Protein AF-A0A2H9TPT7-F1 (afdb_monomer_lite)

Organism: NCBI:txid1246581

Foldseek 3Di:
DDDDPDDDDDDDDDDDDDDDDDDDDDDDDDPDDDDDDDDDDDDDDDDDDDDDDPCPVVVVVVVVCVPDVAPQKDKDKDKDKADPVCPDPCVVVVVVVVCQVVQAQWQALVRGHFPFWPFFDDKDPWDQDPPHRITMIMTITITRHDDDDAQDKAKWFFAAQDQQATWTDDYQEIEGEDDWHWDPPDVVTFTADPPDRDTDDGGDIFIWTWHDKDGDRTGIYTYTYHDDDDPDDDDDDDDDDDDDDDDDDDDDDDDDDDDPPPPDPDPPDPPDDPDPDDDDADALVVLLVCCVPPAAEDAAAQDPVPNLVSLLVVCCVLPVPQDSVQWDQDPQQWTARPVVRFIKHWDFADPPCVVQFDPSQVSSVQVLCVNVVQFFHFRHHYPGTTMTGDDDFDFFDLVLCLPLLSVLLVLLSLLSQQPRDHPPLPDACLLVSLVVLLVLQDPAAPDPVLRVLCVVQPDSVVLVVVSVVLCVVLVVLVADWGFAQLAQARRQWGQDPVVRHIGGDDSRVTGTHGSLQRLLLSLQNSCPPVSNCVSRDDPVSVLSSLQSNCCSNVVDGDDPLRSLSSVLSNLSSNLSSLSNLLSVLSNCSRPPPDPDNSSVSSSVSVVVSVVSVVVNVVSVVVNVVD

pLDDT: mean 70.46, std 25.77, range [19.47, 98.75]

Radius of gyration: 29.69 Å; chains: 1; bounding box: 73×78×95 Å

Sequence (626 aa):
MYFAARLAGLWHSVSVARPCDISLRIHLRSVGVWYRMDGLTRYGYGGGCGTARPARLEAQANHYRNMIHCDYSKELEHTITLEPKFLGPQLRDHLRLQLYRQVEGTCNGRYGYIVAIVAVDHIDSGVVQDSFGSVAFAVRYTAVVLKPYKNETVDAIVATVNKMGFFANLGPLQLIPGDFKFEPGSVPPCYMSEEQNVKISPGDMVRLKIVGTRIDATEMFAIGTRLVSNIQYSNTPTPQYSNAPILQKHSNSLTKPNALLLQPIMHESLESCSHLAHRKTPSLSALETFVLGKVPLHDYVVAHNDLMASCKTLLCRVFPTWNVSQVEFVQFVKCINKELDTTVLIRAYGKKSELIIDRMAELTNFVTLSKAELSPPLYARFTNGFVYGYIEGRPFSVPDMSDPKLSQLVARKVAVWHKLYRAGGKEANLFRTLWKWFKGIPASYPVKETQSIFEQNVNIGYLKLELERLELTLSALKSPIVFCHNDLLSGNIIYEEEKNDVEFIDFEYGCSNYRGYDIANHFCEFAGFQCDYSLYPTREQQLPWLAAYWKQYYGRPATDVEIEALYVEVNLFTLASHFYWGLWGLVQALFSDIPFDYMSYAVMRFKQYEASKKRCFNLLDTNKSS

InterPro domains:
  IPR005576 RNA polymerase Rpb7-like , N-terminal [PF03876] (77-130)
  IPR011009 Protein kinase-like domain superfamily [SSF56112] (293-615)
  IPR012340 Nucleic acid-binding, OB-fold [G3DSA:2.40.50.140] (150-228)
  IPR012340 Nucleic acid-binding, OB-fold [SSF50249] (147-228)
  IPR036898 RNA polymerase Rpb7-like, N-terminal domain superfamily [G3DSA:3.30.1490.120] (72-149)
  IPR036898 RNA polymerase Rpb7-like, N-terminal domain superfamily [SSF88798] (73-147)

Secondary structure (DSSP, 8-state):
----SS------------------------------------------------HHHHHHHHHHHHHSS---EEEEEEEEEE-GGG-STTHHHHHHHHHHHHHTT-EETTTEEEEEEEEEEEE---EE-TTTS-EEEEEEEEEEEE---TT-EEEEEEEEEETTEEEEEETBEEEEES--EEETTSSS-EEE-SSS--EE-TT-EEEEEEEEEEE-SS-EEEEEEE-----PPPP-PPPP------------------------S------S-S--S-S-PPBHHHHHHHHHHHS-EE-----GGGHHHHHHHHHHHH-TT--GGGEEEETTTEEEETTTTEEEEEEEPPTTGGGT--HHHHHHHHHHHHHTTSS--EEEEETTEEEEEPPPSEEPPHHHHH-HHHHHHHHHHHHHHHT---BT--S-SHHHHHHHHHHT--S--SSHHHHHHHHHH--HHHHHHHHHHHHHHHHHTTPPEEEE-S---GGGEEEETTTTEEEE--GGG-EEEEHHHHHHHHHHGGGTTTT-GGGSPPHHHHHHHHHHHHHHHHSSPPPHHHHHHHHHHHHHHHHHHHHHHHHHHHHHHHH--S---HHHHHHHHHHHHHHHHHHHHHHHHHTT--

Structure (mmCIF, N/CA/C/O backbone):
data_AF-A0A2H9TPT7-F1
#
_entry.id   AF-A0A2H9TPT7-F1
#
loop_
_atom_site.group_PDB
_atom_site.id
_atom_site.type_symbol
_atom_site.label_atom_id
_atom_site.label_alt_id
_atom_site.label_comp_id
_atom_site.label_asym_id
_atom_site.label_entity_id
_atom_site.label_seq_id
_atom_site.pdbx_PDB_ins_code
_atom_site.Cartn_x
_atom_site.Cartn_y
_atom_site.Cartn_z
_atom_site.occupancy
_atom_site.B_iso_or_equiv
_atom_site.auth_seq_id
_atom_site.auth_comp_id
_atom_site.auth_asym_id
_atom_site.auth_atom_id
_atom_site.pdbx_PDB_model_num
ATOM 1 N N . MET A 1 1 ? 6.292 3.583 -10.035 1.00 26.16 1 MET A N 1
ATOM 2 C CA . MET A 1 1 ? 6.173 4.372 -11.279 1.00 26.16 1 MET A CA 1
ATOM 3 C C . MET A 1 1 ? 5.228 5.508 -10.934 1.00 26.16 1 MET A C 1
ATOM 5 O O . MET A 1 1 ? 4.030 5.305 -10.941 1.00 26.16 1 MET A O 1
ATOM 9 N N . TYR A 1 2 ? 5.765 6.637 -10.473 1.00 25.64 2 TYR A N 1
ATOM 10 C CA . TYR A 1 2 ? 4.980 7.740 -9.912 1.00 25.64 2 TYR A CA 1
ATOM 11 C C . TYR A 1 2 ? 5.283 9.006 -10.716 1.00 25.64 2 TYR A C 1
ATOM 13 O O . TYR A 1 2 ? 6.442 9.243 -11.045 1.00 25.64 2 TYR A O 1
ATOM 21 N N . PHE A 1 3 ? 4.237 9.791 -10.996 1.00 24.16 3 PHE A N 1
ATOM 22 C CA . PHE A 1 3 ? 4.210 11.078 -11.712 1.00 24.16 3 PHE A CA 1
ATOM 23 C C . PHE A 1 3 ? 4.058 11.058 -13.249 1.00 24.16 3 PHE A C 1
ATOM 25 O O . PHE A 1 3 ? 5.023 11.130 -14.000 1.00 24.16 3 PHE A O 1
ATOM 32 N N . ALA A 1 4 ? 2.808 11.119 -13.722 1.00 24.72 4 ALA A N 1
ATOM 33 C CA . ALA A 1 4 ? 2.455 11.917 -14.906 1.00 24.72 4 ALA A CA 1
ATOM 34 C C . ALA A 1 4 ? 0.988 12.393 -14.830 1.00 24.72 4 ALA A C 1
ATOM 36 O O . ALA A 1 4 ? 0.144 12.028 -15.637 1.00 24.72 4 ALA A O 1
ATOM 37 N N . ALA A 1 5 ? 0.686 13.236 -13.838 1.00 25.33 5 ALA A N 1
ATOM 38 C CA . ALA A 1 5 ? -0.576 13.990 -13.772 1.00 25.33 5 ALA A CA 1
ATOM 39 C C . ALA A 1 5 ? -0.372 15.513 -13.902 1.00 25.33 5 ALA A C 1
ATOM 41 O O . ALA A 1 5 ? -1.261 16.302 -13.601 1.00 25.33 5 ALA A O 1
ATOM 42 N N . ARG A 1 6 ? 0.795 15.965 -14.371 1.00 23.95 6 ARG A N 1
ATOM 43 C CA . ARG A 1 6 ? 1.036 17.375 -14.698 1.00 23.95 6 ARG A CA 1
ATOM 44 C C . ARG A 1 6 ? 1.894 17.462 -15.945 1.00 23.95 6 ARG A C 1
ATOM 46 O O . ARG A 1 6 ? 3.087 17.210 -15.852 1.00 23.95 6 ARG A O 1
ATOM 53 N N . LEU A 1 7 ? 1.254 17.777 -17.071 1.00 23.17 7 LEU A N 1
ATOM 54 C CA . LEU A 1 7 ? 1.735 18.573 -18.216 1.00 23.17 7 LEU A CA 1
ATOM 55 C C . LEU A 1 7 ? 0.868 18.237 -19.444 1.00 23.17 7 LEU A C 1
ATOM 57 O O . LEU A 1 7 ? 1.313 17.611 -20.398 1.00 23.17 7 LEU A O 1
ATOM 61 N N . ALA A 1 8 ? -0.403 18.640 -19.399 1.00 24.56 8 ALA A N 1
ATOM 62 C CA . ALA A 1 8 ? -1.206 18.836 -20.599 1.00 24.56 8 ALA A CA 1
ATOM 63 C C . ALA A 1 8 ? -1.148 20.332 -20.922 1.00 24.56 8 ALA A C 1
ATOM 65 O O . ALA A 1 8 ? -1.655 21.150 -20.156 1.00 24.56 8 ALA A O 1
ATOM 66 N N . GLY A 1 9 ? -0.470 20.697 -22.008 1.00 23.22 9 GLY A N 1
ATOM 67 C CA . GLY A 1 9 ? -0.387 22.087 -22.441 1.00 23.22 9 GLY A CA 1
ATOM 68 C C . GLY A 1 9 ? 0.684 22.320 -23.498 1.00 23.22 9 GLY A C 1
ATOM 69 O O . GLY A 1 9 ? 1.845 22.495 -23.153 1.00 23.22 9 GLY A O 1
ATOM 70 N N . LEU A 1 10 ? 0.223 22.419 -24.750 1.00 21.78 10 LEU A N 1
ATOM 71 C CA . LEU A 1 10 ? 0.889 22.995 -25.928 1.00 21.78 10 LEU A CA 1
ATOM 72 C C . LEU A 1 10 ? 1.916 22.097 -26.660 1.00 21.78 10 LEU A C 1
ATOM 74 O O . LEU A 1 10 ? 2.988 21.809 -26.145 1.00 21.78 10 LEU A O 1
ATOM 78 N N . TRP A 1 11 ? 1.607 21.682 -27.897 1.00 23.56 11 TRP A N 1
ATOM 79 C CA . TRP A 1 11 ? 2.136 22.238 -29.166 1.00 23.56 11 TRP A CA 1
ATOM 80 C C . TRP A 1 11 ? 1.780 21.322 -30.360 1.00 23.56 11 TRP A C 1
ATOM 82 O O . TRP A 1 11 ? 1.702 20.103 -30.240 1.00 23.56 11 TRP A O 1
ATOM 92 N N . HIS A 1 12 ? 1.485 21.954 -31.500 1.00 20.91 12 HIS A N 1
ATOM 93 C CA . HIS A 1 12 ? 0.992 21.372 -32.754 1.00 20.91 12 HIS A CA 1
ATOM 94 C C . HIS A 1 12 ? 2.075 20.664 -33.599 1.00 20.91 12 HIS A C 1
ATOM 96 O O . HIS A 1 12 ? 3.234 21.061 -33.578 1.00 20.91 12 HIS A O 1
ATOM 102 N N . SER A 1 13 ? 1.613 19.678 -34.386 1.00 22.59 13 SER A N 1
ATOM 103 C CA . SER A 1 13 ? 2.066 19.192 -35.712 1.00 22.59 13 SER A CA 1
ATOM 104 C C . SER A 1 13 ? 3.555 19.258 -36.092 1.00 22.59 13 SER A C 1
ATOM 106 O O . SER A 1 13 ? 4.064 20.357 -36.239 1.00 22.59 13 SER A O 1
ATOM 108 N N . VAL A 1 14 ? 4.163 18.121 -36.477 1.00 21.56 14 VAL A N 1
ATOM 109 C CA . VAL A 1 14 ? 4.913 17.930 -37.748 1.00 21.56 14 VAL A CA 1
ATOM 110 C C . VAL A 1 14 ? 5.015 16.422 -38.068 1.00 21.56 14 VAL A C 1
ATOM 112 O O . VAL A 1 14 ? 5.020 15.564 -37.192 1.00 21.56 14 VAL A O 1
ATOM 115 N N . SER A 1 15 ? 5.014 16.152 -39.370 1.00 20.55 15 SER A N 1
ATOM 116 C CA . SER A 1 15 ? 4.868 14.924 -40.148 1.00 20.55 15 SER A CA 1
ATOM 117 C C . SER A 1 15 ? 5.932 13.821 -40.016 1.00 20.55 15 SER A C 1
ATOM 119 O O . SER A 1 15 ? 7.098 14.041 -39.711 1.00 20.55 15 SER A O 1
ATOM 121 N N . VAL A 1 16 ? 5.458 12.632 -40.395 1.00 22.78 16 VAL A N 1
ATOM 122 C CA . VAL A 1 16 ? 6.082 11.310 -40.558 1.00 22.78 16 VAL A CA 1
ATOM 123 C C . VAL A 1 16 ? 7.321 11.285 -41.470 1.00 22.78 16 VAL A C 1
ATOM 125 O O . VAL A 1 16 ? 7.272 11.784 -42.590 1.00 22.78 16 VAL A O 1
ATOM 128 N N . ALA A 1 17 ? 8.354 10.536 -41.059 1.00 20.08 17 ALA A N 1
ATOM 129 C CA . ALA A 1 17 ? 9.282 9.839 -41.958 1.00 20.08 17 ALA A CA 1
ATOM 130 C C . ALA A 1 17 ? 9.692 8.473 -41.360 1.00 20.08 17 ALA A C 1
ATOM 132 O O . ALA A 1 17 ? 9.898 8.341 -40.156 1.00 20.08 17 ALA A O 1
ATOM 133 N N . ARG A 1 18 ? 9.716 7.443 -42.216 1.00 22.42 18 ARG A N 1
ATOM 134 C CA . ARG A 1 18 ? 9.913 6.003 -41.937 1.00 22.42 18 ARG A CA 1
ATOM 135 C C . ARG A 1 18 ? 11.405 5.585 -42.013 1.00 22.42 18 ARG A C 1
ATOM 137 O O . ARG A 1 18 ? 12.219 6.401 -42.432 1.00 22.42 18 ARG A O 1
ATOM 144 N N . PRO A 1 19 ? 11.764 4.355 -41.579 1.00 28.61 19 PRO A N 1
ATOM 145 C CA . PRO A 1 19 ? 13.032 4.051 -40.909 1.00 28.61 19 PRO A CA 1
ATOM 146 C C . PRO A 1 19 ? 14.089 3.407 -41.818 1.00 28.61 19 PRO A C 1
ATOM 148 O O . PRO A 1 19 ? 13.724 2.716 -42.765 1.00 28.61 19 PRO A O 1
ATOM 151 N N . CYS A 1 20 ? 15.367 3.521 -41.434 1.00 19.64 20 CYS A N 1
ATOM 152 C CA . CYS A 1 20 ? 16.423 2.584 -41.827 1.00 19.64 20 CYS A CA 1
ATOM 153 C C . CYS A 1 20 ? 17.410 2.315 -40.675 1.00 19.64 20 CYS A C 1
ATOM 155 O O . CYS A 1 20 ? 17.836 3.226 -39.971 1.00 19.64 20 CYS A O 1
ATOM 157 N N . ASP A 1 21 ? 17.747 1.032 -40.591 1.00 19.83 21 ASP A N 1
ATOM 158 C CA . ASP A 1 21 ? 18.897 0.343 -40.010 1.00 19.83 21 ASP A CA 1
ATOM 159 C C . ASP A 1 21 ? 19.141 0.208 -38.498 1.00 19.83 21 ASP A C 1
ATOM 161 O O . ASP A 1 21 ? 19.241 1.135 -37.699 1.00 19.83 21 ASP A O 1
ATOM 165 N N . ILE A 1 22 ? 19.267 -1.077 -38.161 1.00 24.27 22 ILE A N 1
ATOM 166 C CA . ILE A 1 22 ? 19.436 -1.716 -36.867 1.00 24.27 22 ILE A CA 1
ATOM 167 C C . ILE A 1 22 ? 20.932 -1.791 -36.565 1.00 24.27 22 ILE A C 1
ATOM 169 O O . ILE A 1 22 ? 21.684 -2.461 -37.269 1.00 24.27 22 ILE A O 1
ATOM 173 N N . SER A 1 23 ? 21.355 -1.193 -35.454 1.00 19.47 23 SER A N 1
ATOM 174 C CA . SER A 1 23 ? 22.644 -1.502 -34.832 1.00 19.47 23 SER A CA 1
ATOM 175 C C . SER A 1 23 ? 22.465 -1.636 -33.321 1.00 19.47 23 SER A C 1
ATOM 177 O O . SER A 1 23 ? 22.177 -0.659 -32.629 1.00 19.47 23 SER A O 1
ATOM 179 N N . LEU A 1 24 ? 22.596 -2.879 -32.841 1.00 22.34 24 LEU A N 1
ATOM 180 C CA . LEU A 1 24 ? 22.539 -3.301 -31.439 1.00 22.34 24 LEU A CA 1
ATOM 181 C C . LEU A 1 24 ? 23.437 -2.436 -30.535 1.00 22.34 24 LEU A C 1
ATOM 183 O O . LEU A 1 24 ? 24.623 -2.271 -30.820 1.00 22.34 24 LEU A O 1
ATOM 187 N N . ARG A 1 25 ? 22.915 -1.997 -29.380 1.00 22.20 25 ARG A N 1
ATOM 188 C CA . ARG A 1 25 ? 23.730 -1.526 -28.247 1.00 22.20 25 ARG A CA 1
ATOM 189 C C . ARG A 1 25 ? 23.261 -2.154 -26.936 1.00 22.20 25 ARG A C 1
ATOM 191 O O . ARG A 1 25 ? 22.130 -1.965 -26.507 1.00 22.20 25 ARG A O 1
ATOM 198 N N . ILE A 1 26 ? 24.174 -2.896 -26.315 1.00 22.92 26 ILE A N 1
ATOM 199 C CA . ILE A 1 26 ? 24.062 -3.508 -24.989 1.00 22.92 26 ILE A CA 1
ATOM 200 C C . ILE A 1 26 ? 24.644 -2.515 -23.971 1.00 22.92 26 ILE A C 1
ATOM 202 O O . ILE A 1 26 ? 25.741 -1.997 -24.170 1.00 22.92 26 ILE A O 1
ATOM 206 N N . HIS A 1 27 ? 23.919 -2.238 -22.885 1.00 22.70 27 HIS A N 1
ATOM 207 C CA . HIS A 1 27 ? 24.414 -1.484 -21.728 1.00 22.70 27 HIS A CA 1
ATOM 208 C C . HIS A 1 27 ? 24.560 -2.421 -20.529 1.00 22.70 27 HIS A C 1
ATOM 210 O O . HIS A 1 27 ? 23.577 -2.917 -19.984 1.00 22.70 27 HIS A O 1
ATOM 216 N N . LEU A 1 28 ? 25.805 -2.635 -20.103 1.00 23.83 28 LEU A N 1
ATOM 217 C CA . LEU A 1 28 ? 26.153 -3.271 -18.836 1.00 23.83 28 LEU A CA 1
ATOM 218 C C . LEU A 1 28 ? 26.167 -2.213 -17.725 1.00 23.83 28 LEU A C 1
ATOM 220 O O . LEU A 1 28 ? 27.134 -1.458 -17.625 1.00 23.83 28 LEU A O 1
ATOM 224 N N . ARG A 1 29 ? 25.124 -2.178 -16.879 1.00 22.44 29 ARG A N 1
ATOM 225 C CA . ARG A 1 29 ? 25.222 -1.796 -15.452 1.00 22.44 29 ARG A CA 1
ATOM 226 C C . ARG A 1 29 ? 23.882 -1.922 -14.713 1.00 22.44 29 ARG A C 1
ATOM 228 O O . ARG A 1 29 ? 23.097 -0.983 -14.665 1.00 22.44 29 ARG A O 1
ATOM 235 N N . SER A 1 30 ? 23.700 -3.080 -14.091 1.00 22.89 30 SER A N 1
ATOM 236 C CA . SER A 1 30 ? 23.123 -3.285 -12.752 1.00 22.89 30 SER A CA 1
ATOM 237 C C . SER A 1 30 ? 23.044 -4.799 -12.557 1.00 22.89 30 SER A C 1
ATOM 239 O O . SER A 1 30 ? 22.000 -5.411 -12.771 1.00 22.89 30 SER A O 1
ATOM 241 N N . VAL A 1 31 ? 24.193 -5.429 -12.288 1.00 24.39 31 VAL A N 1
ATOM 242 C CA . VAL A 1 31 ? 24.237 -6.866 -12.003 1.00 24.39 31 VAL A CA 1
ATOM 243 C C . VAL A 1 31 ? 23.723 -7.052 -10.583 1.00 24.39 31 VAL A C 1
ATOM 245 O O . VAL A 1 31 ? 24.323 -6.586 -9.621 1.00 24.39 31 VAL A O 1
ATOM 248 N N . GLY A 1 32 ? 22.553 -7.666 -10.509 1.00 23.45 32 GLY A N 1
ATOM 249 C CA . GLY A 1 32 ? 21.836 -8.020 -9.297 1.00 23.45 32 GLY A CA 1
ATOM 250 C C . GLY A 1 32 ? 20.667 -8.929 -9.657 1.00 23.45 32 GLY A C 1
ATOM 251 O O . GLY A 1 32 ? 19.546 -8.672 -9.241 1.00 23.45 32 GLY A O 1
ATOM 252 N N . VAL A 1 33 ? 20.903 -9.948 -10.493 1.00 23.94 33 VAL A N 1
ATOM 253 C CA . VAL A 1 33 ? 19.939 -11.025 -10.765 1.00 23.94 33 VAL A CA 1
ATOM 254 C C . VAL A 1 33 ? 20.705 -12.335 -10.940 1.00 23.94 33 VAL A C 1
ATOM 256 O O . VAL A 1 33 ? 21.378 -12.545 -11.945 1.00 23.94 33 VAL A O 1
ATOM 259 N N . TRP A 1 34 ? 20.567 -13.221 -9.955 1.00 21.91 34 TRP A N 1
ATOM 260 C CA . TRP A 1 34 ? 20.929 -14.632 -10.045 1.00 21.91 34 TRP A CA 1
ATOM 261 C C . TRP A 1 34 ? 19.748 -15.430 -10.599 1.00 21.91 34 TRP A C 1
ATOM 263 O O . TRP A 1 34 ? 18.662 -15.400 -10.022 1.00 21.91 34 TRP A O 1
ATOM 273 N N . TYR A 1 35 ? 19.974 -16.200 -11.664 1.00 21.44 35 TYR A N 1
ATOM 274 C CA . TYR A 1 35 ? 19.178 -17.392 -11.966 1.00 21.44 35 TYR A CA 1
ATOM 275 C C . TYR A 1 35 ? 19.816 -18.603 -11.284 1.00 21.44 35 TYR A C 1
ATOM 277 O O . TYR A 1 35 ? 21.035 -18.769 -11.322 1.00 21.44 35 TYR A O 1
ATOM 285 N N . ARG A 1 36 ? 18.990 -19.487 -10.712 1.00 23.03 36 ARG A N 1
ATOM 286 C CA . ARG A 1 36 ? 19.393 -20.836 -10.304 1.00 23.03 36 ARG A CA 1
ATOM 287 C C . ARG A 1 36 ? 18.606 -21.861 -11.116 1.00 23.03 36 ARG A C 1
ATOM 289 O O . ARG A 1 36 ? 17.380 -21.803 -11.160 1.00 23.03 36 ARG A O 1
ATOM 296 N N . MET A 1 37 ? 19.333 -22.780 -11.748 1.00 21.67 37 MET A N 1
ATOM 297 C CA . MET A 1 37 ? 18.813 -24.043 -12.265 1.00 21.67 37 MET A CA 1
ATOM 298 C C . MET A 1 37 ? 18.822 -25.073 -11.136 1.00 21.67 37 MET A C 1
ATOM 300 O O . MET A 1 37 ? 19.888 -25.341 -10.597 1.00 21.67 37 MET A O 1
ATOM 304 N N . ASP A 1 38 ? 17.678 -25.684 -10.837 1.00 22.61 38 ASP A N 1
ATOM 305 C CA . ASP A 1 38 ? 17.607 -26.962 -10.124 1.00 22.61 38 ASP A CA 1
ATOM 306 C C . ASP A 1 38 ? 16.558 -27.831 -10.831 1.00 22.61 38 ASP A C 1
ATOM 308 O O . ASP A 1 38 ? 15.359 -27.563 -10.788 1.00 22.61 38 ASP A O 1
ATOM 312 N N . GLY A 1 39 ? 17.026 -28.851 -11.552 1.00 23.75 39 GLY A N 1
ATOM 313 C CA . GLY A 1 39 ? 16.172 -29.745 -12.327 1.00 23.75 39 GLY A CA 1
ATOM 314 C C . GLY A 1 39 ? 16.947 -30.877 -12.989 1.00 23.75 39 GLY A C 1
ATOM 315 O O . GLY A 1 39 ? 16.971 -30.960 -14.209 1.00 23.75 39 GLY A O 1
ATOM 316 N N . LEU A 1 40 ? 17.581 -31.747 -12.198 1.00 24.66 40 LEU A N 1
ATOM 317 C CA . LEU A 1 40 ? 18.026 -33.070 -12.652 1.00 24.66 40 LEU A CA 1
ATOM 318 C C . LEU A 1 40 ? 17.805 -34.097 -11.533 1.00 24.66 40 LEU A C 1
ATOM 320 O O . LEU A 1 40 ? 18.678 -34.363 -10.707 1.00 24.66 40 LEU A O 1
ATOM 324 N N . THR A 1 41 ? 16.611 -34.685 -11.514 1.00 24.56 41 THR A N 1
ATOM 325 C CA . THR A 1 41 ? 16.343 -35.957 -10.838 1.00 24.56 41 THR A CA 1
ATOM 326 C C . THR A 1 41 ? 16.657 -37.111 -11.791 1.00 24.56 41 THR A C 1
ATOM 328 O O . THR A 1 41 ? 16.319 -37.090 -12.971 1.00 24.56 41 THR A O 1
ATOM 331 N N . ARG A 1 42 ? 17.347 -38.109 -11.237 1.00 23.88 42 ARG A N 1
ATOM 332 C CA . ARG A 1 42 ? 17.887 -39.325 -11.859 1.00 23.88 42 ARG A CA 1
ATOM 333 C C . ARG A 1 42 ? 16.876 -40.119 -12.699 1.00 23.88 42 ARG A C 1
ATOM 335 O O . ARG A 1 42 ? 15.803 -40.441 -12.202 1.00 23.88 42 ARG A O 1
ATOM 342 N N . TYR A 1 43 ? 17.331 -40.613 -13.853 1.00 23.75 43 TYR A N 1
ATOM 343 C CA . TYR A 1 43 ? 16.909 -41.899 -14.422 1.00 23.75 43 TYR A CA 1
ATOM 344 C C . TYR A 1 43 ? 18.119 -42.649 -15.011 1.00 23.75 43 TYR A C 1
ATOM 346 O O . TYR A 1 43 ? 18.848 -42.094 -15.822 1.00 23.75 43 TYR A O 1
ATOM 354 N N . GLY A 1 44 ? 18.296 -43.901 -14.567 1.00 23.59 44 GLY A N 1
ATOM 355 C CA . GLY A 1 44 ? 18.713 -45.062 -15.372 1.00 23.59 44 GLY A CA 1
ATOM 356 C C . GLY A 1 44 ? 20.127 -45.142 -15.964 1.00 23.59 44 GLY A C 1
ATOM 357 O O . GLY A 1 44 ? 20.458 -44.447 -16.912 1.00 23.59 44 GLY A O 1
ATOM 358 N N . TYR A 1 45 ? 20.907 -46.114 -15.481 1.00 24.97 45 TYR A N 1
ATOM 359 C CA . TYR A 1 45 ? 22.109 -46.666 -16.124 1.00 24.97 45 TYR A CA 1
ATOM 360 C C . TYR A 1 45 ? 21.796 -47.314 -17.490 1.00 24.97 45 TYR A C 1
ATOM 362 O O . TYR A 1 45 ? 20.846 -48.085 -17.595 1.00 24.97 45 TYR A O 1
ATOM 370 N N . GLY A 1 46 ? 22.664 -47.101 -18.485 1.00 23.16 46 GLY A N 1
ATOM 371 C CA . GLY A 1 46 ? 22.725 -47.864 -19.740 1.00 23.16 46 GLY A CA 1
ATOM 372 C C . GLY A 1 46 ? 23.757 -47.251 -20.693 1.00 23.16 46 GLY A C 1
ATOM 373 O O . GLY A 1 46 ? 23.579 -46.124 -21.135 1.00 23.16 46 GLY A O 1
ATOM 374 N N . GLY A 1 47 ? 24.882 -47.937 -20.911 1.00 25.17 47 GLY A N 1
ATOM 375 C CA . GLY A 1 47 ? 26.102 -47.375 -21.501 1.00 25.17 47 GLY A CA 1
ATOM 376 C C . GLY A 1 47 ? 26.112 -47.146 -23.017 1.00 25.17 47 GLY A C 1
ATOM 377 O O . GLY A 1 47 ? 25.227 -47.584 -23.743 1.00 25.17 47 GLY A O 1
ATOM 378 N N . GLY A 1 48 ? 27.199 -46.511 -23.476 1.00 23.27 48 GLY A N 1
ATOM 379 C CA . GLY A 1 48 ? 27.609 -46.468 -24.883 1.00 23.27 48 GLY A CA 1
ATOM 380 C C . GLY A 1 48 ? 28.008 -45.079 -25.396 1.00 23.27 48 GLY A C 1
ATOM 381 O O . GLY A 1 48 ? 27.145 -44.279 -25.712 1.00 23.27 48 GLY A O 1
ATOM 382 N N . CYS A 1 49 ? 29.324 -44.852 -25.492 1.00 25.42 49 CYS A N 1
ATOM 383 C CA . CYS A 1 49 ? 30.065 -44.040 -26.477 1.00 25.42 49 CYS A CA 1
ATOM 384 C C . CYS A 1 49 ? 29.515 -42.664 -26.948 1.00 25.42 49 CYS A C 1
ATOM 386 O O . CYS A 1 49 ? 28.496 -42.584 -27.623 1.00 25.42 49 CYS A O 1
ATOM 388 N N . GLY A 1 50 ? 30.316 -41.602 -26.750 1.00 24.55 50 GLY A N 1
ATOM 389 C CA . GLY A 1 50 ? 30.271 -40.381 -27.573 1.00 24.55 50 GLY A CA 1
ATOM 390 C C . GLY A 1 50 ? 30.398 -39.074 -26.786 1.00 24.55 50 GLY A C 1
ATOM 391 O O . GLY A 1 50 ? 29.417 -38.535 -26.288 1.00 24.55 50 GLY A O 1
ATOM 392 N N . THR A 1 51 ? 31.610 -38.527 -26.685 1.00 30.41 51 THR A N 1
ATOM 393 C CA . THR A 1 51 ? 31.879 -37.203 -26.105 1.00 30.41 51 THR A CA 1
ATOM 394 C C . THR A 1 51 ? 31.325 -36.082 -26.992 1.00 30.41 51 THR A C 1
ATOM 396 O O . THR A 1 51 ? 31.894 -35.799 -28.044 1.00 30.41 51 THR A O 1
ATOM 399 N N . ALA A 1 52 ? 30.280 -35.385 -26.540 1.00 27.69 52 ALA A N 1
ATOM 400 C CA . ALA A 1 52 ? 29.862 -34.093 -27.086 1.00 27.69 52 ALA A CA 1
ATOM 401 C C . ALA A 1 52 ? 29.792 -33.060 -25.949 1.00 27.69 52 ALA A C 1
ATOM 403 O O . ALA A 1 52 ? 28.920 -33.120 -25.083 1.00 27.69 52 ALA A O 1
ATOM 404 N N . ARG A 1 53 ? 30.747 -32.120 -25.928 1.00 27.91 53 ARG A N 1
ATOM 405 C CA . ARG A 1 53 ? 30.702 -30.934 -25.057 1.00 27.91 53 ARG A CA 1
ATOM 406 C C . ARG A 1 53 ? 29.528 -30.036 -25.489 1.00 27.91 53 ARG A C 1
ATOM 408 O O . ARG A 1 53 ? 29.311 -29.886 -26.692 1.00 27.91 53 ARG A O 1
ATOM 415 N N . PRO A 1 54 ? 28.779 -29.403 -24.569 1.00 29.56 54 PRO A N 1
ATOM 416 C CA . PRO A 1 54 ? 27.671 -28.533 -24.945 1.00 29.56 54 PRO A CA 1
ATOM 417 C C . PRO A 1 54 ? 28.193 -27.189 -25.484 1.00 29.56 54 PRO A C 1
ATOM 419 O O . PRO A 1 54 ? 28.488 -26.265 -24.730 1.00 29.56 54 PRO A O 1
ATOM 422 N N . ALA A 1 55 ? 28.235 -27.065 -26.812 1.00 28.67 55 ALA A N 1
ATOM 423 C CA . ALA A 1 55 ? 28.692 -25.898 -27.583 1.00 28.67 55 ALA A CA 1
ATOM 424 C C . ALA A 1 55 ? 27.948 -24.565 -27.302 1.00 28.67 55 ALA A C 1
ATOM 426 O O . ALA A 1 55 ? 28.318 -23.517 -27.825 1.00 28.67 55 ALA A O 1
ATOM 427 N N . ARG A 1 56 ? 26.892 -24.569 -26.476 1.00 30.08 56 ARG A N 1
ATOM 428 C CA . ARG A 1 56 ? 26.038 -23.397 -26.203 1.00 30.08 56 ARG A CA 1
ATOM 429 C C . ARG A 1 56 ? 26.579 -22.474 -25.100 1.00 30.08 56 ARG A C 1
ATOM 431 O O . ARG A 1 56 ? 26.347 -21.272 -25.167 1.00 30.08 56 ARG A O 1
ATOM 438 N N . LEU A 1 57 ? 27.338 -23.014 -24.141 1.00 30.28 57 LEU A N 1
ATOM 439 C CA . LEU A 1 57 ? 28.021 -22.231 -23.096 1.00 30.28 57 LEU A CA 1
ATOM 440 C C . LEU A 1 57 ? 29.320 -21.594 -23.620 1.00 30.28 57 LEU A C 1
ATOM 442 O O . LEU A 1 57 ? 29.609 -20.443 -23.302 1.00 30.28 57 LEU A O 1
ATOM 446 N N . GLU A 1 58 ? 30.045 -22.286 -24.508 1.00 29.19 58 GLU A N 1
ATOM 447 C CA . GLU A 1 58 ? 31.188 -21.709 -25.236 1.00 29.19 58 GLU A CA 1
ATOM 448 C C . GLU A 1 58 ? 30.755 -20.576 -26.176 1.00 29.19 58 GLU A C 1
ATOM 450 O O . GLU A 1 58 ? 31.477 -19.594 -26.306 1.00 29.19 58 GLU A O 1
ATOM 455 N N . ALA A 1 59 ? 29.563 -20.648 -26.782 1.00 29.94 59 ALA A N 1
ATOM 456 C CA . ALA A 1 59 ? 29.057 -19.596 -27.666 1.00 29.94 59 ALA A CA 1
ATOM 457 C C . ALA A 1 59 ? 28.703 -18.292 -26.924 1.00 29.94 59 ALA A C 1
ATOM 459 O O . ALA A 1 59 ? 29.013 -17.214 -27.425 1.00 29.94 59 ALA A O 1
ATOM 460 N N . GLN A 1 60 ? 28.111 -18.368 -25.724 1.00 31.61 60 GLN A N 1
ATOM 461 C CA . GLN A 1 60 ? 27.861 -17.184 -24.887 1.00 31.61 60 GLN A CA 1
ATOM 462 C C . GLN A 1 60 ? 29.164 -16.620 -24.304 1.00 31.61 60 GLN A C 1
ATOM 464 O O . GLN A 1 60 ? 29.380 -15.415 -24.384 1.00 31.61 60 GLN A O 1
ATOM 469 N N . ALA A 1 61 ? 30.078 -17.468 -23.820 1.00 30.38 61 ALA A N 1
ATOM 470 C CA . ALA A 1 61 ? 31.399 -17.027 -23.360 1.00 30.38 61 ALA A CA 1
ATOM 471 C C . ALA A 1 61 ? 32.229 -16.381 -24.490 1.00 30.38 61 ALA A C 1
ATOM 473 O O . ALA A 1 61 ? 32.864 -15.349 -24.281 1.00 30.38 61 ALA A O 1
ATOM 474 N N . ASN A 1 62 ? 32.164 -16.925 -25.711 1.00 29.64 62 ASN A N 1
ATOM 475 C CA . ASN A 1 62 ? 32.807 -16.339 -26.890 1.00 29.64 62 ASN A CA 1
ATOM 476 C C . ASN A 1 62 ? 32.114 -15.050 -27.368 1.00 29.64 62 ASN A C 1
ATOM 478 O O . ASN A 1 62 ? 32.781 -14.166 -27.896 1.00 29.64 62 ASN A O 1
ATOM 482 N N . HIS A 1 63 ? 30.804 -14.895 -27.151 1.00 34.94 63 HIS A N 1
ATOM 483 C CA . HIS A 1 63 ? 30.088 -13.650 -27.450 1.00 34.94 63 HIS A CA 1
ATOM 484 C C . HIS A 1 63 ? 30.521 -12.504 -26.518 1.00 34.94 63 HIS A C 1
ATOM 486 O O . HIS A 1 63 ? 30.750 -11.390 -26.987 1.00 34.94 63 HIS A O 1
ATOM 492 N N . TYR A 1 64 ? 30.740 -12.785 -25.227 1.00 31.42 64 TYR A N 1
ATOM 493 C CA . TYR A 1 64 ? 31.294 -11.808 -24.279 1.00 31.42 64 TYR A CA 1
ATOM 494 C C . TYR A 1 64 ? 32.794 -11.537 -24.495 1.00 31.42 64 TYR A C 1
ATOM 496 O O . TYR A 1 64 ? 33.213 -10.390 -24.348 1.00 31.42 64 TYR A O 1
ATOM 504 N N . ARG A 1 65 ? 33.583 -12.532 -24.940 1.00 30.05 65 ARG A N 1
ATOM 505 C CA . ARG A 1 65 ? 34.986 -12.336 -25.375 1.00 30.05 65 ARG A CA 1
ATOM 506 C C . ARG A 1 65 ? 35.142 -11.376 -26.554 1.00 30.05 65 ARG A C 1
ATOM 508 O O . ARG A 1 65 ? 36.191 -10.760 -26.691 1.00 30.05 65 ARG A O 1
ATOM 515 N N . ASN A 1 66 ? 34.127 -11.265 -27.410 1.00 30.95 66 ASN A N 1
ATOM 516 C CA . ASN A 1 66 ? 34.213 -10.483 -28.645 1.00 30.95 66 ASN A CA 1
ATOM 517 C C . ASN A 1 66 ? 33.760 -9.021 -28.488 1.00 30.95 66 ASN A C 1
ATOM 519 O O . ASN A 1 66 ? 34.032 -8.213 -29.373 1.00 30.95 66 ASN A O 1
ATOM 523 N N . MET A 1 67 ? 33.079 -8.663 -27.392 1.00 33.78 67 MET A N 1
ATOM 524 C CA . MET A 1 67 ? 32.596 -7.291 -27.150 1.00 33.78 67 MET A CA 1
ATOM 525 C C . MET A 1 67 ? 33.478 -6.473 -26.205 1.00 33.78 67 MET A C 1
ATOM 527 O O . MET A 1 67 ? 33.368 -5.250 -26.171 1.00 33.78 67 MET A O 1
ATOM 531 N N . ILE A 1 68 ? 34.359 -7.128 -25.454 1.00 36.19 68 ILE A N 1
ATOM 532 C CA . ILE A 1 68 ? 35.363 -6.486 -24.613 1.00 36.19 68 ILE A CA 1
ATOM 533 C C . ILE A 1 68 ? 36.638 -7.301 -24.800 1.00 36.19 68 ILE A C 1
ATOM 535 O O . ILE A 1 68 ? 36.607 -8.519 -24.646 1.00 36.19 68 ILE A O 1
ATOM 539 N N . HIS A 1 69 ? 37.760 -6.657 -25.112 1.00 32.56 69 HIS A N 1
ATOM 540 C CA . HIS A 1 69 ? 39.077 -7.300 -25.134 1.00 32.56 69 HIS A CA 1
ATOM 541 C C . HIS A 1 69 ? 39.521 -7.638 -23.689 1.00 32.56 69 HIS A C 1
ATOM 543 O O . HIS A 1 69 ? 40.498 -7.106 -23.179 1.00 32.56 69 HIS A O 1
ATOM 549 N N . CYS A 1 70 ? 38.762 -8.471 -22.976 1.00 42.09 70 CYS A N 1
ATOM 550 C CA . CYS A 1 70 ? 38.933 -8.748 -21.551 1.00 42.09 70 CYS A CA 1
ATOM 551 C C . CYS A 1 70 ? 38.804 -10.251 -21.283 1.00 42.09 70 CYS A C 1
ATOM 553 O O . CYS A 1 70 ? 37.775 -10.741 -20.826 1.00 42.09 70 CYS A O 1
ATOM 555 N N . ASP A 1 71 ? 39.876 -10.993 -21.549 1.00 44.84 71 ASP A N 1
ATOM 556 C CA . ASP A 1 71 ? 40.046 -12.370 -21.076 1.00 44.84 71 ASP A CA 1
ATOM 557 C C . ASP A 1 71 ? 40.555 -12.303 -19.616 1.00 44.84 71 ASP A C 1
ATOM 559 O O . ASP A 1 71 ? 41.749 -12.404 -19.336 1.00 44.84 71 ASP A O 1
ATOM 563 N N . TYR A 1 72 ? 39.653 -12.034 -18.663 1.00 63.09 72 TYR A N 1
ATOM 564 C CA . TYR A 1 72 ? 39.997 -11.916 -17.237 1.00 63.09 72 TYR A CA 1
ATOM 565 C C . TYR A 1 72 ? 39.066 -12.754 -16.346 1.00 63.09 72 TYR A C 1
ATOM 567 O O . TYR A 1 72 ? 38.384 -12.236 -15.463 1.00 63.09 72 TYR A O 1
ATOM 575 N N . SER A 1 73 ? 39.047 -14.074 -16.551 1.00 70.94 73 SER A N 1
ATOM 576 C CA . SER A 1 73 ? 38.575 -15.016 -15.527 1.00 70.94 73 SER A CA 1
ATOM 577 C C . SER A 1 73 ? 39.651 -15.195 -14.447 1.00 70.94 73 SER A C 1
ATOM 579 O O . SER A 1 73 ? 40.825 -15.406 -14.775 1.00 70.94 73 SER A O 1
ATOM 581 N N . LYS A 1 74 ? 39.283 -15.119 -13.164 1.00 80.19 74 LYS A N 1
ATOM 582 C CA . LYS A 1 74 ? 40.196 -15.317 -12.026 1.00 80.19 74 LYS A CA 1
ATOM 583 C C . LYS A 1 74 ? 39.614 -16.269 -10.991 1.00 80.19 74 LYS A C 1
ATOM 585 O O . LYS A 1 74 ? 38.461 -16.118 -10.605 1.00 80.19 74 LYS A O 1
ATOM 590 N N . GLU A 1 75 ? 40.448 -17.192 -10.526 1.00 86.69 75 GLU A N 1
ATOM 591 C CA . GLU A 1 75 ? 40.183 -18.013 -9.345 1.00 86.69 75 GLU A CA 1
ATOM 592 C C . GLU A 1 75 ? 40.474 -17.195 -8.083 1.00 86.69 75 GLU A C 1
ATOM 594 O O . GLU A 1 75 ? 41.535 -16.577 -7.953 1.00 86.69 75 GLU A O 1
ATOM 599 N N . LEU A 1 76 ? 39.506 -17.162 -7.176 1.00 88.19 76 LEU A N 1
ATOM 600 C CA . LEU A 1 76 ? 39.502 -16.388 -5.942 1.00 88.19 76 LEU A CA 1
ATOM 601 C C . LEU A 1 76 ? 38.997 -17.261 -4.788 1.00 88.19 76 LEU A C 1
ATOM 603 O O . LEU A 1 76 ? 38.367 -18.297 -4.997 1.00 88.19 76 LEU A O 1
ATOM 607 N N . GLU A 1 77 ? 39.267 -16.832 -3.558 1.00 91.00 77 GLU A N 1
ATOM 608 C CA . GLU A 1 77 ? 38.844 -17.523 -2.340 1.00 91.00 77 GLU A CA 1
ATOM 609 C C . GLU A 1 77 ? 38.163 -16.537 -1.390 1.00 91.00 77 GLU A C 1
ATOM 611 O O . GLU A 1 77 ? 38.600 -15.391 -1.261 1.00 91.00 77 GLU A O 1
ATOM 616 N N . HIS A 1 78 ? 37.071 -16.967 -0.757 1.00 92.31 78 HIS A N 1
ATOM 617 C CA . HIS A 1 78 ? 36.321 -16.178 0.219 1.00 92.31 78 HIS A CA 1
ATOM 618 C C . HIS A 1 78 ? 35.826 -17.064 1.361 1.00 92.31 78 HIS A C 1
ATOM 620 O O . HIS A 1 78 ? 35.336 -18.170 1.126 1.00 92.31 78 HIS A O 1
ATOM 626 N N . THR A 1 79 ? 35.930 -16.571 2.594 1.00 92.75 79 THR A N 1
ATOM 627 C CA . THR A 1 79 ? 35.527 -17.311 3.797 1.00 92.75 79 THR A CA 1
ATOM 628 C C . THR A 1 79 ? 34.137 -16.880 4.247 1.00 92.75 79 THR A C 1
ATOM 630 O O . THR A 1 79 ? 33.891 -15.699 4.481 1.00 92.75 79 THR A O 1
ATOM 633 N N . ILE A 1 80 ? 33.231 -17.844 4.408 1.00 92.31 80 ILE A N 1
ATOM 634 C CA . ILE A 1 80 ? 31.839 -17.621 4.808 1.00 92.31 80 ILE A CA 1
ATOM 635 C C . ILE A 1 80 ? 31.594 -18.245 6.175 1.00 92.31 80 ILE A C 1
ATOM 637 O O . ILE A 1 80 ? 31.702 -19.458 6.336 1.00 92.31 80 ILE A O 1
ATOM 641 N N . THR A 1 81 ? 31.185 -17.433 7.143 1.00 90.31 81 THR A N 1
ATOM 642 C CA . THR A 1 81 ? 30.811 -17.905 8.482 1.00 90.31 81 THR A CA 1
ATOM 643 C C . THR A 1 81 ? 29.302 -18.127 8.572 1.00 90.31 81 THR A C 1
ATOM 645 O O . THR A 1 81 ? 28.521 -17.221 8.283 1.00 90.31 81 THR A O 1
ATOM 648 N N . LEU A 1 82 ? 28.880 -19.325 8.987 1.00 87.69 82 LEU A N 1
ATOM 649 C CA . LEU A 1 82 ? 27.476 -19.699 9.173 1.00 87.69 82 LEU A CA 1
ATOM 650 C C . LEU A 1 82 ? 27.166 -20.084 10.622 1.00 87.69 82 LEU A C 1
ATOM 652 O O . LEU A 1 82 ? 27.950 -20.746 11.297 1.00 87.69 82 LEU A O 1
ATOM 656 N N . GLU A 1 83 ? 25.977 -19.709 11.087 1.00 85.75 83 GLU A N 1
ATOM 657 C CA . GLU A 1 83 ? 25.435 -20.157 12.373 1.00 85.75 83 GLU A CA 1
ATOM 658 C C . GLU A 1 83 ? 24.933 -21.616 12.311 1.00 85.75 83 GLU A C 1
ATOM 660 O O . GLU A 1 83 ? 24.463 -22.048 11.251 1.00 85.75 83 GLU A O 1
ATOM 665 N N . PRO A 1 84 ? 24.907 -22.353 13.445 1.00 83.62 84 PRO A N 1
ATOM 666 C CA . PRO A 1 84 ? 24.482 -23.758 13.502 1.00 83.62 84 PRO A CA 1
ATOM 667 C C . PRO A 1 84 ? 23.136 -24.068 12.840 1.00 83.62 84 PRO A C 1
ATOM 669 O O . PRO A 1 84 ? 22.967 -25.124 12.234 1.00 83.62 84 PRO A O 1
ATOM 672 N N . LYS A 1 85 ? 22.183 -23.127 12.890 1.00 81.62 85 LYS A N 1
ATOM 673 C CA . LYS A 1 85 ? 20.846 -23.277 12.290 1.00 81.62 85 LYS A CA 1
ATOM 674 C C . LYS A 1 85 ? 20.862 -23.480 10.768 1.00 81.62 85 LYS A C 1
ATOM 676 O O . LYS A 1 85 ? 19.882 -23.966 10.215 1.00 81.62 85 LYS A O 1
ATOM 681 N N . PHE A 1 86 ? 21.957 -23.120 10.095 1.00 80.12 86 PHE A N 1
ATOM 682 C CA . PHE A 1 86 ? 22.123 -23.263 8.646 1.00 80.12 86 PHE A CA 1
ATOM 683 C C . PHE A 1 86 ? 22.935 -24.505 8.237 1.00 80.12 86 PHE A C 1
ATOM 685 O O . PHE A 1 86 ? 23.088 -24.759 7.043 1.00 80.12 86 PHE A O 1
ATOM 692 N N . LEU A 1 87 ? 23.400 -25.322 9.193 1.00 82.50 87 LEU A N 1
ATOM 693 C CA . LEU A 1 87 ? 24.173 -26.555 8.951 1.00 82.50 87 LEU A CA 1
ATOM 694 C C . LEU A 1 87 ? 23.302 -27.765 8.551 1.00 82.50 87 LEU A C 1
ATOM 696 O O . LEU A 1 87 ? 23.685 -28.917 8.745 1.00 82.50 87 LEU A O 1
ATOM 700 N N . GLY A 1 88 ? 22.112 -27.514 8.004 1.00 81.69 88 GLY A N 1
ATOM 701 C CA . GLY A 1 88 ? 21.177 -28.547 7.559 1.00 81.69 88 GLY A CA 1
ATOM 702 C C . GLY A 1 88 ? 21.488 -29.111 6.161 1.00 81.69 88 GLY A C 1
ATOM 703 O O . GLY A 1 88 ? 22.491 -28.757 5.541 1.00 81.69 88 GLY A O 1
ATOM 704 N N . PRO A 1 89 ? 20.587 -29.935 5.590 1.00 78.62 89 PRO A N 1
ATOM 705 C CA . PRO A 1 89 ? 20.765 -30.569 4.273 1.00 78.62 89 PRO A CA 1
ATOM 706 C C . PRO A 1 89 ? 21.018 -29.591 3.112 1.00 78.62 89 PRO A C 1
ATOM 708 O O . PRO A 1 89 ? 21.567 -29.973 2.082 1.00 78.62 89 PRO A O 1
ATOM 711 N N . GLN A 1 90 ? 20.636 -28.322 3.282 1.00 83.88 90 GLN A N 1
ATOM 712 C CA . GLN A 1 90 ? 20.814 -27.247 2.305 1.00 83.88 90 GLN A CA 1
ATOM 713 C C . GLN A 1 90 ? 22.108 -26.435 2.513 1.00 83.88 90 GLN A C 1
ATOM 715 O O . GLN A 1 90 ? 22.249 -25.365 1.923 1.00 83.88 90 GLN A O 1
ATOM 720 N N . LEU A 1 91 ? 23.057 -26.894 3.337 1.00 82.81 91 LEU A N 1
ATOM 721 C CA . LEU A 1 91 ? 24.289 -26.167 3.679 1.00 82.81 91 LEU A CA 1
ATOM 722 C C . LEU A 1 91 ? 25.036 -25.620 2.450 1.00 82.81 91 LEU A C 1
ATOM 724 O O . LEU A 1 91 ? 25.357 -24.435 2.387 1.00 82.81 91 LEU A O 1
ATOM 728 N N . ARG A 1 92 ? 25.268 -26.460 1.433 1.00 82.56 92 ARG A N 1
ATOM 729 C CA . ARG A 1 92 ? 25.983 -26.050 0.209 1.00 82.56 92 ARG A CA 1
ATOM 730 C C . ARG A 1 92 ? 25.250 -24.960 -0.570 1.00 82.56 92 ARG A C 1
ATOM 732 O O . ARG A 1 92 ? 25.886 -24.134 -1.218 1.00 82.56 92 ARG A O 1
ATOM 739 N N . ASP A 1 93 ? 23.926 -24.943 -0.500 1.00 79.62 93 ASP A N 1
ATOM 740 C CA . ASP A 1 93 ? 23.104 -23.955 -1.189 1.00 79.62 93 ASP A CA 1
ATOM 741 C C . ASP A 1 93 ? 23.112 -22.618 -0.458 1.00 79.62 93 ASP A C 1
ATOM 743 O O . ASP A 1 93 ? 23.250 -21.571 -1.092 1.00 79.62 93 ASP A O 1
ATOM 747 N N . HIS A 1 94 ? 23.087 -22.666 0.875 1.00 81.25 94 HIS A N 1
ATOM 748 C CA . HIS A 1 94 ? 23.271 -21.496 1.725 1.00 81.25 94 HIS A CA 1
ATOM 749 C C . HIS A 1 94 ? 24.656 -20.868 1.524 1.00 81.25 94 HIS A C 1
ATOM 751 O O . HIS A 1 94 ? 24.747 -19.652 1.373 1.00 81.25 94 HIS A O 1
ATOM 757 N N . LEU A 1 95 ? 25.718 -21.679 1.453 1.00 82.88 95 LEU A N 1
ATOM 758 C CA . LEU A 1 95 ? 27.084 -21.198 1.213 1.00 82.88 95 LEU A CA 1
ATOM 759 C C . LEU A 1 95 ? 27.236 -20.539 -0.159 1.00 82.88 95 LEU A C 1
ATOM 761 O O . LEU A 1 95 ? 27.795 -19.450 -0.248 1.00 82.88 95 LEU A O 1
ATOM 765 N N . ARG A 1 96 ? 26.676 -21.131 -1.221 1.00 81.75 96 ARG A N 1
ATOM 766 C CA . ARG A 1 96 ? 26.681 -20.509 -2.557 1.00 81.75 96 ARG A CA 1
ATOM 767 C C . ARG A 1 96 ? 25.936 -19.179 -2.567 1.00 81.75 96 ARG A C 1
ATOM 769 O O . ARG A 1 96 ? 26.468 -18.189 -3.048 1.00 81.75 96 ARG A O 1
ATOM 776 N N . LEU A 1 97 ? 24.735 -19.134 -1.991 1.00 77.00 97 LEU A N 1
ATOM 777 C CA . LEU A 1 97 ? 23.941 -17.906 -1.940 1.00 77.00 97 LEU A CA 1
ATOM 778 C C . LEU A 1 97 ? 24.645 -16.794 -1.144 1.00 77.00 97 LEU A C 1
ATOM 780 O O . LEU A 1 97 ? 24.585 -15.629 -1.532 1.00 77.00 97 LEU A O 1
ATOM 784 N N . GLN A 1 98 ? 25.313 -17.145 -0.043 1.00 76.81 98 GLN A N 1
ATOM 785 C CA . GLN A 1 98 ? 26.109 -16.200 0.741 1.00 76.81 98 GLN A CA 1
ATOM 786 C C . GLN A 1 98 ? 27.339 -15.714 -0.029 1.00 76.81 98 GLN A C 1
ATOM 788 O O . GLN A 1 98 ? 27.599 -14.515 -0.016 1.00 76.81 98 GLN A O 1
ATOM 793 N N . LEU A 1 99 ? 28.037 -16.598 -0.752 1.00 82.81 99 LEU A N 1
ATOM 794 C CA . LEU A 1 99 ? 29.170 -16.219 -1.599 1.00 82.81 99 LEU A CA 1
ATOM 795 C C . LEU A 1 99 ? 28.749 -15.154 -2.613 1.00 82.81 99 LEU A C 1
ATOM 797 O O . LEU A 1 99 ? 29.342 -14.085 -2.690 1.00 82.81 99 LEU A O 1
ATOM 801 N N . TYR A 1 100 ? 27.674 -15.433 -3.341 1.00 77.00 100 TYR A N 1
ATOM 802 C CA . TYR A 1 100 ? 27.129 -14.547 -4.358 1.00 77.00 100 TYR A CA 1
ATOM 803 C C . TYR A 1 100 ? 26.756 -13.171 -3.806 1.00 77.00 100 TYR A C 1
ATOM 80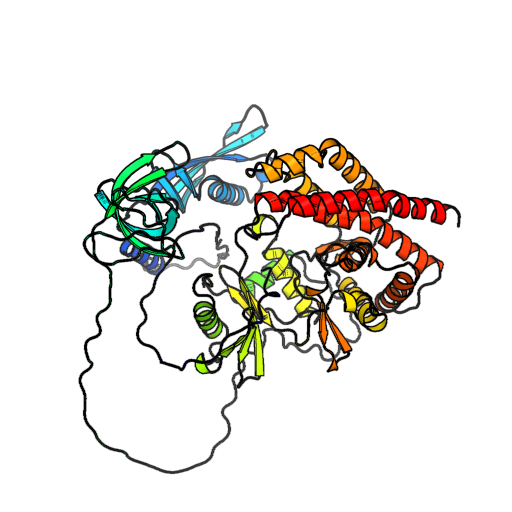5 O O . TYR A 1 100 ? 27.134 -12.152 -4.378 1.00 77.00 100 TYR A O 1
ATOM 813 N N . ARG A 1 101 ? 26.088 -13.134 -2.648 1.00 71.12 101 ARG A N 1
ATOM 814 C CA . ARG A 1 101 ? 25.696 -11.885 -1.979 1.00 71.12 101 ARG A CA 1
ATOM 815 C C . ARG A 1 101 ? 26.873 -11.068 -1.458 1.00 71.12 101 ARG A C 1
ATOM 817 O O . ARG A 1 101 ? 26.769 -9.849 -1.412 1.00 71.12 101 ARG A O 1
ATOM 824 N N . GLN A 1 102 ? 27.931 -11.726 -0.993 1.00 77.88 102 GLN A N 1
ATOM 825 C CA . GLN A 1 102 ? 29.059 -11.052 -0.349 1.00 77.88 102 GLN A CA 1
ATOM 826 C C . GLN A 1 102 ? 30.132 -10.603 -1.344 1.00 77.88 102 GLN A C 1
ATOM 828 O O . GLN A 1 102 ? 30.904 -9.709 -1.015 1.00 77.88 102 GLN A O 1
ATOM 833 N N . VAL A 1 103 ? 30.198 -11.218 -2.530 1.00 78.50 103 VAL A N 1
ATOM 834 C CA . VAL A 1 103 ? 31.330 -11.062 -3.451 1.00 78.50 103 VAL A CA 1
ATOM 835 C C . VAL A 1 103 ? 30.965 -10.332 -4.748 1.00 78.50 103 VAL A C 1
ATOM 837 O O . VAL A 1 103 ? 31.759 -9.511 -5.213 1.00 78.50 103 VAL A O 1
ATOM 840 N N . GLU A 1 104 ? 29.808 -10.586 -5.364 1.00 77.69 104 GLU A N 1
ATOM 841 C CA . GLU A 1 104 ? 29.480 -9.926 -6.636 1.00 77.69 104 GLU A CA 1
ATOM 842 C C . GLU A 1 104 ? 29.248 -8.423 -6.471 1.00 77.69 104 GLU A C 1
ATOM 844 O O . GLU A 1 104 ? 28.604 -7.966 -5.531 1.00 77.69 104 GLU A O 1
ATOM 849 N N . GLY A 1 105 ? 29.793 -7.640 -7.403 1.00 64.44 105 GLY A N 1
ATOM 850 C CA . GLY A 1 105 ? 29.752 -6.181 -7.357 1.00 64.44 105 GLY A CA 1
ATOM 851 C C . GLY A 1 105 ? 30.775 -5.554 -6.408 1.00 64.44 105 GLY A C 1
ATOM 852 O O . GLY A 1 105 ? 30.922 -4.333 -6.412 1.00 64.44 105 GLY A O 1
ATOM 853 N N . THR A 1 106 ? 31.522 -6.352 -5.636 1.00 71.94 106 THR A N 1
ATOM 854 C CA . THR A 1 106 ? 32.603 -5.833 -4.789 1.00 71.94 106 THR A CA 1
ATOM 855 C C . THR A 1 106 ? 33.854 -5.512 -5.604 1.00 71.94 106 THR A C 1
ATOM 857 O O . THR A 1 106 ? 34.142 -6.130 -6.634 1.00 71.94 106 THR A O 1
ATOM 860 N N . CYS A 1 107 ? 34.610 -4.516 -5.146 1.00 71.81 107 CYS A N 1
ATOM 861 C CA . CYS A 1 107 ? 35.909 -4.176 -5.706 1.00 71.81 107 CYS A CA 1
ATOM 862 C C . CYS A 1 107 ? 37.019 -4.796 -4.865 1.00 71.81 107 CYS A C 1
ATOM 864 O O . CYS A 1 107 ? 37.075 -4.599 -3.653 1.00 71.81 107 CYS A O 1
ATOM 866 N N . ASN A 1 108 ? 37.939 -5.495 -5.521 1.00 70.25 108 ASN A N 1
ATOM 867 C CA . ASN A 1 108 ? 39.174 -5.948 -4.912 1.00 70.25 108 ASN A CA 1
ATOM 868 C C . ASN A 1 108 ? 40.345 -5.150 -5.495 1.00 70.25 108 ASN A C 1
ATOM 870 O O . ASN A 1 108 ? 40.585 -5.197 -6.700 1.00 70.25 108 ASN A O 1
ATOM 874 N N . GLY A 1 109 ? 41.130 -4.468 -4.655 1.00 65.44 109 GLY A N 1
ATOM 875 C CA . GLY A 1 109 ? 42.235 -3.624 -5.132 1.00 65.44 109 GLY A CA 1
ATOM 876 C C . GLY A 1 109 ? 43.289 -4.361 -5.979 1.00 65.44 109 GLY A C 1
ATOM 877 O O . GLY A 1 109 ? 43.952 -3.763 -6.829 1.00 65.44 109 GLY A O 1
ATOM 878 N N . ARG A 1 110 ? 43.422 -5.685 -5.816 1.00 72.94 110 ARG A N 1
ATOM 879 C CA . ARG A 1 110 ? 44.340 -6.507 -6.615 1.00 72.94 110 ARG A CA 1
ATOM 880 C C . ARG A 1 110 ? 43.732 -6.937 -7.951 1.00 72.94 110 ARG A C 1
ATOM 882 O O . ARG A 1 110 ? 44.440 -6.908 -8.963 1.00 72.94 110 ARG A O 1
ATOM 889 N N . TYR A 1 111 ? 42.455 -7.315 -7.976 1.00 73.44 111 TYR A N 1
ATOM 890 C CA . TYR A 1 111 ? 41.829 -7.998 -9.120 1.00 73.44 111 TYR A CA 1
ATOM 891 C C . TYR A 1 111 ? 40.800 -7.163 -9.894 1.00 73.44 111 TYR A C 1
ATOM 893 O O . TYR A 1 111 ? 40.456 -7.538 -11.008 1.00 73.44 111 TYR A O 1
ATOM 901 N N . GLY A 1 112 ? 40.388 -6.009 -9.372 1.00 72.38 112 GLY A N 1
ATOM 902 C CA . GLY A 1 112 ? 39.351 -5.157 -9.948 1.00 72.38 112 GLY A CA 1
ATOM 903 C C . GLY A 1 112 ? 37.957 -5.476 -9.412 1.00 72.38 112 GLY A C 1
ATOM 904 O O . GLY A 1 112 ? 37.812 -6.115 -8.368 1.00 72.38 112 GLY A O 1
ATOM 905 N N . TYR A 1 113 ? 36.925 -5.017 -10.116 1.00 72.94 113 TYR A N 1
ATOM 906 C CA . TYR A 1 113 ? 35.539 -5.305 -9.754 1.00 72.94 113 TYR A CA 1
ATOM 907 C C . TYR A 1 113 ? 35.177 -6.740 -10.105 1.00 72.94 113 TYR A C 1
ATOM 909 O O . TYR A 1 113 ? 35.390 -7.165 -11.238 1.00 72.94 113 TYR A O 1
ATOM 917 N N . ILE A 1 114 ? 34.575 -7.467 -9.169 1.00 74.56 114 ILE A N 1
ATOM 918 C CA . ILE A 1 114 ? 34.026 -8.794 -9.434 1.00 74.56 114 ILE A CA 1
ATOM 919 C C . ILE A 1 114 ? 32.657 -8.610 -10.087 1.00 74.56 114 ILE A C 1
ATOM 921 O O . ILE A 1 114 ? 31.699 -8.194 -9.440 1.00 74.56 114 ILE A O 1
ATOM 925 N N . VAL A 1 115 ? 32.576 -8.871 -11.392 1.00 70.56 115 VAL A N 1
ATOM 926 C CA . VAL A 1 115 ? 31.370 -8.615 -12.193 1.00 70.56 115 VAL A CA 1
ATOM 927 C C . VAL A 1 115 ? 30.374 -9.755 -12.059 1.00 70.56 115 VAL A C 1
ATOM 929 O O . VAL A 1 115 ? 29.184 -9.499 -11.912 1.00 70.56 115 VAL A O 1
ATOM 932 N N . ALA A 1 116 ? 30.862 -10.994 -12.134 1.00 66.56 116 ALA A N 1
ATOM 933 C CA . ALA A 1 116 ? 30.035 -12.186 -12.021 1.00 66.56 116 ALA A CA 1
ATOM 934 C C . ALA A 1 116 ? 30.864 -13.396 -11.575 1.00 66.56 116 ALA A C 1
ATOM 936 O O . ALA A 1 116 ? 31.994 -13.572 -12.039 1.00 66.56 116 ALA A O 1
ATOM 937 N N . ILE A 1 117 ? 30.299 -14.259 -10.733 1.00 75.75 117 ILE A N 1
ATOM 938 C CA . ILE A 1 117 ? 30.885 -15.561 -10.400 1.00 75.75 117 ILE A CA 1
ATOM 939 C C . ILE A 1 117 ? 30.445 -16.582 -11.454 1.00 75.75 117 ILE A C 1
ATOM 941 O O . ILE A 1 117 ? 29.263 -16.858 -11.631 1.00 75.75 117 ILE A O 1
ATOM 945 N N . VAL A 1 118 ? 31.417 -17.161 -12.153 1.00 77.56 118 VAL A N 1
ATOM 946 C CA . VAL A 1 118 ? 31.214 -18.124 -13.245 1.00 77.56 118 VAL A CA 1
ATOM 947 C C . VAL A 1 118 ? 31.057 -19.542 -12.708 1.00 77.56 118 VAL A C 1
ATOM 949 O O . VAL A 1 118 ? 30.249 -20.315 -13.217 1.00 77.56 118 VAL A O 1
ATOM 952 N N . ALA A 1 119 ? 31.830 -19.890 -11.679 1.00 78.56 119 ALA A N 1
ATOM 953 C CA . ALA A 1 119 ? 31.827 -21.221 -11.091 1.00 78.56 119 ALA A CA 1
ATOM 954 C C . ALA A 1 119 ? 32.194 -21.167 -9.607 1.00 78.56 119 ALA A C 1
ATOM 956 O O . ALA A 1 119 ? 32.969 -20.315 -9.182 1.00 78.56 119 ALA A O 1
ATOM 957 N N . VAL A 1 120 ? 31.636 -22.091 -8.824 1.00 85.56 120 VAL A N 1
ATOM 958 C CA . VAL A 1 120 ? 32.074 -22.362 -7.449 1.00 85.56 120 VAL A CA 1
ATOM 959 C C . VAL A 1 120 ? 32.829 -23.681 -7.479 1.00 85.56 120 VAL A C 1
ATOM 961 O O . VAL A 1 120 ? 32.214 -24.737 -7.636 1.00 85.56 120 VAL A O 1
ATOM 964 N N . ASP A 1 121 ? 34.147 -23.595 -7.360 1.00 84.94 121 ASP A N 1
ATOM 965 C CA . ASP A 1 121 ? 35.075 -24.682 -7.664 1.00 84.94 121 ASP A CA 1
ATOM 966 C C . ASP A 1 121 ? 35.214 -25.646 -6.482 1.00 84.94 121 ASP A C 1
ATOM 968 O O . ASP A 1 121 ? 35.200 -26.866 -6.654 1.00 84.94 121 ASP A O 1
ATOM 972 N N . HIS A 1 122 ? 35.301 -25.114 -5.259 1.00 90.62 122 HIS A N 1
ATOM 973 C CA . HIS A 1 122 ? 35.447 -25.924 -4.051 1.00 90.62 122 HIS A CA 1
ATOM 974 C C . HIS A 1 122 ? 34.878 -25.220 -2.815 1.00 90.62 122 HIS A C 1
ATOM 976 O O . HIS A 1 122 ? 35.104 -24.034 -2.609 1.00 90.62 122 HIS A O 1
ATOM 982 N N . ILE A 1 123 ? 34.190 -25.974 -1.957 1.00 90.00 123 ILE A N 1
ATOM 983 C CA . ILE A 1 123 ? 33.754 -25.552 -0.619 1.00 90.00 123 ILE A CA 1
ATOM 984 C C . ILE A 1 123 ? 34.390 -26.532 0.363 1.00 90.00 123 ILE A C 1
ATOM 986 O O . ILE A 1 123 ? 34.226 -27.742 0.190 1.00 90.00 123 ILE A O 1
ATOM 990 N N . ASP A 1 124 ? 35.133 -26.033 1.347 1.00 90.50 124 ASP A N 1
ATOM 991 C CA . ASP A 1 124 ? 35.769 -26.885 2.352 1.00 90.50 124 ASP A CA 1
ATOM 992 C C . ASP A 1 124 ? 34.766 -27.510 3.345 1.00 90.50 124 ASP A C 1
ATOM 994 O O . ASP A 1 124 ? 33.547 -27.357 3.237 1.00 90.50 124 ASP A O 1
ATOM 998 N N . SER A 1 125 ? 35.282 -28.289 4.298 1.00 88.00 125 SER A N 1
ATOM 999 C CA . SER A 1 125 ? 34.441 -28.978 5.290 1.00 88.00 125 SER A CA 1
ATOM 1000 C C . SER A 1 125 ? 33.938 -28.061 6.412 1.00 88.00 125 SER A C 1
ATOM 1002 O O . SER A 1 125 ? 33.111 -28.496 7.211 1.00 88.00 125 SER A O 1
ATOM 1004 N N . GLY A 1 126 ? 34.393 -26.806 6.455 1.00 88.25 126 GLY A N 1
ATOM 1005 C CA . GLY A 1 126 ? 34.112 -25.863 7.525 1.00 88.25 126 GLY A CA 1
ATOM 1006 C C . GLY A 1 126 ? 34.934 -26.105 8.794 1.00 88.25 126 GLY A C 1
ATOM 1007 O O . GLY A 1 126 ? 35.201 -27.242 9.180 1.00 88.25 126 GLY A O 1
ATOM 1008 N N . VAL A 1 127 ? 35.315 -25.023 9.472 1.00 90.06 127 VAL A N 1
ATOM 1009 C CA . VAL A 1 127 ? 36.018 -25.035 10.762 1.00 90.06 127 VAL A CA 1
ATOM 1010 C C . VAL A 1 127 ? 35.160 -24.327 11.804 1.00 90.06 127 VAL A C 1
ATOM 1012 O O . VAL A 1 127 ? 34.810 -23.153 11.640 1.00 90.06 127 VAL A O 1
ATOM 1015 N N . VAL A 1 128 ? 34.804 -25.044 12.873 1.00 89.00 128 VAL A N 1
ATOM 1016 C CA . VAL A 1 128 ? 34.053 -24.483 14.006 1.00 89.00 128 VAL A CA 1
ATOM 1017 C C . VAL A 1 128 ? 34.893 -23.391 14.669 1.00 89.00 128 VAL A C 1
ATOM 1019 O O . VAL A 1 128 ? 36.078 -23.579 14.920 1.00 89.00 128 VAL A O 1
ATOM 1022 N N . GLN A 1 129 ? 34.278 -22.242 14.919 1.00 86.75 129 GLN A N 1
ATOM 1023 C CA . GLN A 1 129 ? 34.894 -21.084 15.549 1.00 86.75 129 GLN A CA 1
ATOM 1024 C C . GLN A 1 129 ? 34.629 -21.122 17.058 1.00 86.75 129 GLN A C 1
ATOM 1026 O O . GLN A 1 129 ? 33.472 -21.121 17.493 1.00 86.75 129 GLN A O 1
ATOM 1031 N N . ASP A 1 130 ? 35.702 -21.095 17.850 1.00 75.25 130 ASP A N 1
ATOM 1032 C CA . ASP A 1 130 ? 35.673 -21.319 19.303 1.00 75.25 130 ASP A CA 1
ATOM 1033 C C . ASP A 1 130 ? 34.808 -20.312 20.084 1.00 75.25 130 ASP A C 1
ATOM 1035 O O . ASP A 1 130 ? 34.329 -20.612 21.174 1.00 75.25 130 ASP A O 1
ATOM 1039 N N . SER A 1 131 ? 34.578 -19.113 19.541 1.00 70.25 131 SER A N 1
ATOM 1040 C CA . SER A 1 131 ? 33.950 -18.006 20.280 1.00 70.25 131 SER A CA 1
ATOM 1041 C C . SER A 1 131 ? 32.419 -17.971 20.217 1.00 70.25 131 SER A C 1
ATOM 1043 O O . SER A 1 131 ? 31.789 -17.427 21.120 1.00 70.25 131 SER A O 1
ATOM 1045 N N . PHE A 1 132 ? 31.804 -18.512 19.158 1.00 70.69 132 PHE A N 1
ATOM 1046 C CA . PHE A 1 132 ? 30.363 -18.333 18.898 1.00 70.69 132 PHE A CA 1
ATOM 1047 C C . PHE A 1 132 ? 29.652 -19.598 18.398 1.00 70.69 132 PHE A C 1
ATOM 1049 O O . PHE A 1 132 ? 28.471 -19.541 18.057 1.00 70.69 132 PHE A O 1
ATOM 1056 N N . GLY A 1 133 ? 30.355 -20.734 18.309 1.00 74.81 133 GLY A N 1
ATOM 1057 C CA . GLY A 1 133 ? 29.801 -21.991 17.791 1.00 74.81 133 GLY A CA 1
ATOM 1058 C C . GLY A 1 133 ? 29.400 -21.935 16.311 1.00 74.81 133 GLY A C 1
ATOM 1059 O O . GLY A 1 133 ? 28.736 -22.843 15.817 1.00 74.81 133 GLY A O 1
ATOM 1060 N N . SER A 1 134 ? 29.773 -20.871 15.599 1.00 86.38 134 SER A N 1
ATOM 1061 C CA . SER A 1 134 ? 29.600 -20.734 14.156 1.00 86.38 134 SER A CA 1
ATOM 1062 C C . SER A 1 134 ? 30.677 -21.519 13.410 1.00 86.38 134 SER A C 1
ATOM 1064 O O . SER A 1 134 ? 31.715 -21.855 13.971 1.00 86.38 134 SER A O 1
ATOM 1066 N N . VAL A 1 135 ? 30.434 -21.844 12.144 1.00 89.50 135 VAL A N 1
ATOM 1067 C CA . VAL A 1 135 ? 31.360 -22.624 11.313 1.00 89.50 135 VAL A CA 1
ATOM 1068 C C . VAL A 1 135 ? 31.781 -21.775 10.124 1.00 89.50 135 VAL A C 1
ATOM 1070 O O . VAL A 1 135 ? 30.928 -21.255 9.404 1.00 89.50 135 VAL A O 1
ATOM 1073 N N . ALA A 1 136 ? 33.087 -21.611 9.933 1.00 90.38 136 ALA A N 1
ATOM 1074 C CA . ALA A 1 136 ? 33.667 -20.858 8.828 1.00 90.38 136 ALA A CA 1
ATOM 1075 C C . ALA A 1 136 ? 34.054 -21.801 7.690 1.00 90.38 136 ALA A C 1
ATOM 1077 O O . ALA A 1 136 ? 34.797 -22.749 7.921 1.00 90.38 136 ALA A O 1
ATOM 1078 N N . PHE A 1 137 ? 33.572 -21.528 6.482 1.00 93.69 137 PHE A N 1
ATOM 1079 C CA . PHE A 1 137 ? 33.829 -22.317 5.282 1.00 93.69 137 PHE A CA 1
ATOM 1080 C C . PHE A 1 137 ? 34.653 -21.511 4.284 1.00 93.69 137 PHE A C 1
ATOM 1082 O O . PHE A 1 137 ? 34.214 -20.440 3.859 1.00 93.69 137 PHE A O 1
ATOM 1089 N N . ALA A 1 138 ? 35.811 -22.019 3.872 1.00 92.06 138 ALA A N 1
ATOM 1090 C CA . ALA A 1 138 ? 36.565 -21.450 2.764 1.00 92.06 138 ALA A CA 1
ATOM 1091 C C . ALA A 1 138 ? 35.989 -21.924 1.423 1.00 92.06 138 ALA A C 1
ATOM 1093 O O . ALA A 1 138 ? 35.856 -23.125 1.153 1.00 92.06 138 ALA A O 1
ATOM 1094 N N . VAL A 1 139 ? 35.640 -20.964 0.567 1.00 94.50 139 VAL A N 1
ATOM 1095 C CA . VAL A 1 139 ? 35.033 -21.211 -0.739 1.00 94.50 139 VAL A CA 1
ATOM 1096 C C . VAL A 1 139 ? 35.929 -20.664 -1.841 1.00 94.50 139 VAL A C 1
ATOM 1098 O O . VAL A 1 139 ? 36.158 -19.459 -1.919 1.00 94.50 139 VAL A O 1
ATOM 1101 N N . ARG A 1 140 ? 36.401 -21.550 -2.720 1.00 92.00 140 ARG A N 1
ATOM 1102 C CA . ARG A 1 140 ? 37.127 -21.209 -3.949 1.00 92.00 140 ARG A CA 1
ATOM 1103 C C . ARG A 1 140 ? 36.163 -21.127 -5.127 1.00 92.00 140 ARG A C 1
ATOM 1105 O O . ARG A 1 140 ? 35.303 -21.998 -5.285 1.00 92.00 140 ARG A O 1
ATOM 1112 N N . TYR A 1 141 ? 36.287 -20.075 -5.926 1.00 90.75 141 TYR A N 1
ATOM 1113 C CA . TYR A 1 141 ? 35.381 -19.764 -7.028 1.00 90.75 141 TYR A CA 1
ATOM 1114 C C . TYR A 1 141 ? 36.095 -19.021 -8.158 1.00 90.75 141 TYR A C 1
ATOM 1116 O O . TYR A 1 141 ? 37.053 -18.283 -7.936 1.00 90.75 141 TYR A O 1
ATOM 1124 N N . THR A 1 142 ? 35.566 -19.158 -9.368 1.00 83.31 142 THR A N 1
ATOM 1125 C CA . THR A 1 142 ? 36.048 -18.468 -10.560 1.00 83.31 142 THR A CA 1
ATOM 1126 C C . THR A 1 142 ? 35.107 -17.324 -10.899 1.00 83.31 142 THR A C 1
ATOM 1128 O O . THR A 1 142 ? 33.897 -17.528 -11.004 1.00 83.31 142 THR A O 1
ATOM 1131 N N . ALA A 1 143 ? 35.640 -16.123 -11.113 1.00 81.38 143 ALA A N 1
ATOM 1132 C CA . ALA A 1 143 ? 34.854 -14.939 -11.441 1.00 81.38 143 ALA A CA 1
ATOM 1133 C C . ALA A 1 143 ? 35.393 -14.172 -12.654 1.00 81.38 143 ALA A C 1
ATOM 1135 O O . ALA A 1 143 ? 36.594 -14.174 -12.927 1.00 81.38 143 ALA A O 1
ATOM 1136 N N . VAL A 1 144 ? 34.493 -13.484 -13.360 1.00 76.81 144 VAL A N 1
ATOM 1137 C CA . VAL A 1 144 ? 34.850 -12.453 -14.340 1.00 76.81 144 VAL A CA 1
ATOM 1138 C C . VAL A 1 144 ? 35.130 -11.167 -13.582 1.00 76.81 144 VAL A C 1
ATOM 1140 O O . VAL A 1 144 ? 34.270 -10.680 -12.841 1.00 76.81 144 VAL A O 1
ATOM 1143 N N . VAL A 1 145 ? 36.318 -10.603 -13.787 1.00 74.38 145 VAL A N 1
ATOM 1144 C CA . VAL A 1 145 ? 36.712 -9.340 -13.162 1.00 74.38 145 VAL A CA 1
ATOM 1145 C C . VAL A 1 145 ? 36.863 -8.224 -14.193 1.00 74.38 145 VAL A C 1
ATOM 1147 O O . VAL A 1 145 ? 37.357 -8.444 -15.297 1.00 74.38 145 VAL A O 1
ATOM 1150 N N . LEU A 1 146 ? 36.449 -7.011 -13.827 1.00 70.81 146 LEU A N 1
ATOM 1151 C CA . LEU A 1 146 ? 36.665 -5.794 -14.602 1.00 70.81 146 LEU A CA 1
ATOM 1152 C C . LEU A 1 146 ? 37.785 -4.987 -13.949 1.00 70.81 146 LEU A C 1
ATOM 1154 O O . LEU A 1 146 ? 37.594 -4.380 -12.890 1.00 70.81 146 LEU A O 1
ATOM 1158 N N . LYS A 1 147 ? 38.945 -4.957 -14.607 1.00 75.19 147 LYS A N 1
ATOM 1159 C CA . LYS A 1 147 ? 40.098 -4.164 -14.189 1.00 75.19 147 LYS A CA 1
ATOM 1160 C C . LYS A 1 147 ? 40.613 -3.331 -15.370 1.00 75.19 147 LYS A C 1
ATOM 1162 O O . LYS A 1 147 ? 41.232 -3.910 -16.253 1.00 75.19 147 LYS A O 1
ATOM 1167 N N . PRO A 1 148 ? 40.382 -2.007 -15.403 1.00 69.75 148 PRO A N 1
ATOM 1168 C CA . PRO A 1 148 ? 40.937 -1.141 -16.445 1.00 69.75 148 PRO A CA 1
ATOM 1169 C C . PRO A 1 148 ? 42.470 -1.108 -16.419 1.00 69.75 148 PRO A C 1
ATOM 1171 O O . PRO A 1 148 ? 43.072 -1.060 -15.340 1.00 69.75 148 PRO A O 1
ATOM 1174 N N . TYR A 1 149 ? 43.094 -1.034 -17.597 1.00 70.31 149 TYR A N 1
ATOM 1175 C CA . TYR A 1 149 ? 44.539 -0.845 -17.742 1.00 70.31 149 TYR A CA 1
ATOM 1176 C C . TYR A 1 149 ? 44.896 0.505 -18.372 1.00 70.31 149 TYR A C 1
ATOM 1178 O O . TYR A 1 149 ? 44.180 1.062 -19.203 1.00 70.31 149 TYR A O 1
ATOM 1186 N N . LYS A 1 150 ? 46.061 1.044 -17.998 1.00 68.94 150 LYS A N 1
ATOM 1187 C CA . LYS A 1 150 ? 46.614 2.233 -18.654 1.00 68.94 150 LYS A CA 1
ATOM 1188 C C . LYS A 1 150 ? 46.860 1.941 -20.139 1.00 68.94 150 LYS A C 1
ATOM 1190 O O . LYS A 1 150 ? 47.423 0.910 -20.488 1.00 68.94 150 LYS A O 1
ATOM 1195 N N . ASN A 1 151 ? 46.499 2.900 -20.983 1.00 68.31 151 ASN A N 1
ATOM 1196 C CA . ASN A 1 151 ? 46.495 2.892 -22.448 1.00 68.31 151 ASN A CA 1
ATOM 1197 C C . ASN A 1 151 ? 45.403 2.049 -23.121 1.00 68.31 151 ASN A C 1
ATOM 1199 O O . ASN A 1 151 ? 45.358 2.025 -24.352 1.00 68.31 151 ASN A O 1
ATOM 1203 N N . GLU A 1 152 ? 44.516 1.413 -22.357 1.00 69.50 152 GLU A N 1
ATOM 1204 C CA . GLU A 1 152 ? 43.366 0.692 -22.899 1.00 69.50 152 GLU A CA 1
ATOM 1205 C C . GLU A 1 152 ? 42.333 1.674 -23.469 1.00 69.50 152 GLU A C 1
ATOM 1207 O O . GLU A 1 152 ? 42.091 2.739 -22.899 1.00 69.50 152 GLU A O 1
ATOM 1212 N N . THR A 1 153 ? 41.749 1.342 -24.621 1.00 68.62 153 THR A N 1
ATOM 1213 C CA . THR A 1 153 ? 40.702 2.158 -25.248 1.00 68.62 153 THR A CA 1
ATOM 1214 C C . THR A 1 153 ? 39.346 1.554 -24.938 1.00 68.62 153 THR A C 1
ATOM 1216 O O . THR A 1 153 ? 39.112 0.386 -25.231 1.00 68.62 153 THR A O 1
ATOM 1219 N N . VAL A 1 154 ? 38.466 2.358 -24.351 1.00 67.88 154 VAL A N 1
ATOM 1220 C CA . VAL A 1 154 ? 37.185 1.917 -23.808 1.00 67.88 154 VAL A CA 1
ATOM 1221 C C . VAL A 1 154 ? 36.052 2.811 -24.299 1.00 67.88 154 VAL A C 1
ATOM 1223 O O . VAL A 1 154 ? 36.213 4.027 -24.433 1.00 67.88 154 VAL A O 1
ATOM 1226 N N . ASP A 1 155 ? 34.898 2.201 -24.558 1.00 68.19 155 ASP A N 1
ATOM 1227 C CA . ASP A 1 155 ? 33.674 2.908 -24.933 1.00 68.19 155 ASP A CA 1
ATOM 1228 C C . ASP A 1 155 ? 32.848 3.183 -23.678 1.00 68.19 155 ASP A C 1
ATOM 1230 O O . ASP A 1 155 ? 32.405 2.259 -22.999 1.00 68.19 155 ASP A O 1
ATOM 1234 N N . ALA A 1 156 ? 32.647 4.458 -23.356 1.00 60.75 156 ALA A N 1
ATOM 1235 C CA . ALA A 1 156 ? 31.961 4.890 -22.147 1.00 60.75 156 ALA A CA 1
ATOM 1236 C C . ALA A 1 156 ? 30.784 5.810 -22.486 1.00 60.75 156 ALA A C 1
ATOM 1238 O O . ALA A 1 156 ? 30.789 6.511 -23.498 1.00 60.75 156 ALA A O 1
ATOM 1239 N N . ILE A 1 157 ? 29.765 5.820 -21.629 1.00 66.19 157 ILE A N 1
ATOM 1240 C CA . ILE A 1 157 ? 28.588 6.683 -21.805 1.00 66.19 157 ILE A CA 1
ATOM 1241 C C . ILE A 1 157 ? 28.700 7.880 -20.882 1.00 66.19 157 ILE A C 1
ATOM 1243 O O . ILE A 1 157 ? 28.881 7.707 -19.675 1.00 66.19 157 ILE A O 1
ATOM 1247 N N . VAL A 1 158 ? 28.564 9.083 -21.435 1.00 64.31 158 VAL A N 1
ATOM 1248 C CA . VAL A 1 158 ? 28.598 10.329 -20.666 1.00 64.31 158 VAL A CA 1
ATOM 1249 C C . VAL A 1 158 ? 27.413 10.356 -19.700 1.00 64.31 158 VAL A C 1
ATOM 1251 O O . VAL A 1 158 ? 26.256 10.369 -20.107 1.00 64.31 158 VAL A O 1
ATOM 1254 N N . ALA A 1 159 ? 27.700 10.332 -18.404 1.00 60.50 159 ALA A N 1
ATOM 1255 C CA . ALA A 1 159 ? 26.726 10.296 -17.322 1.00 60.50 159 ALA A CA 1
ATOM 1256 C C . ALA A 1 159 ? 26.327 11.702 -16.870 1.00 60.50 159 ALA A C 1
ATOM 1258 O O . ALA A 1 159 ? 25.146 11.998 -16.712 1.00 60.50 159 ALA A O 1
ATOM 1259 N N . THR A 1 160 ? 27.311 12.575 -16.661 1.00 61.56 160 THR A N 1
ATOM 1260 C CA . THR A 1 160 ? 27.097 13.948 -16.195 1.00 61.56 160 THR A CA 1
ATOM 1261 C C . THR A 1 160 ? 28.121 14.880 -16.824 1.00 61.56 160 THR A C 1
ATOM 1263 O O . THR A 1 160 ? 29.247 14.482 -17.099 1.00 61.56 160 THR A O 1
ATOM 1266 N N . VAL A 1 161 ? 27.731 16.132 -17.045 1.00 60.91 161 VAL A N 1
ATOM 1267 C CA . VAL A 1 161 ? 28.590 17.195 -17.580 1.00 60.91 161 VAL A CA 1
ATOM 1268 C C . VAL A 1 161 ? 28.533 18.356 -16.584 1.00 60.91 161 VAL A C 1
ATOM 1270 O O . VAL A 1 161 ? 27.441 18.796 -16.229 1.00 60.91 161 VAL A O 1
ATOM 1273 N N . ASN A 1 162 ? 29.672 18.823 -16.072 1.00 56.97 162 ASN A N 1
ATOM 1274 C CA . ASN A 1 162 ? 29.760 19.911 -15.086 1.00 56.97 162 ASN A CA 1
ATOM 1275 C C . ASN A 1 162 ? 30.825 20.938 -15.496 1.00 56.97 162 ASN A C 1
ATOM 1277 O O . ASN A 1 162 ? 31.501 20.718 -16.475 1.00 56.97 162 ASN A O 1
ATOM 1281 N N . LYS A 1 163 ? 31.029 22.038 -14.757 1.00 44.97 163 LYS A N 1
ATOM 1282 C CA . LYS A 1 163 ? 32.006 23.093 -15.129 1.00 44.97 163 LYS A CA 1
ATOM 1283 C C . LYS A 1 163 ? 33.484 22.657 -15.163 1.00 44.97 163 LYS A C 1
ATOM 1285 O O . LYS A 1 163 ? 34.319 23.430 -15.627 1.00 44.97 163 LYS A O 1
ATOM 1290 N N . MET A 1 164 ? 33.805 21.456 -14.681 1.00 42.28 164 MET A N 1
ATOM 1291 C CA . MET A 1 164 ? 35.169 20.923 -14.571 1.00 42.28 164 MET A CA 1
ATOM 1292 C C . MET A 1 164 ? 35.457 19.764 -15.545 1.00 42.28 164 MET A C 1
ATOM 1294 O O . MET A 1 164 ? 36.596 19.314 -15.612 1.00 42.28 164 MET A O 1
ATOM 1298 N N . GLY A 1 165 ? 34.460 19.267 -16.284 1.00 56.72 165 GLY A N 1
ATOM 1299 C CA . GLY A 1 165 ? 34.582 18.162 -17.237 1.00 56.72 165 GLY A CA 1
ATOM 1300 C C . GLY A 1 165 ? 33.268 17.391 -17.402 1.00 56.72 165 GLY A C 1
ATOM 1301 O O . GLY A 1 165 ? 32.187 17.877 -17.068 1.00 56.72 165 GLY A O 1
ATOM 1302 N N . PHE A 1 166 ? 33.341 16.157 -17.901 1.00 61.75 166 PHE A N 1
ATOM 1303 C CA . PHE A 1 166 ? 32.199 15.239 -17.913 1.00 61.75 166 PHE A CA 1
ATOM 1304 C C . PHE A 1 166 ? 32.583 13.883 -17.320 1.00 61.75 166 PHE A C 1
ATOM 1306 O O . PHE A 1 166 ? 33.701 13.427 -17.502 1.00 61.75 166 PHE A O 1
ATOM 1313 N N . PHE A 1 167 ? 31.676 13.217 -16.617 1.00 66.56 167 PHE A N 1
ATOM 1314 C CA . PHE A 1 167 ? 31.899 11.861 -16.123 1.00 66.56 167 PHE A CA 1
ATOM 1315 C C . PHE A 1 167 ? 31.318 10.865 -17.114 1.00 66.56 167 PHE A C 1
ATOM 1317 O O . PHE A 1 167 ? 30.175 11.035 -17.533 1.00 66.56 167 PHE A O 1
ATOM 1324 N N . ALA A 1 168 ? 32.063 9.816 -17.463 1.00 64.81 168 ALA A N 1
ATOM 1325 C CA . ALA A 1 168 ? 31.561 8.722 -18.294 1.00 64.81 168 ALA A CA 1
ATOM 1326 C C . ALA A 1 168 ? 31.614 7.373 -17.557 1.00 64.81 168 ALA A C 1
ATOM 1328 O O . ALA A 1 168 ? 32.548 7.104 -16.803 1.00 64.81 168 ALA A O 1
ATOM 1329 N N . ASN A 1 169 ? 30.600 6.530 -17.761 1.00 61.66 169 ASN A N 1
ATOM 1330 C CA . ASN A 1 169 ? 30.475 5.210 -17.138 1.00 61.66 169 ASN A CA 1
ATOM 1331 C C . ASN A 1 169 ? 30.936 4.093 -18.095 1.00 61.66 169 ASN A C 1
ATOM 1333 O O . ASN A 1 169 ? 30.490 4.056 -19.242 1.00 61.66 169 ASN A O 1
ATOM 1337 N N . LEU A 1 170 ? 31.748 3.151 -17.593 1.00 59.69 170 LEU A N 1
ATOM 1338 C CA . LEU A 1 170 ? 32.176 1.906 -18.270 1.00 59.69 170 LEU A CA 1
ATOM 1339 C C . LEU A 1 170 ? 32.091 0.715 -17.300 1.00 59.69 170 LEU A C 1
ATOM 1341 O O . LEU A 1 170 ? 33.030 0.493 -16.529 1.00 59.69 170 LEU A O 1
ATOM 1345 N N . GLY A 1 171 ? 30.974 -0.031 -17.242 1.00 57.03 171 GLY A N 1
ATOM 1346 C CA . GLY A 1 171 ? 30.762 -0.917 -16.071 1.00 57.03 171 GLY A CA 1
ATOM 1347 C C . GLY A 1 171 ? 30.944 -0.094 -14.780 1.00 57.03 171 GLY A C 1
ATOM 1348 O O . GLY A 1 171 ? 30.900 1.111 -14.930 1.00 57.03 171 GLY A O 1
ATOM 1349 N N . PRO A 1 172 ? 31.140 -0.601 -13.540 1.00 44.47 172 PRO A N 1
ATOM 1350 C CA . PRO A 1 172 ? 31.297 0.147 -12.249 1.00 44.47 172 PRO A CA 1
ATOM 1351 C C . PRO A 1 172 ? 32.389 1.244 -12.157 1.00 44.47 172 PRO A C 1
ATOM 1353 O O . PRO A 1 172 ? 32.469 1.951 -11.158 1.00 44.47 172 PRO A O 1
ATOM 1356 N N . LEU A 1 173 ? 33.140 1.493 -13.230 1.00 45.50 173 LEU A N 1
ATOM 1357 C CA . LEU A 1 173 ? 34.173 2.524 -13.321 1.00 45.50 173 LEU A CA 1
ATOM 1358 C C . LEU A 1 173 ? 33.628 3.911 -13.732 1.00 45.50 173 LEU A C 1
ATOM 1360 O O . LEU A 1 173 ? 32.787 4.000 -14.631 1.00 45.50 173 LEU A O 1
ATOM 1364 N N . GLN A 1 174 ? 34.135 4.984 -13.113 1.00 53.06 174 GLN A N 1
ATOM 1365 C CA . GLN A 1 174 ? 33.932 6.376 -13.553 1.00 53.06 174 GLN A CA 1
ATOM 1366 C C . GLN A 1 174 ? 35.193 6.928 -14.235 1.00 53.06 174 GLN A C 1
ATOM 1368 O O . GLN A 1 174 ? 36.306 6.717 -13.744 1.00 53.06 174 GLN A O 1
ATOM 1373 N N . LEU A 1 175 ? 35.001 7.638 -15.352 1.00 56.16 175 LEU A N 1
ATOM 1374 C CA . LEU A 1 175 ? 36.051 8.239 -16.181 1.00 56.16 175 LEU A CA 1
ATOM 1375 C C . LEU A 1 175 ? 35.950 9.767 -16.204 1.00 56.16 175 LEU A C 1
ATOM 1377 O O . LEU A 1 175 ? 34.856 10.292 -16.413 1.00 56.16 175 LEU A O 1
ATOM 1381 N N . ILE A 1 176 ? 37.087 10.457 -16.056 1.00 57.38 176 ILE A N 1
ATOM 1382 C CA . ILE A 1 176 ? 37.200 11.925 -16.162 1.00 57.38 176 ILE A CA 1
ATOM 1383 C C . ILE A 1 176 ? 38.126 12.290 -17.344 1.00 57.38 176 ILE A C 1
ATOM 1385 O O . ILE A 1 176 ? 39.241 11.759 -17.404 1.00 57.38 176 ILE A O 1
ATOM 1389 N N . PRO A 1 177 ? 37.702 13.158 -18.284 1.00 57.06 177 PRO A N 1
ATOM 1390 C CA . PRO A 1 177 ? 38.505 13.646 -19.400 1.00 57.06 177 PRO A CA 1
ATOM 1391 C C . PRO A 1 177 ? 39.376 14.848 -19.014 1.00 57.06 177 PRO A C 1
ATOM 1393 O O . PRO A 1 177 ? 38.957 15.692 -18.226 1.00 57.06 177 PRO A O 1
ATOM 1396 N N . GLY A 1 178 ? 40.570 14.942 -19.604 1.00 49.88 178 GLY A N 1
ATOM 1397 C CA . GLY A 1 178 ? 41.556 15.987 -19.291 1.00 49.88 178 GLY A CA 1
ATOM 1398 C C . GLY A 1 178 ? 41.426 17.324 -20.039 1.00 49.88 178 GLY A C 1
ATOM 1399 O O . GLY A 1 178 ? 41.940 18.315 -19.535 1.00 49.88 178 GLY A O 1
ATOM 1400 N N . ASP A 1 179 ? 40.735 17.393 -21.189 1.00 52.94 179 ASP A N 1
ATOM 1401 C CA . ASP A 1 179 ? 40.980 18.476 -22.170 1.00 52.94 179 ASP A CA 1
ATOM 1402 C C . ASP A 1 179 ? 39.703 19.102 -22.793 1.00 52.94 179 ASP A C 1
ATOM 1404 O O . ASP A 1 179 ? 39.463 18.961 -23.993 1.00 52.94 179 ASP A O 1
ATOM 1408 N N . PHE A 1 180 ? 38.857 19.807 -22.023 1.00 54.91 180 PHE A N 1
ATOM 1409 C CA . PHE A 1 180 ? 37.685 20.526 -22.578 1.00 54.91 180 PHE A CA 1
ATOM 1410 C C . PHE A 1 180 ? 37.426 21.903 -21.916 1.00 54.91 180 PHE A C 1
ATOM 1412 O O . PHE A 1 180 ? 37.588 22.047 -20.705 1.00 54.91 180 PHE A O 1
ATOM 1419 N N . LYS A 1 181 ? 36.971 22.913 -22.690 1.00 50.38 181 LYS A N 1
ATOM 1420 C CA . LYS A 1 181 ? 36.591 24.271 -22.213 1.00 50.38 181 LYS A CA 1
ATOM 1421 C C . LYS A 1 181 ? 35.066 24.462 -22.119 1.00 50.38 181 LYS A C 1
ATOM 1423 O O . LYS A 1 181 ? 34.334 24.126 -23.047 1.00 50.38 181 LYS A O 1
ATOM 1428 N N . PHE A 1 182 ? 34.599 24.987 -20.984 1.00 49.22 182 PHE A N 1
ATOM 1429 C CA . PHE A 1 182 ? 33.180 25.092 -20.611 1.00 49.22 182 PHE A CA 1
ATOM 1430 C C . PHE A 1 182 ? 32.517 26.369 -21.156 1.00 49.22 182 PHE A C 1
ATOM 1432 O O . PHE A 1 182 ? 33.021 27.460 -20.887 1.00 49.22 182 PHE A O 1
ATOM 1439 N N . GLU A 1 183 ? 31.357 26.258 -21.820 1.00 52.19 183 GLU A N 1
ATOM 1440 C CA . GLU A 1 183 ? 30.558 27.422 -22.235 1.00 52.19 183 GLU A CA 1
ATOM 1441 C C . GLU A 1 183 ? 29.265 27.592 -21.403 1.00 52.19 183 GLU A C 1
ATOM 1443 O O . GLU A 1 183 ? 28.340 26.782 -21.505 1.00 52.19 183 GLU A O 1
ATOM 1448 N N . PRO A 1 184 ? 29.143 28.673 -20.606 1.00 46.59 184 PRO A N 1
ATOM 1449 C CA . PRO A 1 184 ? 27.999 28.913 -19.719 1.00 46.59 184 PRO A CA 1
ATOM 1450 C C . PRO A 1 184 ? 26.722 29.428 -20.412 1.00 46.59 184 PRO A C 1
ATOM 1452 O O . PRO A 1 184 ? 25.705 29.572 -19.739 1.00 46.59 184 PRO A O 1
ATOM 1455 N N . GLY A 1 185 ? 26.760 29.742 -21.712 1.00 46.91 185 GLY A N 1
ATOM 1456 C CA . GLY A 1 185 ? 25.657 30.401 -22.433 1.00 46.91 185 GLY A CA 1
ATOM 1457 C C . GLY A 1 185 ? 24.623 29.473 -23.084 1.00 46.91 185 GLY A C 1
ATOM 1458 O O . GLY A 1 185 ? 23.656 29.961 -23.663 1.00 46.91 185 GLY A O 1
ATOM 1459 N N . SER A 1 186 ? 24.806 28.151 -23.023 1.00 49.06 186 SER A N 1
ATOM 1460 C CA . SER A 1 186 ? 23.933 27.168 -23.683 1.00 49.06 186 SER A CA 1
ATOM 1461 C C . SER A 1 186 ? 22.898 26.563 -22.724 1.00 49.06 186 SER A C 1
ATOM 1463 O O . SER A 1 186 ? 23.189 26.295 -21.559 1.00 49.06 186 SER A O 1
ATOM 1465 N N . VAL A 1 187 ? 21.672 26.329 -23.215 1.00 40.41 187 VAL A N 1
ATOM 1466 C CA . VAL A 1 187 ? 20.585 25.671 -22.464 1.00 40.41 187 VAL A CA 1
ATOM 1467 C C . VAL A 1 187 ? 20.232 24.338 -23.148 1.00 40.41 187 VAL A C 1
ATOM 1469 O O . VAL A 1 187 ? 19.622 24.360 -24.217 1.00 40.41 187 VAL A O 1
ATOM 1472 N N . PRO A 1 188 ? 20.604 23.170 -22.583 1.00 43.22 188 PRO A N 1
ATOM 1473 C CA . PRO A 1 188 ? 21.428 22.984 -21.386 1.00 43.22 188 PRO A CA 1
ATOM 1474 C C . PRO A 1 188 ? 22.938 23.201 -21.654 1.00 43.22 188 PRO A C 1
ATOM 1476 O O . PRO A 1 188 ? 23.353 23.121 -22.818 1.00 43.22 188 PRO A O 1
ATOM 1479 N N . PRO A 1 189 ? 23.749 23.437 -20.597 1.00 46.84 189 PRO A N 1
ATOM 1480 C CA . PRO A 1 189 ? 25.179 23.741 -20.703 1.00 46.84 189 PRO A CA 1
ATOM 1481 C C . PRO A 1 189 ? 25.963 22.632 -21.408 1.00 46.84 189 PRO A C 1
ATOM 1483 O O . PRO A 1 189 ? 25.727 21.451 -21.144 1.00 46.84 189 PRO A O 1
ATOM 1486 N N . CYS A 1 190 ? 26.926 22.990 -22.258 1.00 50.06 190 CYS A N 1
ATOM 1487 C CA . CYS A 1 190 ? 27.755 22.023 -22.978 1.00 50.06 190 CYS A CA 1
ATOM 1488 C C . CYS A 1 190 ? 29.230 22.426 -23.094 1.00 50.06 190 CYS A C 1
ATOM 1490 O O . CYS A 1 190 ? 29.598 23.590 -22.947 1.00 50.06 190 CYS A O 1
ATOM 1492 N N . TYR A 1 191 ? 30.071 21.435 -23.394 1.00 56.72 191 TYR A N 1
ATOM 1493 C CA . TYR A 1 191 ? 31.455 21.634 -23.821 1.00 56.72 191 TYR A CA 1
ATOM 1494 C C . TYR A 1 191 ? 31.546 21.607 -25.343 1.00 56.72 191 TYR A C 1
ATOM 1496 O O . TYR A 1 191 ? 30.930 20.748 -25.980 1.00 56.72 191 TYR A O 1
ATOM 1504 N N . MET A 1 192 ? 32.347 22.513 -25.903 1.00 46.19 192 MET A N 1
ATOM 1505 C CA . MET A 1 192 ? 32.719 22.532 -27.317 1.00 46.19 192 MET A CA 1
ATOM 1506 C C . MET A 1 192 ? 34.220 22.263 -27.470 1.00 46.19 192 MET A C 1
ATOM 1508 O O . MET A 1 192 ? 35.038 22.734 -26.682 1.00 46.19 192 MET A O 1
ATOM 1512 N N . SER A 1 193 ? 34.581 21.477 -28.485 1.00 49.22 193 SER A N 1
ATOM 1513 C CA . SER A 1 193 ? 35.970 21.294 -28.920 1.00 49.22 193 SER A CA 1
ATOM 1514 C C . SER A 1 193 ? 36.373 22.450 -29.841 1.00 49.22 193 SER A C 1
ATOM 1516 O O . SER A 1 193 ? 35.586 22.828 -30.703 1.00 49.22 193 SER A O 1
ATOM 1518 N N . GLU A 1 194 ? 37.591 22.984 -29.687 1.00 45.88 194 GLU A N 1
ATOM 1519 C CA . GLU A 1 194 ? 38.089 24.116 -30.494 1.00 45.88 194 GLU A CA 1
ATOM 1520 C C . GLU A 1 194 ? 38.230 23.797 -31.995 1.00 45.88 194 GLU A C 1
ATOM 1522 O O . GLU A 1 194 ? 38.250 24.717 -32.806 1.00 45.88 194 GLU A O 1
ATOM 1527 N N . GLU A 1 195 ? 38.277 22.522 -32.397 1.00 46.84 195 GLU A N 1
ATOM 1528 C CA . GLU A 1 195 ? 38.564 22.155 -33.794 1.00 46.84 195 GLU A CA 1
ATOM 1529 C C . GLU A 1 195 ? 37.354 21.652 -34.588 1.00 46.84 195 GLU A C 1
ATOM 1531 O O . GLU A 1 195 ? 37.363 21.682 -35.816 1.00 46.84 195 GLU A O 1
ATOM 1536 N N . GLN A 1 196 ? 36.295 21.184 -33.928 1.00 49.56 196 GLN A N 1
ATOM 1537 C CA . GLN A 1 196 ? 35.105 20.659 -34.600 1.00 49.56 196 GLN A CA 1
ATOM 1538 C C . GLN A 1 196 ? 33.910 20.874 -33.679 1.00 49.56 196 GLN A C 1
ATOM 1540 O O . GLN A 1 196 ? 33.897 20.284 -32.603 1.00 49.56 196 GLN A O 1
ATOM 1545 N N . ASN A 1 197 ? 32.937 21.687 -34.107 1.00 50.00 197 ASN A N 1
ATOM 1546 C CA . ASN A 1 197 ? 31.642 22.018 -33.477 1.00 50.00 197 ASN A CA 1
ATOM 1547 C C . ASN A 1 197 ? 30.836 20.786 -32.977 1.00 50.00 197 ASN A C 1
ATOM 1549 O O . ASN A 1 197 ? 29.738 20.494 -33.446 1.00 50.00 197 ASN A O 1
ATOM 1553 N N . VAL A 1 198 ? 31.374 20.017 -32.034 1.00 54.41 198 VAL A N 1
ATOM 1554 C CA . VAL A 1 198 ? 30.809 18.768 -31.524 1.00 54.41 198 VAL A CA 1
ATOM 1555 C C . VAL A 1 198 ? 30.391 19.009 -30.084 1.00 54.41 198 VAL A C 1
ATOM 1557 O O . VAL A 1 198 ? 31.226 19.223 -29.205 1.00 54.41 198 VAL A O 1
ATOM 1560 N N . LYS A 1 199 ? 29.077 18.980 -29.867 1.00 60.12 199 LYS A N 1
ATOM 1561 C CA . LYS A 1 199 ? 28.438 19.108 -28.560 1.00 60.12 199 LYS A CA 1
ATOM 1562 C C . LYS A 1 199 ? 28.410 17.740 -27.880 1.00 60.12 199 LYS A C 1
ATOM 1564 O O . LYS A 1 199 ? 27.843 16.812 -28.444 1.00 60.12 199 LYS A O 1
ATOM 1569 N N . ILE A 1 200 ? 28.995 17.631 -26.687 1.00 62.50 200 ILE A N 1
ATOM 1570 C CA . ILE A 1 200 ? 28.910 16.428 -25.842 1.00 62.50 200 ILE A CA 1
ATOM 1571 C C . ILE A 1 200 ? 27.851 16.662 -24.764 1.00 62.50 200 ILE A C 1
ATOM 1573 O O . ILE A 1 200 ? 27.956 17.610 -23.982 1.00 62.50 200 ILE A O 1
ATOM 1577 N N . SER A 1 201 ? 26.845 15.796 -24.727 1.00 58.06 201 SER A N 1
ATOM 1578 C CA . SER A 1 201 ? 25.723 15.830 -23.789 1.00 58.06 201 SER A CA 1
ATOM 1579 C C . SER A 1 201 ? 25.630 14.512 -23.003 1.00 58.06 201 SER A C 1
ATOM 1581 O O . SER A 1 201 ? 26.130 13.479 -23.455 1.00 58.06 201 SER A O 1
ATOM 1583 N N . PRO A 1 202 ? 24.991 14.505 -21.818 1.00 62.56 202 PRO A N 1
ATOM 1584 C CA . PRO A 1 202 ? 24.668 13.260 -21.124 1.00 62.56 202 PRO A CA 1
ATOM 1585 C C . PRO A 1 202 ? 23.924 12.280 -22.046 1.00 62.56 202 PRO A C 1
ATOM 1587 O O . PRO A 1 202 ? 22.966 12.665 -22.712 1.00 62.56 202 PRO A O 1
ATOM 1590 N N . GLY A 1 203 ? 24.361 11.020 -22.073 1.00 58.19 203 GLY A N 1
ATOM 1591 C CA . GLY A 1 203 ? 23.842 9.964 -22.949 1.00 58.19 203 GLY A CA 1
ATOM 1592 C C . GLY A 1 203 ? 24.681 9.696 -24.202 1.00 58.19 203 GLY A C 1
ATOM 1593 O O . GLY A 1 203 ? 24.543 8.625 -24.795 1.00 58.19 203 GLY A O 1
ATOM 1594 N N . ASP A 1 204 ? 25.591 10.600 -24.574 1.00 65.50 204 ASP A N 1
ATOM 1595 C CA . ASP A 1 204 ? 26.474 10.387 -25.721 1.00 65.50 204 ASP A CA 1
ATOM 1596 C C . ASP A 1 204 ? 27.505 9.286 -25.432 1.00 65.50 204 ASP A C 1
ATOM 1598 O O . ASP A 1 204 ? 28.027 9.164 -24.318 1.00 65.50 204 ASP A O 1
ATOM 1602 N N . MET A 1 205 ? 27.821 8.475 -26.448 1.00 61.47 205 MET A N 1
ATOM 1603 C CA . MET A 1 205 ? 28.932 7.526 -26.351 1.00 61.47 205 MET A CA 1
ATOM 1604 C C . MET A 1 205 ? 30.237 8.200 -26.738 1.00 61.47 205 MET A C 1
ATOM 1606 O O . MET A 1 205 ? 30.358 8.784 -27.814 1.00 61.47 205 MET A O 1
ATOM 1610 N N . VAL A 1 206 ? 31.230 8.045 -25.873 1.00 65.81 206 VAL A N 1
ATOM 1611 C CA . VAL A 1 206 ? 32.577 8.566 -26.059 1.00 65.81 206 VAL A CA 1
ATOM 1612 C C . VAL A 1 206 ? 33.577 7.421 -25.992 1.00 65.81 206 VAL A C 1
ATOM 1614 O O . VAL A 1 206 ? 33.523 6.570 -25.106 1.00 65.81 206 VAL A O 1
ATOM 1617 N N . ARG A 1 207 ? 34.516 7.411 -26.934 1.00 66.88 207 ARG A N 1
ATOM 1618 C CA . ARG A 1 207 ? 35.655 6.496 -26.917 1.00 66.88 207 ARG A CA 1
ATOM 1619 C C . ARG A 1 207 ? 36.829 7.187 -26.238 1.00 66.88 207 ARG A C 1
ATOM 1621 O O . ARG A 1 207 ? 37.284 8.239 -26.693 1.00 66.88 207 ARG A O 1
ATOM 1628 N N . LEU A 1 208 ? 37.299 6.613 -25.137 1.00 68.00 208 LEU A N 1
ATOM 1629 C CA . LEU A 1 208 ? 38.341 7.190 -24.291 1.00 68.00 208 LEU A CA 1
ATOM 1630 C C . LEU A 1 208 ? 39.521 6.229 -24.193 1.00 68.00 208 LEU A C 1
ATOM 1632 O O . LEU A 1 208 ? 39.340 5.028 -24.021 1.00 68.00 208 LEU A O 1
ATOM 1636 N N . LYS A 1 209 ? 40.740 6.758 -24.262 1.00 68.12 209 LYS A N 1
ATOM 1637 C CA . LYS A 1 209 ? 41.955 6.015 -23.933 1.00 68.12 209 LYS A CA 1
ATOM 1638 C C . LYS A 1 209 ? 42.298 6.268 -22.473 1.00 68.12 209 LYS A C 1
ATOM 1640 O O . LYS A 1 209 ? 42.497 7.415 -22.088 1.00 68.12 209 LYS A O 1
ATOM 1645 N N . ILE A 1 210 ? 42.376 5.226 -21.655 1.00 72.94 210 ILE A N 1
ATOM 1646 C CA . ILE A 1 210 ? 42.710 5.340 -20.233 1.00 72.94 210 ILE A CA 1
ATOM 1647 C C . ILE A 1 210 ? 44.167 5.797 -20.101 1.00 72.94 210 ILE A C 1
ATOM 1649 O O . ILE A 1 210 ? 45.080 5.167 -20.621 1.00 72.94 210 ILE A O 1
ATOM 1653 N N . VAL A 1 211 ? 44.409 6.891 -19.389 1.00 66.50 211 VAL A N 1
ATOM 1654 C CA . VAL A 1 211 ? 45.739 7.475 -19.148 1.00 66.50 211 VAL A CA 1
ATOM 1655 C C . VAL A 1 211 ? 46.240 7.175 -17.737 1.00 66.50 211 VAL A C 1
ATOM 1657 O O . VAL A 1 211 ? 47.449 7.066 -17.513 1.00 66.50 211 VAL A O 1
ATOM 1660 N N . GLY A 1 212 ? 45.331 6.962 -16.789 1.00 63.78 212 GLY A N 1
ATOM 1661 C CA . GLY A 1 212 ? 45.676 6.589 -15.424 1.00 63.78 212 GLY A CA 1
ATOM 1662 C C . GLY A 1 212 ? 44.525 5.892 -14.717 1.00 63.78 212 GLY A C 1
ATOM 1663 O O . GLY A 1 212 ? 43.363 6.126 -15.029 1.00 63.78 212 GLY A O 1
ATOM 1664 N N . THR A 1 213 ? 44.857 5.042 -13.754 1.00 68.81 213 THR A N 1
ATOM 1665 C CA . THR A 1 213 ? 43.893 4.383 -12.870 1.00 68.81 213 THR A CA 1
ATOM 1666 C C . THR A 1 213 ? 44.297 4.646 -11.430 1.00 68.81 213 THR A C 1
ATOM 1668 O O . THR A 1 213 ? 45.466 4.467 -11.084 1.00 68.81 213 THR A O 1
ATOM 1671 N N . ARG A 1 214 ? 43.342 5.026 -10.588 1.00 64.38 214 ARG A N 1
ATOM 1672 C CA . ARG A 1 214 ? 43.499 5.079 -9.137 1.00 64.38 214 ARG A CA 1
ATOM 1673 C C . ARG A 1 214 ? 42.648 3.971 -8.528 1.00 64.38 214 ARG A C 1
ATOM 1675 O O . ARG A 1 214 ? 41.490 3.809 -8.897 1.00 64.38 214 ARG A O 1
ATOM 1682 N N . ILE A 1 215 ? 43.240 3.204 -7.622 1.00 62.44 215 ILE A N 1
ATOM 1683 C CA . ILE A 1 215 ? 42.585 2.091 -6.938 1.00 62.44 215 ILE A CA 1
ATOM 1684 C C . ILE A 1 215 ? 42.572 2.432 -5.454 1.00 62.44 215 ILE A C 1
ATOM 1686 O O . ILE A 1 215 ? 43.638 2.538 -4.851 1.00 62.44 215 ILE A O 1
ATOM 1690 N N . ASP A 1 216 ? 41.382 2.616 -4.894 1.00 60.44 216 ASP A N 1
ATOM 1691 C CA . ASP A 1 216 ? 41.168 2.696 -3.451 1.00 60.44 216 ASP A CA 1
ATOM 1692 C C . ASP A 1 216 ? 40.675 1.316 -2.943 1.00 60.44 216 ASP A C 1
ATOM 1694 O O . ASP A 1 216 ? 40.500 0.374 -3.720 1.00 60.44 216 ASP A O 1
ATOM 1698 N N . ALA A 1 217 ? 40.481 1.146 -1.629 1.00 51.69 217 ALA A N 1
ATOM 1699 C CA . ALA A 1 217 ? 40.179 -0.170 -1.042 1.00 51.69 217 ALA A CA 1
ATOM 1700 C C . ALA A 1 217 ? 38.847 -0.786 -1.524 1.00 51.69 217 ALA A C 1
ATOM 1702 O O . ALA A 1 217 ? 38.740 -2.008 -1.596 1.00 51.69 217 ALA A O 1
ATOM 1703 N N . THR A 1 218 ? 37.856 0.045 -1.864 1.00 56.50 218 THR A N 1
ATOM 1704 C CA . THR A 1 218 ? 36.491 -0.378 -2.237 1.00 56.50 218 THR A CA 1
ATOM 1705 C C . THR A 1 218 ? 36.039 0.122 -3.607 1.00 56.50 218 THR A C 1
ATOM 1707 O O . THR A 1 218 ? 34.970 -0.272 -4.064 1.00 56.50 218 THR A O 1
ATOM 1710 N N . GLU A 1 219 ? 36.825 0.972 -4.271 1.00 62.09 219 GLU A N 1
ATOM 1711 C CA . GLU A 1 219 ? 36.445 1.613 -5.531 1.00 62.09 219 GLU A CA 1
ATOM 1712 C C . GLU A 1 219 ? 37.661 1.808 -6.448 1.00 62.09 219 GLU A C 1
ATOM 1714 O O . GLU A 1 219 ? 38.799 1.959 -5.997 1.00 62.09 219 GLU A O 1
ATOM 1719 N N . MET A 1 220 ? 37.415 1.824 -7.759 1.00 64.38 220 MET A N 1
ATOM 1720 C CA . MET A 1 220 ? 38.405 2.205 -8.768 1.00 64.38 220 MET A CA 1
ATOM 1721 C C . MET A 1 220 ? 37.925 3.407 -9.570 1.00 64.38 220 MET A C 1
ATOM 1723 O O . MET A 1 220 ? 36.761 3.480 -9.969 1.00 64.38 220 MET A O 1
ATOM 1727 N N . PHE A 1 221 ? 38.870 4.282 -9.895 1.00 65.88 221 PHE A N 1
ATOM 1728 C CA . PHE A 1 221 ? 38.689 5.442 -10.757 1.00 65.88 221 PHE A CA 1
ATOM 1729 C C . PHE A 1 221 ? 39.658 5.361 -11.932 1.00 65.88 221 PHE A C 1
ATOM 1731 O O . PHE A 1 221 ? 40.799 4.916 -11.781 1.00 65.88 221 PHE A O 1
ATOM 1738 N N . ALA A 1 222 ? 39.233 5.821 -13.104 1.00 65.38 222 ALA A N 1
ATOM 1739 C CA . ALA A 1 222 ? 40.107 5.945 -14.260 1.00 65.38 222 ALA A CA 1
ATOM 1740 C C . ALA A 1 222 ? 40.044 7.362 -14.834 1.00 65.38 222 ALA A C 1
ATOM 1742 O O . ALA A 1 222 ? 39.024 8.038 -14.785 1.00 65.38 222 ALA A O 1
ATOM 1743 N N . ILE A 1 223 ? 41.157 7.822 -15.383 1.00 64.19 223 ILE A N 1
ATOM 1744 C CA . ILE A 1 223 ? 41.274 9.098 -16.086 1.00 64.19 223 ILE A CA 1
ATOM 1745 C C . ILE A 1 223 ? 41.590 8.750 -17.530 1.00 64.19 223 ILE A C 1
ATOM 1747 O O . ILE A 1 223 ? 42.471 7.922 -17.769 1.00 64.19 223 ILE A O 1
ATOM 1751 N N . GLY A 1 224 ? 40.879 9.346 -18.484 1.00 65.31 224 GLY A N 1
ATOM 1752 C CA . GLY A 1 224 ? 41.046 9.051 -19.905 1.00 65.31 224 GLY A CA 1
ATOM 1753 C C . GLY A 1 224 ? 41.222 10.303 -20.756 1.00 65.31 224 GLY A C 1
ATOM 1754 O O . GLY A 1 224 ? 40.780 11.382 -20.381 1.00 65.31 224 GLY A O 1
ATOM 1755 N N . THR A 1 225 ? 41.858 10.170 -21.916 1.00 57.56 225 THR A N 1
ATOM 1756 C CA . THR A 1 225 ? 41.969 11.234 -22.927 1.00 57.56 225 THR A CA 1
ATOM 1757 C C . THR A 1 225 ? 41.370 10.767 -24.255 1.00 57.56 225 THR A C 1
ATOM 1759 O O . THR A 1 225 ? 41.223 9.567 -24.505 1.00 57.56 225 THR A O 1
ATOM 1762 N N . ARG A 1 226 ? 40.928 11.715 -25.090 1.00 57.03 226 ARG A N 1
ATOM 1763 C CA . ARG A 1 226 ? 40.161 11.424 -26.313 1.00 57.03 226 ARG A CA 1
ATOM 1764 C C . ARG A 1 226 ? 41.050 10.845 -27.420 1.00 57.03 226 ARG A C 1
ATOM 1766 O O . ARG A 1 226 ? 42.130 11.364 -27.679 1.00 57.03 226 ARG A O 1
ATOM 1773 N N . LEU A 1 227 ? 40.527 9.860 -28.156 1.00 49.53 227 LEU A N 1
ATOM 1774 C CA . LEU A 1 227 ? 40.880 9.626 -29.562 1.00 49.53 227 LEU A CA 1
ATOM 1775 C C . LEU A 1 227 ? 39.612 9.875 -30.395 1.00 49.53 227 LEU A C 1
ATOM 1777 O O . LEU A 1 227 ? 38.579 9.254 -30.153 1.00 49.53 227 LEU A O 1
ATOM 1781 N N . VAL A 1 228 ? 39.646 10.842 -31.311 1.00 45.97 228 VAL A N 1
ATOM 1782 C CA . VAL A 1 228 ? 38.446 11.329 -32.014 1.00 45.97 228 VAL A CA 1
ATOM 1783 C C . VAL A 1 228 ? 38.060 10.388 -33.150 1.00 45.97 228 VAL A C 1
ATOM 1785 O O . VAL A 1 228 ? 38.750 10.321 -34.158 1.00 45.97 228 VAL A O 1
ATOM 1788 N N . SER A 1 229 ? 36.916 9.725 -33.042 1.00 39.00 229 SER A N 1
ATOM 1789 C CA . SER A 1 229 ? 36.060 9.469 -34.204 1.00 39.00 229 SER A CA 1
ATOM 1790 C C . SER A 1 229 ? 34.625 9.334 -33.710 1.00 39.00 229 SER A C 1
ATOM 1792 O O . SER A 1 229 ? 34.320 8.475 -32.885 1.00 39.00 229 SER A O 1
ATOM 1794 N N . ASN A 1 230 ? 33.739 10.214 -34.178 1.00 40.19 230 ASN A N 1
ATOM 1795 C CA . ASN A 1 230 ? 32.316 9.915 -34.121 1.00 40.19 230 ASN A CA 1
ATOM 1796 C C . ASN A 1 230 ? 32.097 8.713 -35.043 1.00 40.19 230 ASN A C 1
ATOM 1798 O O . ASN A 1 230 ? 32.450 8.776 -36.219 1.00 40.19 230 ASN A O 1
ATOM 1802 N N . ILE A 1 231 ? 31.495 7.637 -34.543 1.00 38.88 231 ILE A N 1
ATOM 1803 C CA . ILE A 1 231 ? 30.891 6.639 -35.427 1.00 38.88 231 ILE A CA 1
ATOM 1804 C C . ILE A 1 231 ? 29.625 7.300 -35.993 1.00 38.88 231 ILE A C 1
ATOM 1806 O O . ILE A 1 231 ? 28.552 7.204 -35.404 1.00 38.88 231 ILE A O 1
ATOM 1810 N N . GLN A 1 232 ? 29.771 8.056 -37.083 1.00 32.81 232 GLN A N 1
ATOM 1811 C CA . GLN A 1 232 ? 28.666 8.488 -37.940 1.00 32.81 232 GLN A CA 1
ATOM 1812 C C . GLN A 1 232 ? 28.543 7.482 -39.088 1.00 32.81 232 GLN A C 1
ATOM 1814 O O . GLN A 1 232 ? 29.510 7.266 -39.814 1.00 32.81 232 GLN A O 1
ATOM 1819 N N . TYR A 1 233 ? 27.370 6.873 -39.264 1.00 30.52 233 TYR A N 1
ATOM 1820 C CA . TYR A 1 233 ? 27.076 6.106 -40.476 1.00 30.52 233 TYR A CA 1
ATOM 1821 C C . TYR A 1 233 ? 26.718 7.081 -41.604 1.00 30.52 233 TYR A C 1
ATOM 1823 O O . TYR A 1 233 ? 25.750 7.834 -41.503 1.00 30.52 233 TYR A O 1
ATOM 1831 N N . SER A 1 234 ? 27.530 7.096 -42.660 1.00 26.33 234 SER A N 1
ATOM 1832 C CA . SER A 1 234 ? 27.291 7.844 -43.891 1.00 26.33 234 SER A CA 1
ATOM 1833 C C . SER A 1 234 ? 26.347 7.072 -44.820 1.00 26.33 234 SER A C 1
ATOM 1835 O O . SER A 1 234 ? 26.586 5.918 -45.165 1.00 26.33 234 SER A O 1
ATOM 1837 N N . ASN A 1 235 ? 25.277 7.735 -45.262 1.00 27.69 235 ASN A N 1
ATOM 1838 C CA . ASN A 1 235 ? 24.394 7.251 -46.323 1.00 27.69 235 ASN A CA 1
ATOM 1839 C C . ASN A 1 235 ? 25.146 7.187 -47.665 1.00 27.69 235 ASN A C 1
ATOM 1841 O O . ASN A 1 235 ? 25.660 8.206 -48.124 1.00 27.69 235 ASN A O 1
ATOM 1845 N N . THR A 1 236 ? 25.144 6.028 -48.331 1.00 23.69 236 THR A N 1
ATOM 1846 C CA . THR A 1 236 ? 25.447 5.890 -49.772 1.00 23.69 236 THR A CA 1
ATOM 1847 C C . THR A 1 236 ? 24.472 4.904 -50.447 1.00 23.69 236 THR A C 1
ATOM 1849 O O . THR A 1 236 ? 23.883 4.072 -49.759 1.00 23.69 236 THR A O 1
ATOM 1852 N N . PRO A 1 237 ? 24.209 5.051 -51.764 1.00 24.67 237 PRO A N 1
ATOM 1853 C CA . PRO A 1 237 ? 22.938 4.676 -52.392 1.00 24.67 237 PRO A CA 1
ATOM 1854 C C . PRO A 1 237 ? 22.874 3.224 -52.896 1.00 24.67 237 PRO A C 1
ATOM 1856 O O . PRO A 1 237 ? 23.838 2.688 -53.437 1.00 24.67 237 PRO A O 1
ATOM 1859 N N . THR A 1 238 ? 21.691 2.615 -52.790 1.00 22.31 238 THR A N 1
ATOM 1860 C CA . THR A 1 238 ? 21.345 1.303 -53.365 1.00 22.31 238 THR A CA 1
ATOM 1861 C C . THR A 1 238 ? 21.215 1.337 -54.899 1.00 22.31 238 THR A C 1
ATOM 1863 O O . THR A 1 238 ? 20.641 2.290 -55.433 1.00 22.31 238 THR A O 1
ATOM 1866 N N . PRO A 1 239 ? 21.667 0.288 -55.620 1.00 23.27 239 PRO A N 1
ATOM 1867 C CA . PRO A 1 239 ? 21.528 0.179 -57.070 1.00 23.27 239 PRO A CA 1
ATOM 1868 C C . PRO A 1 239 ? 20.095 -0.189 -57.491 1.00 23.27 239 PRO A C 1
ATOM 1870 O O . PRO A 1 239 ? 19.429 -1.010 -56.861 1.00 23.27 239 PRO A O 1
ATOM 1873 N N . GLN A 1 240 ? 19.641 0.421 -58.588 1.00 22.52 240 GLN A N 1
ATOM 1874 C CA . GLN A 1 240 ? 18.372 0.132 -59.259 1.00 22.52 240 GLN A CA 1
ATOM 1875 C C . GLN A 1 240 ? 18.434 -1.207 -60.010 1.00 22.52 240 GLN A C 1
ATOM 1877 O O . GLN A 1 240 ? 19.387 -1.452 -60.746 1.00 22.52 240 GLN A O 1
ATOM 1882 N N . TYR A 1 241 ? 17.374 -2.013 -59.906 1.00 23.42 241 TYR A N 1
ATOM 1883 C CA . TYR A 1 241 ? 17.077 -3.088 -60.857 1.00 23.42 241 TYR A CA 1
ATOM 1884 C C . TYR A 1 241 ? 15.673 -2.915 -61.439 1.00 23.42 241 TYR A C 1
ATOM 1886 O O . TYR A 1 241 ? 14.720 -2.559 -60.746 1.00 23.42 241 TYR A O 1
ATOM 1894 N N . SER A 1 242 ? 15.601 -3.124 -62.749 1.00 22.62 242 SER A N 1
ATOM 1895 C CA . SER A 1 242 ? 14.505 -2.846 -63.665 1.00 22.62 242 SER A CA 1
ATOM 1896 C C . SER A 1 242 ? 13.498 -4.000 -63.810 1.00 22.62 242 SER A C 1
ATOM 1898 O O . SER A 1 242 ? 13.842 -5.174 -63.748 1.00 22.62 242 SER A O 1
ATOM 1900 N N . ASN A 1 243 ? 12.247 -3.587 -64.031 1.00 23.48 243 ASN A N 1
ATOM 1901 C CA . ASN A 1 243 ? 11.052 -4.226 -64.609 1.00 23.48 243 ASN A CA 1
ATOM 1902 C C . ASN A 1 243 ? 11.078 -5.680 -65.146 1.00 23.48 243 ASN A C 1
ATOM 1904 O O . ASN A 1 243 ? 11.867 -5.996 -66.032 1.00 23.48 243 ASN A O 1
ATOM 1908 N N . ALA A 1 244 ? 10.008 -6.421 -64.777 1.00 22.83 244 ALA A N 1
ATOM 1909 C CA . ALA A 1 244 ? 9.027 -7.166 -65.621 1.00 22.83 244 ALA A CA 1
ATOM 1910 C C . ALA A 1 244 ? 8.749 -8.627 -65.158 1.00 22.83 244 ALA A C 1
ATOM 1912 O O . ALA A 1 244 ? 9.641 -9.252 -64.596 1.00 22.83 244 ALA A O 1
ATOM 1913 N N . PRO A 1 245 ? 7.602 -9.263 -65.509 1.00 24.89 245 PRO A N 1
ATOM 1914 C CA . PRO A 1 245 ? 6.219 -8.779 -65.554 1.00 24.89 245 PRO A CA 1
ATOM 1915 C C . PRO A 1 245 ? 5.223 -9.677 -64.768 1.00 24.89 245 PRO A C 1
ATOM 1917 O O . PRO A 1 245 ? 5.524 -10.769 -64.294 1.00 24.89 245 PRO A O 1
ATOM 1920 N N . ILE A 1 246 ? 3.996 -9.168 -64.671 1.00 25.28 246 ILE A N 1
ATOM 1921 C CA . ILE A 1 246 ? 2.794 -9.721 -64.032 1.00 25.28 246 ILE A CA 1
ATOM 1922 C C . ILE A 1 246 ? 2.269 -10.971 -64.764 1.00 25.28 246 ILE A C 1
ATOM 1924 O O . ILE A 1 246 ? 2.137 -10.960 -65.985 1.00 25.28 246 ILE A O 1
ATOM 1928 N N . LEU A 1 247 ? 1.835 -11.987 -64.007 1.00 22.81 247 LEU A N 1
ATOM 1929 C CA . LEU A 1 247 ? 0.866 -12.995 -64.454 1.00 22.81 247 LEU A CA 1
ATOM 1930 C C . LEU A 1 247 ? -0.260 -13.121 -63.417 1.00 22.81 247 LEU A C 1
ATOM 1932 O O . LEU A 1 247 ? -0.076 -13.656 -62.327 1.00 22.81 247 LEU A O 1
ATOM 1936 N N . GLN A 1 248 ? -1.434 -12.605 -63.783 1.00 25.11 248 GLN A N 1
ATOM 1937 C CA . GLN A 1 248 ? -2.708 -12.859 -63.114 1.00 25.11 248 GLN A CA 1
ATOM 1938 C C . GLN A 1 248 ? -3.180 -14.289 -63.406 1.00 25.11 248 GLN A C 1
ATOM 1940 O O . GLN A 1 248 ? -3.203 -14.696 -64.567 1.00 25.11 248 GLN A O 1
ATOM 1945 N N . LYS A 1 249 ? -3.687 -14.999 -62.389 1.00 25.75 249 LYS A N 1
ATOM 1946 C CA . LYS A 1 249 ? -4.785 -15.964 -62.561 1.00 25.75 249 LYS A CA 1
ATOM 1947 C C . LYS A 1 249 ? -5.777 -15.888 -61.396 1.00 25.75 249 LYS A C 1
ATOM 1949 O O . LYS A 1 249 ? -5.405 -15.720 -60.241 1.00 25.75 249 LYS A O 1
ATOM 1954 N N . HIS A 1 250 ? -7.041 -15.953 -61.796 1.00 23.64 250 HIS A N 1
ATOM 1955 C CA . HIS A 1 250 ? -8.289 -15.721 -61.075 1.00 23.64 250 HIS A CA 1
ATOM 1956 C C . HIS A 1 250 ? -8.713 -16.832 -60.099 1.00 23.64 250 HIS A C 1
ATOM 1958 O O . HIS A 1 250 ? -8.397 -17.995 -60.331 1.00 23.64 250 HIS A O 1
ATOM 1964 N N . SER A 1 251 ? -9.601 -16.426 -59.166 1.00 22.73 251 SER A N 1
ATOM 1965 C CA . SER A 1 251 ? -10.737 -17.168 -58.559 1.00 22.73 251 SER A CA 1
ATOM 1966 C C . SER A 1 251 ? -10.380 -18.410 -57.718 1.00 22.73 251 SER A C 1
ATOM 1968 O O . SER A 1 251 ? -9.628 -19.255 -58.168 1.00 22.73 251 SER A O 1
ATOM 1970 N N . ASN A 1 252 ? -10.886 -18.664 -56.511 1.00 22.48 252 ASN A N 1
ATOM 1971 C CA . ASN A 1 252 ? -12.225 -18.462 -55.969 1.00 22.48 252 ASN A CA 1
ATOM 1972 C C . ASN A 1 252 ? -12.222 -18.692 -54.440 1.00 22.48 252 ASN A C 1
ATOM 1974 O O . ASN A 1 252 ? -11.278 -19.249 -53.887 1.00 22.48 252 ASN A O 1
ATOM 1978 N N . SER A 1 253 ? -13.320 -18.290 -53.797 1.00 27.09 253 SER A N 1
ATOM 1979 C CA . SER A 1 253 ? -13.706 -18.487 -52.393 1.00 27.09 253 SER A CA 1
ATOM 1980 C C . SER A 1 253 ? -13.182 -19.748 -51.692 1.00 27.09 253 SER A C 1
ATOM 1982 O O . SER A 1 253 ? -13.372 -20.840 -52.218 1.00 27.09 253 SER A O 1
ATOM 1984 N N . LEU A 1 254 ? -12.704 -19.594 -50.451 1.00 23.80 254 LEU A N 1
ATOM 1985 C CA . LEU A 1 254 ? -12.885 -20.539 -49.338 1.00 23.80 254 LEU A CA 1
ATOM 1986 C C . LEU A 1 254 ? -12.477 -19.856 -48.017 1.00 23.80 254 LEU A C 1
ATOM 1988 O O . LEU A 1 254 ? -11.331 -19.469 -47.834 1.00 23.80 254 LEU A O 1
ATOM 1992 N N . THR A 1 255 ? -13.479 -19.666 -47.151 1.00 24.69 255 THR A N 1
ATOM 1993 C CA . THR A 1 255 ? -13.448 -19.673 -45.672 1.00 24.69 255 THR A CA 1
ATOM 1994 C C . THR A 1 255 ? -12.262 -19.042 -44.923 1.00 24.69 255 THR A C 1
ATOM 1996 O O . THR A 1 255 ? -11.128 -19.504 -45.009 1.00 24.69 255 THR A O 1
ATOM 1999 N N . LYS A 1 256 ? -12.590 -18.053 -44.070 1.00 25.36 256 LYS A N 1
ATOM 2000 C CA . LYS A 1 256 ? -11.752 -17.470 -43.002 1.00 25.36 256 LYS A CA 1
ATOM 2001 C C . LYS A 1 256 ? -10.786 -18.508 -42.390 1.00 25.36 256 LYS A C 1
ATOM 2003 O O . LYS A 1 256 ? -11.274 -19.498 -41.843 1.00 25.36 256 LYS A O 1
ATOM 2008 N N . PRO A 1 257 ? -9.459 -18.291 -42.401 1.00 25.42 257 PRO A N 1
ATOM 2009 C CA . PRO A 1 257 ? -8.560 -19.104 -41.604 1.00 25.42 257 PRO A CA 1
ATOM 2010 C C . PRO A 1 257 ? -8.697 -18.702 -40.135 1.00 25.42 257 PRO A C 1
ATOM 2012 O O . PRO A 1 257 ? -8.602 -17.527 -39.783 1.00 25.42 257 PRO A O 1
ATOM 2015 N N . ASN A 1 258 ? -8.956 -19.709 -39.305 1.00 25.34 258 ASN A N 1
ATOM 2016 C CA . ASN A 1 258 ? -9.012 -19.646 -37.852 1.00 25.34 258 ASN A CA 1
ATOM 2017 C C . ASN A 1 258 ? -7.890 -18.776 -37.273 1.00 25.34 258 ASN A C 1
ATOM 2019 O O . ASN A 1 258 ? -6.707 -19.079 -37.439 1.00 25.34 258 ASN A O 1
ATOM 2023 N N . ALA A 1 259 ? -8.283 -17.739 -36.534 1.00 28.75 259 ALA A N 1
ATOM 2024 C CA . ALA A 1 259 ? -7.423 -17.104 -35.556 1.00 28.75 259 ALA A CA 1
ATOM 2025 C C . ALA A 1 259 ? -7.028 -18.173 -34.528 1.00 28.75 259 ALA A C 1
ATOM 2027 O O . ALA A 1 259 ? -7.815 -18.540 -33.656 1.00 28.75 259 ALA A O 1
ATOM 2028 N N . LEU A 1 260 ? -5.811 -18.699 -34.646 1.00 28.42 260 LEU A N 1
ATOM 2029 C CA . LEU A 1 260 ? -5.129 -19.370 -33.546 1.00 28.42 260 LEU A CA 1
ATOM 2030 C C . LEU A 1 260 ? -4.808 -18.294 -32.503 1.00 28.42 260 LEU A C 1
ATOM 2032 O O . LEU A 1 260 ? -3.703 -17.761 -32.435 1.00 28.42 260 LEU A O 1
ATOM 2036 N N . LEU A 1 261 ? -5.832 -17.935 -31.729 1.00 32.84 261 LEU A N 1
ATOM 2037 C CA . LEU A 1 261 ? -5.689 -17.298 -30.433 1.00 32.84 261 LEU A CA 1
ATOM 2038 C C . LEU A 1 261 ? -4.756 -18.196 -29.619 1.00 32.84 261 LEU A C 1
ATOM 2040 O O . LEU A 1 261 ? -5.079 -19.355 -29.350 1.00 32.84 261 LEU A O 1
ATOM 2044 N N . LEU A 1 262 ? -3.599 -17.668 -29.222 1.00 32.44 262 LEU A N 1
ATOM 2045 C CA . LEU A 1 262 ? -2.957 -18.138 -28.003 1.00 32.44 262 LEU A CA 1
ATOM 2046 C C . LEU A 1 262 ? -4.023 -18.003 -26.918 1.00 32.44 262 LEU A C 1
ATOM 2048 O O . LEU A 1 262 ? -4.364 -16.890 -26.520 1.00 32.44 262 LEU A O 1
ATOM 2052 N N . GLN A 1 263 ? -4.623 -19.128 -26.531 1.00 28.89 263 GLN A N 1
ATOM 2053 C CA . GLN A 1 263 ? -5.564 -19.143 -25.426 1.00 28.89 263 GLN A CA 1
ATOM 2054 C C . GLN A 1 263 ? -4.856 -18.508 -24.222 1.00 28.89 263 GLN A C 1
ATOM 2056 O O . GLN A 1 263 ? -3.689 -18.836 -23.966 1.00 28.89 263 GLN A O 1
ATOM 2061 N N . PRO A 1 264 ? -5.527 -17.623 -23.465 1.00 33.59 264 PRO A N 1
ATOM 2062 C CA . PRO A 1 264 ? -5.097 -17.342 -22.106 1.00 33.59 264 PRO A CA 1
ATOM 2063 C C . PRO A 1 264 ? -4.823 -18.688 -21.431 1.00 33.59 264 PRO A C 1
ATOM 2065 O O . PRO A 1 264 ? -5.586 -19.634 -21.630 1.00 33.59 264 PRO A O 1
ATOM 2068 N N . ILE A 1 265 ? -3.788 -18.802 -20.599 1.00 40.62 265 ILE A N 1
ATOM 2069 C CA . ILE A 1 265 ? -3.496 -20.038 -19.839 1.00 40.62 265 ILE A CA 1
ATOM 2070 C C . ILE A 1 265 ? -4.639 -20.371 -18.827 1.00 40.62 265 ILE A C 1
ATOM 2072 O O . ILE A 1 265 ? -4.484 -21.189 -17.930 1.00 40.62 265 ILE A O 1
ATOM 2076 N N . MET A 1 266 ? -5.815 -19.746 -18.943 1.00 36.59 266 MET A N 1
ATOM 2077 C CA . MET A 1 266 ? -6.888 -19.688 -17.953 1.00 36.59 266 MET A CA 1
ATOM 2078 C C . MET A 1 266 ? -8.284 -19.797 -18.599 1.00 36.59 266 MET A C 1
ATOM 2080 O O . MET A 1 266 ? -9.174 -19.026 -18.271 1.00 36.59 266 MET A O 1
ATOM 2084 N N . HIS A 1 267 ? -8.495 -20.742 -19.517 1.00 31.30 267 HIS A N 1
ATOM 2085 C CA . HIS A 1 267 ? -9.848 -21.164 -19.917 1.00 31.30 267 HIS A CA 1
ATOM 2086 C C . HIS A 1 267 ? -10.053 -22.664 -19.635 1.00 31.30 267 HIS A C 1
ATOM 2088 O O . HIS A 1 267 ? -10.413 -23.442 -20.509 1.00 31.30 267 HIS A O 1
ATOM 2094 N N . GLU A 1 268 ? -9.837 -23.084 -18.386 1.00 31.36 268 GLU A N 1
ATOM 2095 C CA . GLU A 1 268 ? -10.704 -24.121 -17.817 1.00 31.36 268 GLU A CA 1
ATOM 2096 C C . GLU A 1 268 ? -11.885 -23.382 -17.184 1.00 31.36 268 GLU A C 1
ATOM 2098 O O . GLU A 1 268 ? -11.787 -22.823 -16.093 1.00 31.36 268 GLU A O 1
ATOM 2103 N N . SER A 1 269 ? -12.984 -23.304 -17.929 1.00 26.83 269 SER A N 1
ATOM 2104 C CA . SER A 1 269 ? -14.263 -22.774 -17.470 1.00 26.83 269 SER A CA 1
ATOM 2105 C C . SER A 1 269 ? -14.768 -23.577 -16.269 1.00 26.83 269 SER A C 1
ATOM 2107 O O . SER A 1 269 ? -15.049 -24.770 -16.389 1.00 26.83 269 SER A O 1
ATOM 2109 N N . LEU A 1 270 ? -14.956 -22.918 -15.124 1.00 30.38 270 LEU A N 1
ATOM 2110 C CA . LEU A 1 270 ? -15.809 -23.416 -14.043 1.00 30.38 270 LEU A CA 1
ATOM 2111 C C . LEU A 1 270 ? -17.280 -23.185 -14.417 1.00 30.38 270 LEU A C 1
ATOM 2113 O O . LEU A 1 270 ? -17.992 -22.416 -13.776 1.00 30.38 270 LEU A O 1
ATOM 2117 N N . GLU A 1 271 ? -17.760 -23.868 -15.454 1.00 25.45 271 GLU A N 1
ATOM 2118 C CA . GLU A 1 271 ? -19.198 -24.090 -15.559 1.00 25.45 271 GLU A CA 1
ATOM 2119 C C . GLU A 1 271 ? -19.592 -25.060 -14.434 1.00 25.45 271 GLU A C 1
ATOM 2121 O O . GLU A 1 271 ? -19.083 -26.176 -14.340 1.00 25.45 271 GLU A O 1
ATOM 2126 N N . SER A 1 272 ? -20.483 -24.595 -13.552 1.00 25.95 272 SER A N 1
ATOM 2127 C CA . SER A 1 272 ? -21.012 -25.256 -12.343 1.00 25.95 272 SER A CA 1
ATOM 2128 C C . SER A 1 272 ? -20.133 -25.225 -11.078 1.00 25.95 272 SER A C 1
ATOM 2130 O O . SER A 1 272 ? -19.656 -26.243 -10.588 1.00 25.95 272 SER A O 1
ATOM 2132 N N . CYS A 1 273 ? -19.973 -24.061 -10.439 1.00 27.45 273 CYS A N 1
ATOM 2133 C CA . CYS A 1 273 ? -19.475 -24.022 -9.054 1.00 27.45 273 CYS A CA 1
ATOM 2134 C C . CYS A 1 273 ? -20.151 -22.942 -8.195 1.00 27.45 273 CYS A C 1
ATOM 2136 O O . CYS A 1 273 ? -19.509 -22.055 -7.645 1.00 27.45 273 CYS A O 1
ATOM 2138 N N . SER A 1 274 ? -21.459 -23.088 -7.978 1.00 24.12 274 SER A N 1
ATOM 2139 C CA . SER A 1 274 ? -22.226 -22.380 -6.936 1.00 24.12 274 SER A CA 1
ATOM 2140 C C . SER A 1 274 ? -21.958 -22.892 -5.503 1.00 24.12 274 SER A C 1
ATOM 2142 O O . SER A 1 274 ? -22.718 -22.597 -4.584 1.00 24.12 274 SER A O 1
ATOM 2144 N N . HIS A 1 275 ? -20.880 -23.654 -5.277 1.00 26.05 275 HIS A N 1
ATOM 2145 C CA . HIS A 1 275 ? -20.552 -24.277 -3.987 1.00 26.05 275 HIS A CA 1
ATOM 2146 C C . HIS A 1 275 ? -19.046 -24.181 -3.668 1.00 26.05 275 HIS A C 1
ATOM 2148 O O . HIS A 1 275 ? -18.340 -25.184 -3.585 1.00 26.05 275 HIS A O 1
ATOM 2154 N N . LEU A 1 276 ? -18.525 -22.964 -3.489 1.00 32.62 276 LEU A N 1
ATOM 2155 C CA . LEU A 1 276 ? -17.110 -22.698 -3.184 1.00 32.62 276 LEU A CA 1
ATOM 2156 C C . LEU A 1 276 ? -16.904 -22.234 -1.733 1.00 32.62 276 LEU A C 1
ATOM 2158 O O . LEU A 1 276 ? -16.570 -21.084 -1.477 1.00 32.62 276 LEU A O 1
ATOM 2162 N N . ALA A 1 277 ? -17.062 -23.147 -0.770 1.00 27.22 277 ALA A N 1
ATOM 2163 C CA . ALA A 1 277 ? -16.627 -22.913 0.615 1.00 27.22 277 ALA A CA 1
ATOM 2164 C C . ALA A 1 277 ? -15.412 -23.761 1.047 1.00 27.22 277 ALA A C 1
ATOM 2166 O O . ALA A 1 277 ? -14.806 -23.457 2.071 1.00 27.22 277 ALA A O 1
ATOM 2167 N N . HIS A 1 278 ? -15.005 -24.806 0.304 1.00 31.09 278 HIS A N 1
ATOM 2168 C CA . HIS A 1 278 ? -14.103 -25.828 0.875 1.00 31.09 278 HIS A CA 1
ATOM 2169 C C . HIS A 1 278 ? -12.999 -26.435 -0.018 1.00 31.09 278 HIS A C 1
ATOM 2171 O O . HIS A 1 278 ? -12.441 -27.470 0.349 1.00 31.09 278 HIS A O 1
ATOM 2177 N N . ARG A 1 279 ? -12.569 -25.818 -1.131 1.00 36.69 279 ARG A N 1
ATOM 2178 C CA . ARG A 1 279 ? -11.327 -26.273 -1.803 1.00 36.69 279 ARG A CA 1
ATOM 2179 C C . ARG A 1 279 ? -10.099 -25.516 -1.290 1.00 36.69 279 ARG A C 1
ATOM 2181 O O . ARG A 1 279 ? -10.076 -24.291 -1.274 1.00 36.69 279 ARG A O 1
ATOM 2188 N N . LYS A 1 280 ? -9.086 -26.278 -0.852 1.00 42.34 280 LYS A N 1
ATOM 2189 C CA . LYS A 1 280 ? -7.802 -25.792 -0.322 1.00 42.34 280 LYS A CA 1
ATOM 2190 C C . LYS A 1 280 ? -7.146 -24.838 -1.325 1.00 42.34 280 LYS A C 1
ATOM 2192 O O . LYS A 1 280 ? -6.706 -25.263 -2.388 1.00 42.34 280 LYS A O 1
ATOM 2197 N N . THR A 1 281 ? -7.054 -23.566 -0.962 1.00 49.09 281 THR A N 1
ATOM 2198 C CA . THR A 1 281 ? -6.224 -22.571 -1.652 1.00 49.09 281 THR A CA 1
ATOM 2199 C C . THR A 1 281 ? -4.772 -23.058 -1.751 1.00 49.09 281 THR A C 1
ATOM 2201 O O . THR A 1 281 ? -4.271 -23.646 -0.786 1.00 49.09 281 THR A O 1
ATOM 2204 N N . PRO A 1 282 ? -4.088 -22.843 -2.888 1.00 56.06 282 PRO A N 1
ATOM 2205 C CA . PRO A 1 282 ? -2.713 -23.297 -3.094 1.00 56.06 282 PRO A CA 1
ATOM 2206 C C . PRO A 1 282 ? -1.754 -22.628 -2.102 1.00 56.06 282 PRO A C 1
ATOM 2208 O O . PRO A 1 282 ? -1.906 -21.445 -1.799 1.00 56.06 282 PRO A O 1
ATOM 2211 N N . SER A 1 283 ? -0.768 -23.377 -1.592 1.00 62.62 283 SER A N 1
ATOM 2212 C CA . SER A 1 283 ? 0.272 -22.821 -0.718 1.00 62.62 283 SER A CA 1
ATOM 2213 C C . SER A 1 283 ? 1.065 -21.725 -1.430 1.00 62.62 283 SER A C 1
ATOM 2215 O O . SER A 1 283 ? 1.188 -21.723 -2.654 1.00 62.62 283 SER A O 1
ATOM 2217 N N . LEU A 1 284 ? 1.667 -20.829 -0.649 1.00 65.44 284 LEU A N 1
ATOM 2218 C CA . LEU A 1 284 ? 2.586 -19.790 -1.126 1.00 65.44 284 LEU A CA 1
ATOM 2219 C C . LEU A 1 284 ? 3.666 -20.363 -2.067 1.00 65.44 284 LEU A C 1
ATOM 2221 O O . LEU A 1 284 ? 3.826 -19.893 -3.187 1.00 65.44 284 LEU A O 1
ATOM 2225 N N . SER A 1 285 ? 4.283 -21.482 -1.676 1.00 63.66 285 SER A N 1
ATOM 2226 C CA . SER A 1 285 ? 5.255 -22.213 -2.499 1.00 63.66 285 SER A CA 1
ATOM 2227 C C . SER A 1 285 ? 4.674 -22.766 -3.806 1.00 63.66 285 SER A C 1
ATOM 2229 O O . SER A 1 285 ? 5.355 -22.790 -4.830 1.00 63.66 285 SER A O 1
ATOM 2231 N N . ALA A 1 286 ? 3.410 -23.201 -3.810 1.00 67.62 286 ALA A N 1
ATOM 2232 C CA . ALA A 1 286 ? 2.739 -23.678 -5.016 1.00 67.62 286 ALA A CA 1
ATOM 2233 C C . ALA A 1 286 ? 2.390 -22.520 -5.964 1.00 67.62 286 ALA A C 1
ATOM 2235 O O . ALA A 1 286 ? 2.473 -22.684 -7.179 1.00 67.62 286 ALA A O 1
ATOM 2236 N N . LEU A 1 287 ? 2.041 -21.346 -5.426 1.00 69.06 287 LEU A N 1
ATOM 2237 C CA . LEU A 1 287 ? 1.833 -20.127 -6.210 1.00 69.06 287 LEU A CA 1
ATOM 2238 C C . LEU A 1 287 ? 3.140 -19.632 -6.832 1.00 69.06 287 LEU A C 1
ATOM 2240 O O . LEU A 1 287 ? 3.157 -19.331 -8.019 1.00 69.06 287 LEU A O 1
ATOM 2244 N N . GLU A 1 288 ? 4.238 -19.617 -6.078 1.00 74.12 288 GLU A N 1
ATOM 2245 C CA . GLU A 1 288 ? 5.570 -19.284 -6.601 1.00 74.12 288 GLU A CA 1
ATOM 2246 C C . GLU A 1 288 ? 5.996 -20.265 -7.697 1.00 74.12 288 GLU A C 1
ATOM 2248 O O . GLU A 1 288 ? 6.402 -19.854 -8.782 1.00 74.12 288 GLU A O 1
ATOM 2253 N N . THR A 1 289 ? 5.814 -21.568 -7.464 1.00 71.31 289 THR A N 1
ATOM 2254 C CA . THR A 1 289 ? 6.087 -22.604 -8.473 1.00 71.31 289 THR A CA 1
ATOM 2255 C C . THR A 1 289 ? 5.229 -22.401 -9.722 1.00 71.31 289 THR A C 1
ATOM 2257 O O . THR A 1 289 ? 5.715 -22.555 -10.841 1.00 71.31 289 THR A O 1
ATOM 2260 N N . PHE A 1 290 ? 3.961 -22.012 -9.558 1.00 73.94 290 PHE A N 1
ATOM 2261 C CA . PHE A 1 290 ? 3.085 -21.682 -10.678 1.00 73.94 290 PHE A CA 1
ATOM 2262 C C . PHE A 1 290 ? 3.581 -20.446 -11.437 1.00 73.94 290 PHE A C 1
ATOM 2264 O O . PHE A 1 290 ? 3.671 -20.494 -12.659 1.00 73.94 290 PHE A O 1
ATOM 2271 N N . VAL A 1 291 ? 3.948 -19.361 -10.748 1.00 70.31 291 VAL A N 1
ATOM 2272 C CA . VAL A 1 291 ? 4.516 -18.158 -11.380 1.00 70.31 291 VAL A CA 1
ATOM 2273 C C . VAL A 1 291 ? 5.764 -18.522 -12.185 1.00 70.31 291 VAL A C 1
ATOM 2275 O O . VAL A 1 291 ? 5.891 -18.134 -13.346 1.00 70.31 291 VAL A O 1
ATOM 2278 N N . LEU A 1 292 ? 6.666 -19.303 -11.593 1.00 72.50 292 LEU A N 1
ATOM 2279 C CA . LEU A 1 292 ? 7.923 -19.697 -12.223 1.00 72.50 292 LEU A CA 1
ATOM 2280 C C . LEU A 1 292 ? 7.727 -20.676 -13.390 1.00 72.50 292 LEU A C 1
ATOM 2282 O O . LEU A 1 292 ? 8.454 -20.576 -14.375 1.00 72.50 292 LEU A O 1
ATOM 2286 N N . GLY A 1 293 ? 6.758 -21.591 -13.298 1.00 71.31 293 GLY A N 1
ATOM 2287 C CA . GLY A 1 293 ? 6.547 -22.659 -14.279 1.00 71.31 293 GLY A CA 1
ATOM 2288 C C . GLY A 1 293 ? 5.481 -22.394 -15.347 1.00 71.31 293 GLY A C 1
ATOM 2289 O O . GLY A 1 293 ? 5.494 -23.062 -16.379 1.00 71.31 293 GLY A O 1
ATOM 2290 N N . LYS A 1 294 ? 4.535 -21.473 -15.118 1.00 76.69 294 LYS A N 1
ATOM 2291 C CA . LYS A 1 294 ? 3.389 -21.224 -16.017 1.00 76.69 294 LYS A CA 1
ATOM 2292 C C . LYS A 1 294 ? 3.325 -19.813 -16.580 1.00 76.69 294 LYS A C 1
ATOM 2294 O O . LYS A 1 294 ? 2.758 -19.657 -17.654 1.00 76.69 294 LYS A O 1
ATOM 2299 N N . VAL A 1 295 ? 3.898 -18.809 -15.913 1.00 82.00 295 VAL A N 1
ATOM 2300 C CA . VAL A 1 295 ? 3.961 -17.451 -16.471 1.00 82.00 295 VAL A CA 1
ATOM 2301 C C . VAL A 1 295 ? 5.233 -17.332 -17.317 1.00 82.00 295 VAL A C 1
ATOM 2303 O O . VAL A 1 295 ? 6.328 -17.406 -16.737 1.00 82.00 295 VAL A O 1
ATOM 2306 N N . PRO A 1 296 ? 5.117 -17.148 -18.651 1.00 84.12 296 PRO A N 1
ATOM 2307 C CA . PRO A 1 296 ? 6.258 -17.072 -19.556 1.00 84.12 296 PRO A CA 1
ATOM 2308 C C . PRO A 1 296 ? 7.262 -16.019 -19.108 1.00 84.12 296 PRO A C 1
ATOM 2310 O O . PRO A 1 296 ? 6.888 -14.909 -18.735 1.00 84.12 296 PRO A O 1
ATOM 2313 N N . LEU A 1 297 ? 8.541 -16.374 -19.149 1.00 85.88 297 LEU A N 1
ATOM 2314 C CA . LEU A 1 297 ? 9.643 -15.473 -18.858 1.00 85.88 297 LEU A CA 1
ATOM 2315 C C . LEU A 1 297 ? 10.387 -15.172 -20.154 1.00 85.88 297 LEU A C 1
ATOM 2317 O O . LEU A 1 297 ? 10.931 -16.074 -20.788 1.00 85.88 297 LEU A O 1
ATOM 2321 N N . HIS A 1 298 ? 10.439 -13.898 -20.516 1.00 82.62 298 HIS A N 1
ATOM 2322 C CA . HIS A 1 298 ? 11.234 -13.420 -21.633 1.00 82.62 298 HIS A CA 1
ATOM 2323 C C . HIS A 1 298 ? 12.512 -12.788 -21.099 1.00 82.62 298 HIS A C 1
ATOM 2325 O O . HIS A 1 298 ? 12.457 -11.819 -20.345 1.00 82.62 298 HIS A O 1
ATOM 2331 N N . ASP A 1 299 ? 13.661 -13.312 -21.520 1.00 84.44 299 ASP A N 1
ATOM 2332 C CA . ASP A 1 299 ? 14.943 -12.662 -21.263 1.00 84.44 299 ASP A CA 1
ATOM 2333 C C . ASP A 1 299 ? 15.036 -11.384 -22.111 1.00 84.44 299 ASP A C 1
ATOM 2335 O O . ASP A 1 299 ? 15.379 -11.388 -23.302 1.00 84.44 299 ASP A O 1
ATOM 2339 N N . TYR A 1 300 ? 14.544 -10.298 -21.524 1.00 81.69 300 TYR A N 1
ATOM 2340 C CA . TYR A 1 300 ? 14.395 -9.004 -22.157 1.00 81.69 300 TYR A CA 1
ATOM 2341 C C . TYR A 1 300 ? 14.354 -7.910 -21.096 1.00 81.69 300 TYR A C 1
ATOM 2343 O O . TYR A 1 300 ? 13.605 -7.999 -20.123 1.00 81.69 300 TYR A O 1
ATOM 2351 N N . VAL A 1 301 ? 15.142 -6.861 -21.305 1.00 83.12 301 VAL A N 1
ATOM 2352 C CA . VAL A 1 301 ? 15.155 -5.679 -20.446 1.00 83.12 301 VAL A CA 1
ATOM 2353 C C . VAL A 1 301 ? 14.476 -4.547 -21.199 1.00 83.12 301 VAL A C 1
ATOM 2355 O O . VAL A 1 301 ? 14.928 -4.155 -22.273 1.00 83.12 301 VAL A O 1
ATOM 2358 N N . VAL A 1 302 ? 13.402 -4.007 -20.630 1.00 78.00 302 VAL A N 1
ATOM 2359 C CA . VAL A 1 302 ? 12.790 -2.776 -21.132 1.00 78.00 302 VAL A CA 1
ATOM 2360 C C . VAL A 1 302 ? 13.702 -1.612 -20.758 1.00 78.00 302 VAL A C 1
ATOM 2362 O O . VAL A 1 302 ? 13.903 -1.327 -19.573 1.00 78.00 302 VAL A O 1
ATOM 2365 N N . ALA A 1 303 ? 14.286 -0.967 -21.766 1.00 74.56 303 ALA A N 1
ATOM 2366 C CA . ALA A 1 303 ? 15.240 0.111 -21.568 1.00 74.56 303 ALA A CA 1
ATOM 2367 C C . ALA A 1 303 ? 14.516 1.424 -21.229 1.00 74.56 303 ALA A C 1
ATOM 2369 O O . ALA A 1 303 ? 13.626 1.862 -21.953 1.00 74.56 303 ALA A O 1
ATOM 2370 N N . HIS A 1 304 ? 14.909 2.077 -20.133 1.00 66.75 304 HIS A N 1
ATOM 2371 C CA . HIS A 1 304 ? 14.273 3.320 -19.673 1.00 66.75 304 HIS A CA 1
ATOM 2372 C C . HIS A 1 304 ? 14.502 4.503 -20.631 1.00 66.75 304 HIS A C 1
ATOM 2374 O O . HIS A 1 304 ? 13.675 5.406 -20.703 1.00 66.75 304 HIS A O 1
ATOM 2380 N N . ASN A 1 305 ? 15.619 4.495 -21.363 1.00 67.75 305 ASN A N 1
ATOM 2381 C CA . ASN A 1 305 ? 16.008 5.517 -22.340 1.00 67.75 305 ASN A CA 1
ATOM 2382 C C . ASN A 1 305 ? 15.365 5.327 -23.726 1.00 67.75 305 ASN A C 1
ATOM 2384 O O . ASN A 1 305 ? 15.377 6.261 -24.519 1.00 67.75 305 ASN A O 1
ATOM 2388 N N . ASP A 1 306 ? 14.801 4.151 -24.008 1.00 71.62 306 ASP A N 1
ATOM 2389 C CA . ASP A 1 306 ? 14.083 3.848 -25.250 1.00 71.62 306 ASP A CA 1
ATOM 2390 C C . ASP A 1 306 ? 12.854 2.977 -24.952 1.00 71.62 306 ASP A C 1
ATOM 2392 O O . ASP A 1 306 ? 12.715 1.828 -25.389 1.00 71.62 306 ASP A O 1
ATOM 2396 N N . LEU A 1 307 ? 11.975 3.528 -24.112 1.00 70.69 307 LEU A N 1
ATOM 2397 C CA . LEU A 1 307 ? 10.843 2.810 -23.534 1.00 70.69 307 LEU A CA 1
ATOM 2398 C C . LEU A 1 307 ? 9.903 2.271 -24.618 1.00 70.69 307 LEU A C 1
ATOM 2400 O O . LEU A 1 307 ? 9.507 1.110 -24.571 1.00 70.69 307 LEU A O 1
ATOM 2404 N N . MET A 1 308 ? 9.577 3.090 -25.620 1.00 71.81 308 MET A N 1
ATOM 2405 C CA . MET A 1 308 ? 8.581 2.750 -26.639 1.00 71.81 308 MET A CA 1
ATOM 2406 C C . MET A 1 308 ? 9.066 1.653 -27.592 1.00 71.81 308 MET A C 1
ATOM 2408 O O . MET A 1 308 ? 8.340 0.684 -27.822 1.00 71.81 308 MET A O 1
ATOM 2412 N N . ALA A 1 309 ? 10.284 1.759 -28.138 1.00 75.69 309 ALA A N 1
ATOM 2413 C CA . ALA A 1 309 ? 10.800 0.728 -29.039 1.00 75.69 309 ALA A CA 1
ATOM 2414 C C . ALA A 1 309 ? 11.087 -0.579 -28.287 1.00 75.69 309 ALA A C 1
ATOM 2416 O O . ALA A 1 309 ? 10.810 -1.671 -28.802 1.00 75.69 309 ALA A O 1
ATOM 2417 N N . SER A 1 310 ? 11.553 -0.472 -27.036 1.00 79.25 310 SER A N 1
ATOM 2418 C CA . SER A 1 310 ? 11.768 -1.645 -26.192 1.00 79.25 310 SER A CA 1
ATOM 2419 C C . SER A 1 310 ? 10.457 -2.377 -25.898 1.00 79.25 310 SER A C 1
ATOM 2421 O O . SER A 1 310 ? 10.363 -3.596 -26.037 1.00 79.25 310 SER A O 1
ATOM 2423 N N . CYS A 1 311 ? 9.399 -1.635 -25.566 1.00 81.38 311 CYS A N 1
ATOM 2424 C CA . CYS A 1 311 ? 8.081 -2.209 -25.321 1.00 81.38 311 CYS A CA 1
ATOM 2425 C C . CYS A 1 311 ? 7.474 -2.852 -26.576 1.00 81.38 311 CYS A C 1
ATOM 2427 O O . CYS A 1 311 ? 6.922 -3.944 -26.480 1.00 81.38 311 CYS A O 1
ATOM 2429 N N . LYS A 1 312 ? 7.629 -2.247 -27.764 1.00 77.38 312 LYS A N 1
ATOM 2430 C CA . LYS A 1 312 ? 7.205 -2.863 -29.041 1.00 77.38 312 LYS A CA 1
ATOM 2431 C C . LYS A 1 312 ? 7.859 -4.220 -29.263 1.00 77.38 312 LYS A C 1
ATOM 2433 O O . LYS A 1 312 ? 7.185 -5.200 -29.568 1.00 77.38 312 LYS A O 1
ATOM 2438 N N . THR A 1 313 ? 9.174 -4.274 -29.073 1.00 82.94 313 THR A N 1
ATOM 2439 C CA . THR A 1 313 ? 9.953 -5.503 -29.247 1.00 82.94 313 THR A CA 1
ATOM 2440 C C . THR A 1 313 ? 9.525 -6.573 -28.248 1.00 82.94 313 THR A C 1
ATOM 2442 O O . THR A 1 313 ? 9.362 -7.734 -28.623 1.00 82.94 313 THR A O 1
ATOM 2445 N N . LEU A 1 314 ? 9.305 -6.190 -26.987 1.00 85.38 314 LEU A N 1
ATOM 2446 C CA . LEU A 1 314 ? 8.782 -7.088 -25.963 1.00 85.38 314 LEU A CA 1
ATOM 2447 C C . LEU A 1 314 ? 7.402 -7.636 -26.350 1.00 85.38 314 LEU A C 1
ATOM 2449 O O . LEU A 1 314 ? 7.200 -8.844 -26.281 1.00 85.38 314 LEU A O 1
ATOM 2453 N N . LEU A 1 315 ? 6.474 -6.785 -26.793 1.00 82.00 315 LEU A N 1
ATOM 2454 C CA . LEU A 1 315 ? 5.117 -7.210 -27.145 1.00 82.00 315 LEU A CA 1
ATOM 2455 C C . LEU A 1 315 ? 5.090 -8.208 -28.295 1.00 82.00 315 LEU A C 1
ATOM 2457 O O . LEU A 1 315 ? 4.333 -9.162 -28.214 1.00 82.00 315 LEU A O 1
ATOM 2461 N N . CYS A 1 316 ? 5.946 -8.073 -29.308 1.00 82.75 316 CYS A N 1
ATOM 2462 C CA . CYS A 1 316 ? 6.042 -9.089 -30.361 1.00 82.75 316 CYS A CA 1
ATOM 2463 C C . CYS A 1 316 ? 6.630 -10.417 -29.873 1.00 82.75 316 CYS A C 1
ATOM 2465 O O . CYS A 1 316 ? 6.365 -11.458 -30.469 1.00 82.75 316 CYS A O 1
ATOM 2467 N N . ARG A 1 317 ? 7.425 -10.411 -28.794 1.00 84.81 317 ARG A N 1
ATOM 2468 C CA . ARG A 1 317 ? 7.895 -11.652 -28.157 1.00 84.81 317 ARG A CA 1
ATOM 2469 C C . ARG A 1 317 ? 6.797 -12.308 -27.324 1.00 84.81 317 ARG A C 1
ATOM 2471 O O . ARG A 1 317 ? 6.695 -13.529 -27.338 1.00 84.81 317 ARG A O 1
ATOM 2478 N N . VAL A 1 318 ? 6.018 -11.507 -26.596 1.00 84.19 318 VAL A N 1
ATOM 2479 C CA . VAL A 1 318 ? 4.922 -11.981 -25.732 1.00 84.19 318 VAL A CA 1
ATOM 2480 C C . VAL A 1 318 ? 3.718 -12.426 -26.568 1.00 84.19 318 VAL A C 1
ATOM 2482 O O . VAL A 1 318 ? 3.129 -13.470 -26.302 1.00 84.19 318 VAL A O 1
ATOM 2485 N N . PHE A 1 319 ? 3.397 -11.673 -27.618 1.00 84.62 319 PHE A N 1
ATOM 2486 C CA . PHE A 1 319 ? 2.297 -11.909 -28.546 1.00 84.62 319 PHE A CA 1
ATOM 2487 C C . PHE A 1 319 ? 2.832 -11.985 -29.988 1.00 84.62 319 PHE A C 1
ATOM 2489 O O . PHE A 1 319 ? 2.800 -10.992 -30.715 1.00 84.62 319 PHE A O 1
ATOM 2496 N N . PRO A 1 320 ? 3.305 -13.161 -30.445 1.00 80.31 320 PRO A N 1
ATOM 2497 C CA . PRO A 1 320 ? 3.867 -13.330 -31.791 1.00 80.31 320 PRO A CA 1
ATOM 2498 C C . PRO A 1 320 ? 2.897 -12.995 -32.932 1.00 80.31 320 PRO A C 1
ATOM 2500 O O . PRO A 1 320 ? 3.325 -12.728 -34.051 1.00 80.31 320 PRO A O 1
ATOM 2503 N N . THR A 1 321 ? 1.591 -13.018 -32.657 1.00 78.44 321 THR A N 1
ATOM 2504 C CA . THR A 1 321 ? 0.530 -12.661 -33.606 1.00 78.44 321 THR A CA 1
ATOM 2505 C C . THR A 1 321 ? 0.301 -11.153 -33.725 1.00 78.44 321 THR A C 1
ATOM 2507 O O . THR A 1 321 ? -0.408 -10.725 -34.631 1.00 78.44 321 THR A O 1
ATOM 2510 N N . TRP A 1 322 ? 0.871 -10.331 -32.838 1.00 75.25 322 TRP A N 1
ATOM 2511 C CA . TRP A 1 322 ? 0.711 -8.879 -32.890 1.00 75.25 322 TRP A CA 1
ATOM 2512 C C . TRP A 1 322 ? 1.656 -8.267 -33.921 1.00 75.25 322 TRP A C 1
ATOM 2514 O O . TRP A 1 322 ? 2.877 -8.418 -33.841 1.00 75.25 322 TRP A O 1
ATOM 2524 N N . ASN A 1 323 ? 1.095 -7.501 -34.854 1.00 70.44 323 ASN A N 1
ATOM 2525 C CA . ASN A 1 323 ? 1.882 -6.704 -35.780 1.00 70.44 323 ASN A CA 1
ATOM 2526 C C . ASN A 1 323 ? 2.236 -5.348 -35.148 1.00 70.44 323 ASN A C 1
ATOM 2528 O O . ASN A 1 323 ? 1.357 -4.584 -34.751 1.00 70.44 323 ASN A O 1
ATOM 2532 N N . VAL A 1 324 ? 3.531 -5.014 -35.108 1.00 65.56 324 VAL A N 1
ATOM 2533 C CA . VAL A 1 324 ? 4.062 -3.760 -34.538 1.00 65.56 324 VAL A CA 1
ATOM 2534 C C . VAL A 1 324 ? 3.374 -2.515 -35.106 1.00 65.56 324 VAL A C 1
ATOM 2536 O O . VAL A 1 324 ? 3.216 -1.528 -34.390 1.00 65.56 324 VAL A O 1
ATOM 2539 N N . SER A 1 325 ? 2.965 -2.534 -36.380 1.00 66.00 325 SER A N 1
ATOM 2540 C CA . SER A 1 325 ? 2.309 -1.384 -37.017 1.00 66.00 325 SER A CA 1
ATOM 2541 C C . SER A 1 325 ? 0.899 -1.106 -36.488 1.00 66.00 325 SER A C 1
ATOM 2543 O O . SER A 1 325 ? 0.374 -0.024 -36.731 1.00 66.00 325 SER A O 1
ATOM 2545 N N . GLN A 1 326 ? 0.291 -2.067 -35.791 1.00 68.00 326 GLN A N 1
ATOM 2546 C CA . GLN A 1 326 ? -1.061 -1.985 -35.232 1.00 68.00 326 GLN A CA 1
ATOM 2547 C C . GLN A 1 326 ? -1.060 -1.681 -33.727 1.00 68.00 326 GLN A C 1
ATOM 2549 O O . GLN A 1 326 ? -2.130 -1.482 -33.153 1.00 68.00 326 GLN A O 1
ATOM 2554 N N . VAL A 1 327 ? 0.122 -1.647 -33.096 1.00 66.31 327 VAL A N 1
ATOM 2555 C CA . VAL A 1 327 ? 0.278 -1.344 -31.671 1.00 66.31 327 VAL A CA 1
ATOM 2556 C C . VAL A 1 327 ? 0.423 0.158 -31.479 1.00 66.31 327 VAL A C 1
ATOM 2558 O O . VAL A 1 327 ? 1.439 0.760 -31.845 1.00 66.31 327 VAL A O 1
ATOM 2561 N N . GLU A 1 328 ? -0.587 0.755 -30.858 1.00 68.19 328 GLU A N 1
ATOM 2562 C CA . GLU A 1 328 ? -0.548 2.148 -30.426 1.00 68.19 328 GLU A CA 1
ATOM 2563 C C . GLU A 1 328 ? -0.120 2.248 -28.959 1.00 68.19 328 GLU A C 1
ATOM 2565 O O . GLU A 1 328 ? -0.568 1.468 -28.116 1.00 68.19 328 GLU A O 1
ATOM 2570 N N . PHE A 1 329 ? 0.753 3.217 -28.670 1.00 63.62 329 PHE A N 1
ATOM 2571 C CA . PHE A 1 329 ? 1.199 3.534 -27.317 1.00 63.62 329 PHE A CA 1
ATOM 2572 C C . PHE A 1 329 ? 0.465 4.765 -26.828 1.00 63.62 329 PHE A C 1
ATOM 2574 O O . PHE A 1 329 ? 0.614 5.847 -27.394 1.00 63.62 329 PHE A O 1
ATOM 2581 N N . VAL A 1 330 ? -0.269 4.597 -25.739 1.00 56.53 330 VAL A N 1
ATOM 2582 C CA . VAL A 1 330 ? -0.868 5.703 -25.002 1.00 56.53 330 VAL A CA 1
ATOM 2583 C C . VAL A 1 330 ? -0.033 5.935 -23.743 1.00 56.53 330 VAL A C 1
ATOM 2585 O O . VAL A 1 330 ? 0.596 5.009 -23.218 1.00 56.53 330 VAL A O 1
ATOM 2588 N N . GLN A 1 331 ? 0.032 7.197 -23.310 1.00 45.25 331 GLN A N 1
ATOM 2589 C CA . GLN A 1 331 ? 0.700 7.662 -22.091 1.00 45.25 331 GLN A CA 1
ATOM 2590 C C . GLN A 1 331 ? 0.587 6.613 -20.962 1.00 45.25 331 GLN A C 1
ATOM 2592 O O . GLN A 1 331 ? -0.496 6.084 -20.737 1.00 45.25 331 GLN A O 1
ATOM 2597 N N . PHE A 1 332 ? 1.705 6.305 -20.285 1.00 50.34 332 PHE A N 1
ATOM 2598 C CA . PHE A 1 332 ? 1.853 5.191 -19.324 1.00 50.34 332 PHE A CA 1
ATOM 2599 C C . PHE A 1 332 ? 1.860 3.771 -19.920 1.00 50.34 332 PHE A C 1
ATOM 2601 O O . PHE A 1 332 ? 1.178 2.894 -19.417 1.00 50.34 332 PHE A O 1
ATOM 2608 N N . VAL A 1 333 ? 2.645 3.509 -20.972 1.00 56.25 333 VAL A N 1
ATOM 2609 C CA . VAL A 1 333 ? 2.895 2.152 -21.529 1.00 56.25 333 VAL A CA 1
ATOM 2610 C C . VAL A 1 333 ? 1.627 1.277 -21.671 1.00 56.25 333 VAL A C 1
ATOM 2612 O O . VAL A 1 333 ? 1.671 0.049 -21.555 1.00 56.25 333 VAL A O 1
ATOM 2615 N N . LYS A 1 334 ? 0.485 1.924 -21.938 1.00 57.09 334 LYS A N 1
ATOM 2616 C CA . LYS A 1 334 ? -0.767 1.299 -22.363 1.00 57.09 334 LYS A CA 1
ATOM 2617 C C . LYS A 1 334 ? -0.609 0.973 -23.836 1.00 57.09 334 LYS A C 1
ATOM 2619 O O . LYS A 1 334 ? -0.311 1.862 -24.635 1.00 57.09 334 LYS A O 1
ATOM 2624 N N . CYS A 1 335 ? -0.774 -0.298 -24.175 1.00 52.31 335 CYS A N 1
ATOM 2625 C CA . CYS A 1 335 ? -0.530 -0.813 -25.514 1.00 52.31 335 CYS A CA 1
ATOM 2626 C C . CYS A 1 335 ? -1.822 -1.410 -26.062 1.00 52.31 335 CYS A C 1
ATOM 2628 O O . CYS A 1 335 ? -2.344 -2.361 -25.482 1.00 52.31 335 CYS A O 1
ATOM 2630 N N . ILE A 1 336 ? -2.323 -0.849 -27.162 1.00 63.41 336 ILE A N 1
ATOM 2631 C CA . ILE A 1 336 ? -3.604 -1.234 -27.767 1.00 63.41 336 ILE A CA 1
ATOM 2632 C C . ILE A 1 336 ? -3.326 -1.923 -29.100 1.00 63.41 336 ILE A C 1
ATOM 2634 O O . ILE A 1 336 ? -2.706 -1.323 -29.982 1.00 63.41 336 ILE A O 1
ATOM 2638 N N . ASN A 1 337 ? -3.797 -3.160 -29.259 1.00 61.34 337 ASN A N 1
ATOM 2639 C CA . ASN A 1 337 ? -3.892 -3.814 -30.560 1.00 61.34 337 ASN A CA 1
ATOM 2640 C C . ASN A 1 337 ? -5.288 -3.563 -31.147 1.00 61.34 337 ASN A C 1
ATOM 2642 O O . ASN A 1 337 ? -6.271 -4.115 -30.658 1.00 61.34 337 ASN A O 1
ATOM 2646 N N . LYS A 1 338 ? -5.360 -2.747 -32.206 1.00 61.12 338 LYS A N 1
ATOM 2647 C CA . LYS A 1 338 ? -6.630 -2.306 -32.814 1.00 61.12 338 LYS A CA 1
ATOM 2648 C C . LYS A 1 338 ? -7.404 -3.400 -33.547 1.00 61.12 338 LYS A C 1
ATOM 2650 O O . LYS A 1 338 ? -8.614 -3.286 -33.676 1.00 61.12 338 LYS A O 1
ATOM 2655 N N . GLU A 1 339 ? -6.727 -4.421 -34.067 1.00 54.69 339 GLU A N 1
ATOM 2656 C CA . GLU A 1 339 ? -7.395 -5.496 -34.817 1.00 54.69 339 GLU A CA 1
ATOM 2657 C C . GLU A 1 339 ? -7.936 -6.590 -33.901 1.00 54.69 339 GLU A C 1
ATOM 2659 O O . GLU A 1 339 ? -8.961 -7.196 -34.202 1.00 54.69 339 GLU A O 1
ATOM 2664 N N . LEU A 1 340 ? -7.246 -6.836 -32.787 1.00 63.03 340 LEU A N 1
ATOM 2665 C CA . LEU A 1 340 ? -7.630 -7.846 -31.801 1.00 63.03 340 LEU A CA 1
ATOM 2666 C C . LEU A 1 340 ? -8.424 -7.267 -30.625 1.00 63.03 340 LEU A C 1
ATOM 2668 O O . LEU A 1 340 ? -8.735 -8.013 -29.701 1.00 63.03 340 LEU A O 1
ATOM 2672 N N . ASP A 1 341 ? -8.689 -5.958 -30.634 1.00 70.75 341 ASP A N 1
ATOM 2673 C CA . ASP A 1 341 ? -9.359 -5.213 -29.560 1.00 70.75 341 ASP A CA 1
ATOM 2674 C C . ASP A 1 341 ? -8.825 -5.580 -28.163 1.00 70.75 341 ASP A C 1
ATOM 2676 O O . ASP A 1 341 ? -9.554 -5.898 -27.228 1.00 70.75 341 ASP A O 1
ATOM 2680 N N . THR A 1 342 ? -7.495 -5.649 -28.046 1.00 71.19 342 THR A N 1
ATOM 2681 C CA . THR A 1 342 ? -6.819 -6.100 -26.823 1.00 71.19 342 THR A CA 1
ATOM 2682 C C . THR A 1 342 ? -5.889 -5.015 -26.309 1.00 71.19 342 THR A C 1
ATOM 2684 O O . THR A 1 342 ? -5.004 -4.549 -27.034 1.00 71.19 342 THR A O 1
ATOM 2687 N N . THR A 1 343 ? -6.034 -4.679 -25.027 1.00 78.62 343 THR A N 1
ATOM 2688 C CA . THR A 1 343 ? -5.203 -3.682 -24.352 1.00 78.62 343 THR A CA 1
ATOM 2689 C C . THR A 1 343 ? -4.400 -4.307 -23.214 1.00 78.62 343 THR A C 1
ATOM 2691 O O . THR A 1 343 ? -4.935 -5.021 -22.362 1.00 78.62 343 THR A O 1
ATOM 2694 N N . VAL A 1 344 ? -3.097 -4.022 -23.178 1.00 82.31 344 VAL A N 1
ATOM 2695 C CA . VAL A 1 344 ? -2.174 -4.512 -22.143 1.00 82.31 344 VAL A CA 1
ATOM 2696 C C . VAL A 1 344 ? -1.355 -3.380 -21.535 1.00 82.31 344 VAL A C 1
ATOM 2698 O O . VAL A 1 344 ? -1.129 -2.342 -22.161 1.00 82.31 344 VAL A O 1
ATOM 2701 N N . LEU A 1 345 ? -0.882 -3.609 -20.314 1.00 83.50 345 LEU A N 1
ATOM 2702 C CA . LEU A 1 345 ? 0.055 -2.749 -19.605 1.00 83.50 345 LEU A CA 1
ATOM 2703 C C . LEU A 1 345 ? 1.391 -3.459 -19.428 1.00 83.50 345 LEU A C 1
ATOM 2705 O O . LEU A 1 345 ? 1.456 -4.663 -19.169 1.00 83.50 345 LEU A O 1
ATOM 2709 N N . ILE A 1 346 ? 2.467 -2.686 -19.535 1.00 81.75 346 ILE A N 1
ATOM 2710 C CA . ILE A 1 346 ? 3.830 -3.146 -19.277 1.00 81.75 346 ILE A CA 1
ATOM 2711 C C . ILE A 1 346 ? 4.351 -2.382 -18.065 1.00 81.75 346 ILE A C 1
ATOM 2713 O O . ILE A 1 346 ? 4.520 -1.163 -18.112 1.00 81.75 346 ILE A O 1
ATOM 2717 N N . ARG A 1 347 ? 4.635 -3.106 -16.982 1.00 81.62 347 ARG A N 1
ATOM 2718 C CA . ARG A 1 347 ? 5.213 -2.546 -15.760 1.00 81.62 347 ARG A CA 1
ATOM 2719 C C . ARG A 1 347 ? 6.684 -2.908 -15.687 1.00 81.62 347 ARG A C 1
ATOM 2721 O O . ARG A 1 347 ? 7.025 -4.071 -15.494 1.00 81.62 347 ARG A O 1
ATOM 2728 N N . ALA A 1 348 ? 7.547 -1.906 -15.835 1.00 80.06 348 ALA A N 1
ATOM 2729 C CA . ALA A 1 348 ? 8.972 -2.030 -15.554 1.00 80.06 348 ALA A CA 1
ATOM 2730 C C . ALA A 1 348 ? 9.256 -1.671 -14.086 1.00 80.06 348 ALA A C 1
ATOM 2732 O O . ALA A 1 348 ? 8.672 -0.731 -13.540 1.00 80.06 348 ALA A O 1
ATOM 2733 N N . TYR A 1 349 ? 10.152 -2.413 -13.438 1.00 77.38 349 TYR A N 1
ATOM 2734 C CA . TYR A 1 349 ? 10.550 -2.164 -12.056 1.00 77.38 349 TYR A CA 1
ATOM 2735 C C . TYR A 1 349 ? 11.308 -0.841 -11.940 1.00 77.38 349 TYR A C 1
ATOM 2737 O O . TYR A 1 349 ? 12.209 -0.548 -12.727 1.00 77.38 349 TYR A O 1
ATOM 2745 N N . GLY A 1 350 ? 10.963 -0.054 -10.919 1.00 63.91 350 GLY A N 1
ATOM 2746 C CA . GLY A 1 350 ? 11.697 1.163 -10.590 1.00 63.91 350 GLY A CA 1
ATOM 2747 C C . GLY A 1 350 ? 13.100 0.845 -10.073 1.00 63.91 350 GLY A C 1
ATOM 2748 O O . GLY A 1 350 ? 13.332 -0.186 -9.443 1.00 63.91 350 GLY A O 1
ATOM 2749 N N . LYS A 1 351 ? 14.049 1.747 -10.287 1.00 62.09 351 LYS A N 1
ATOM 2750 C CA . LYS A 1 351 ? 15.409 1.603 -9.756 1.00 62.09 351 LYS A CA 1
ATOM 2751 C C . LYS A 1 351 ? 15.389 1.564 -8.215 1.00 62.09 351 LYS A C 1
ATOM 2753 O O . LYS A 1 351 ? 14.755 2.423 -7.610 1.00 62.09 351 LYS A O 1
ATOM 2758 N N . LYS A 1 352 ? 16.069 0.582 -7.598 1.00 62.78 352 LYS A N 1
ATOM 2759 C CA . LYS A 1 352 ? 16.174 0.358 -6.131 1.00 62.78 352 LYS A CA 1
ATOM 2760 C C . LYS A 1 352 ? 14.863 0.053 -5.399 1.00 62.78 352 LYS A C 1
ATOM 2762 O O . LYS A 1 352 ? 14.816 0.010 -4.171 1.00 62.78 352 LYS A O 1
ATOM 2767 N N . SER A 1 353 ? 13.782 -0.155 -6.133 1.00 61.97 353 SER A N 1
ATOM 2768 C CA . SER A 1 353 ? 12.465 -0.410 -5.553 1.00 61.97 353 SER A CA 1
ATOM 2769 C C . SER A 1 353 ? 12.382 -1.779 -4.853 1.00 61.97 353 SER A C 1
ATOM 2771 O O . SER A 1 353 ? 11.575 -1.961 -3.946 1.00 61.97 353 SER A O 1
ATOM 2773 N N . GLU A 1 354 ? 13.270 -2.715 -5.197 1.00 64.25 354 GLU A N 1
ATOM 2774 C CA . GLU A 1 354 ? 13.466 -4.021 -4.555 1.00 64.25 354 GLU A CA 1
ATOM 2775 C C . GLU A 1 354 ? 13.895 -3.951 -3.079 1.00 64.25 354 GLU A C 1
ATOM 2777 O O . GLU A 1 354 ? 13.749 -4.927 -2.345 1.00 64.25 354 GLU A O 1
ATOM 2782 N N . LEU A 1 355 ? 14.394 -2.799 -2.610 1.00 61.94 355 LEU A N 1
ATOM 2783 C CA . LEU A 1 355 ? 14.720 -2.592 -1.193 1.00 61.94 355 LEU A CA 1
ATOM 2784 C C . LEU A 1 355 ? 13.464 -2.638 -0.307 1.00 61.94 355 LEU A C 1
ATOM 2786 O O . LEU A 1 355 ? 13.529 -3.000 0.873 1.00 61.94 355 LEU A O 1
ATOM 2790 N N . ILE A 1 356 ? 12.316 -2.281 -0.883 1.00 62.91 356 ILE A N 1
ATOM 2791 C CA . ILE A 1 356 ? 11.042 -2.146 -0.173 1.00 62.91 356 ILE A CA 1
ATOM 2792 C C . ILE A 1 356 ? 10.021 -3.158 -0.694 1.00 62.91 356 ILE A C 1
ATOM 2794 O O . ILE A 1 356 ? 9.309 -3.749 0.117 1.00 62.91 356 ILE A O 1
ATOM 2798 N N . ILE A 1 357 ? 9.999 -3.409 -2.004 1.00 70.50 357 ILE A N 1
ATOM 2799 C CA . ILE A 1 357 ? 8.996 -4.248 -2.658 1.00 70.50 357 ILE A CA 1
ATOM 2800 C C . ILE A 1 357 ? 9.553 -5.641 -2.952 1.00 70.50 357 ILE A C 1
ATOM 2802 O O . ILE A 1 357 ? 10.564 -5.802 -3.639 1.00 70.50 357 ILE A O 1
ATOM 2806 N N . ASP A 1 358 ? 8.839 -6.660 -2.480 1.00 80.06 358 ASP A N 1
ATOM 2807 C CA . ASP A 1 358 ? 9.104 -8.054 -2.817 1.00 80.06 358 ASP A CA 1
ATOM 2808 C C . ASP A 1 358 ? 8.429 -8.407 -4.153 1.00 80.06 358 ASP A C 1
ATOM 2810 O O . ASP A 1 358 ? 7.207 -8.530 -4.252 1.00 80.06 358 ASP A O 1
ATOM 2814 N N . ARG A 1 359 ? 9.244 -8.579 -5.199 1.00 81.62 359 ARG A N 1
ATOM 2815 C CA . ARG A 1 359 ? 8.767 -8.864 -6.562 1.00 81.62 359 ARG A CA 1
ATOM 2816 C C . ARG A 1 359 ? 8.100 -10.221 -6.697 1.00 81.62 359 ARG A C 1
ATOM 2818 O O . ARG A 1 359 ? 7.187 -10.370 -7.506 1.00 81.62 359 ARG A O 1
ATOM 2825 N N . MET A 1 360 ? 8.531 -11.213 -5.920 1.00 82.25 360 MET A N 1
ATOM 2826 C CA . MET A 1 360 ? 7.867 -12.510 -5.944 1.00 82.25 360 MET A CA 1
ATOM 2827 C C . MET A 1 360 ? 6.505 -12.406 -5.263 1.00 82.25 360 MET A C 1
ATOM 2829 O O . MET A 1 360 ? 5.517 -12.906 -5.800 1.00 82.25 360 MET A O 1
ATOM 2833 N N . ALA A 1 361 ? 6.420 -11.682 -4.143 1.00 81.94 361 ALA A N 1
ATOM 2834 C CA . ALA A 1 361 ? 5.142 -11.402 -3.499 1.00 81.94 361 ALA A CA 1
ATOM 2835 C C . ALA A 1 361 ? 4.176 -10.684 -4.460 1.00 81.94 361 ALA A C 1
ATOM 2837 O O . ALA A 1 361 ? 3.069 -11.180 -4.662 1.00 81.94 361 ALA A O 1
ATOM 2838 N N . GLU A 1 362 ? 4.621 -9.621 -5.138 1.00 86.44 362 GLU A N 1
ATOM 2839 C CA . GLU A 1 362 ? 3.835 -8.880 -6.140 1.00 86.44 362 GLU A CA 1
ATOM 2840 C C . GLU A 1 362 ? 3.293 -9.803 -7.250 1.00 86.44 362 GLU A C 1
ATOM 2842 O O . GLU A 1 362 ? 2.090 -9.827 -7.517 1.00 86.44 362 GLU A O 1
ATOM 2847 N N . LEU A 1 363 ? 4.143 -10.644 -7.849 1.00 86.06 363 LEU A N 1
ATOM 2848 C CA . LEU A 1 363 ? 3.722 -11.588 -8.892 1.00 86.06 363 LEU A CA 1
ATOM 2849 C C . LEU A 1 363 ? 2.747 -12.654 -8.365 1.00 86.06 363 LEU A C 1
ATOM 2851 O O . LEU A 1 363 ? 1.778 -13.002 -9.046 1.00 86.06 363 LEU A O 1
ATOM 2855 N N . THR A 1 364 ? 2.968 -13.172 -7.151 1.00 85.75 364 THR A N 1
ATOM 2856 C CA . THR A 1 364 ? 2.030 -14.126 -6.534 1.00 85.75 364 THR A CA 1
ATOM 2857 C C . THR A 1 364 ? 0.684 -13.478 -6.228 1.00 85.75 364 THR A C 1
ATOM 2859 O O . THR A 1 364 ? -0.342 -14.149 -6.358 1.00 85.75 364 THR A O 1
ATOM 2862 N N . ASN A 1 365 ? 0.659 -12.189 -5.873 1.00 87.25 365 ASN A N 1
ATOM 2863 C CA . ASN A 1 365 ? -0.573 -11.433 -5.668 1.00 87.25 365 ASN A CA 1
ATOM 2864 C C . ASN A 1 365 ? -1.353 -11.324 -6.978 1.00 87.25 365 ASN A C 1
ATOM 2866 O O . ASN A 1 365 ? -2.514 -11.723 -7.001 1.00 87.25 365 ASN A O 1
ATOM 2870 N N . PHE A 1 366 ? -0.704 -10.915 -8.075 1.00 87.00 366 PHE A N 1
ATOM 2871 C CA . PHE A 1 366 ? -1.328 -10.867 -9.405 1.00 87.00 366 PHE A CA 1
ATOM 2872 C C . PHE A 1 366 ? -1.973 -12.198 -9.796 1.00 87.00 366 PHE A C 1
ATOM 2874 O O . PHE A 1 366 ? -3.142 -12.240 -10.168 1.00 87.00 366 PHE A O 1
ATOM 2881 N N . VAL A 1 367 ? -1.241 -13.308 -9.671 1.00 85.19 367 VAL A N 1
ATOM 2882 C CA . VAL A 1 367 ? -1.779 -14.633 -10.017 1.00 85.19 367 VAL A CA 1
ATOM 2883 C C . VAL A 1 367 ? -2.931 -15.041 -9.098 1.00 85.19 367 VAL A C 1
ATOM 2885 O O . VAL A 1 367 ? -3.897 -15.642 -9.565 1.00 85.19 367 VAL A O 1
ATOM 2888 N N . THR A 1 368 ? -2.842 -14.738 -7.802 1.00 85.31 368 THR A N 1
ATOM 2889 C CA . THR A 1 368 ? -3.906 -15.055 -6.836 1.00 85.31 368 THR A CA 1
ATOM 2890 C C . THR A 1 368 ? -5.186 -14.298 -7.174 1.00 85.31 368 THR A C 1
ATOM 2892 O O . THR A 1 368 ? -6.256 -14.897 -7.225 1.00 85.31 368 THR A O 1
ATOM 2895 N N . LEU A 1 369 ? -5.060 -13.001 -7.450 1.00 88.50 369 LEU A N 1
ATOM 2896 C CA . LEU A 1 369 ? -6.172 -12.112 -7.762 1.00 88.50 369 LEU A CA 1
ATOM 2897 C C . LEU A 1 369 ? -6.793 -12.416 -9.117 1.00 88.50 369 LEU A C 1
ATOM 2899 O O . LEU A 1 369 ? -8.012 -12.474 -9.227 1.00 88.50 369 LEU A O 1
ATOM 2903 N N . SER A 1 370 ? -5.969 -12.697 -10.124 1.00 86.88 370 SER A N 1
ATOM 2904 C CA . SER A 1 370 ? -6.457 -13.077 -11.446 1.00 86.88 370 SER A CA 1
ATOM 2905 C C . SER A 1 370 ? -7.237 -14.391 -11.420 1.00 86.88 370 SER A C 1
ATOM 2907 O O . SER A 1 370 ? -8.288 -14.488 -12.045 1.00 86.88 370 SER A O 1
ATOM 2909 N N . LYS A 1 371 ? -6.797 -15.385 -10.635 1.00 84.69 371 LYS A N 1
ATOM 2910 C CA . LYS A 1 371 ? -7.558 -16.632 -10.427 1.00 84.69 371 LYS A CA 1
ATOM 2911 C C . LYS A 1 371 ? -8.886 -16.429 -9.703 1.00 84.69 371 LYS A C 1
ATOM 2913 O O . LYS A 1 371 ? -9.740 -17.304 -9.772 1.00 84.69 371 LYS A O 1
ATOM 2918 N N . ALA A 1 372 ? -9.023 -15.323 -8.984 1.00 86.12 372 ALA A N 1
ATOM 2919 C CA . ALA A 1 372 ? -10.245 -14.940 -8.301 1.00 86.12 372 ALA A CA 1
ATOM 2920 C C . ALA A 1 372 ? -11.057 -13.888 -9.071 1.00 86.12 372 ALA A C 1
ATOM 2922 O O . ALA A 1 372 ? -11.978 -13.322 -8.493 1.00 86.12 372 ALA A O 1
ATOM 2923 N N . GLU A 1 373 ? -10.702 -13.610 -10.332 1.00 88.25 373 GLU A N 1
ATOM 2924 C CA . GLU A 1 373 ? -11.376 -12.625 -11.191 1.00 88.25 373 GLU A CA 1
ATOM 2925 C C . GLU A 1 373 ? -11.387 -11.197 -10.607 1.00 88.25 373 GLU A C 1
ATOM 2927 O O . GLU A 1 373 ? -12.249 -10.389 -10.924 1.00 88.25 373 GLU A O 1
ATOM 2932 N N . LEU A 1 374 ? -10.400 -10.871 -9.763 1.00 88.00 374 LEU A N 1
ATOM 2933 C CA . LEU A 1 374 ? -10.222 -9.555 -9.126 1.00 88.00 374 LEU A CA 1
ATOM 2934 C C . LEU A 1 374 ? -9.064 -8.748 -9.726 1.00 88.00 374 LEU A C 1
ATOM 2936 O O . LEU A 1 374 ? -8.681 -7.699 -9.217 1.00 88.00 374 LEU A O 1
ATOM 2940 N N . SER A 1 375 ? -8.438 -9.278 -10.771 1.00 88.19 375 SER A N 1
ATOM 2941 C CA . SER A 1 375 ? -7.407 -8.594 -11.537 1.00 88.19 375 SER A CA 1
ATOM 2942 C C . SER A 1 375 ? -7.307 -9.210 -12.933 1.00 88.19 375 SER A C 1
ATOM 2944 O O . SER A 1 375 ? -7.509 -10.422 -13.080 1.00 88.19 375 SER A O 1
ATOM 2946 N N . PRO A 1 376 ? -6.955 -8.429 -13.967 1.00 86.19 376 PRO A N 1
ATOM 2947 C CA . PRO A 1 376 ? -6.648 -8.981 -15.276 1.00 86.19 376 PRO A CA 1
ATOM 2948 C C . PRO A 1 376 ? -5.518 -10.019 -15.233 1.00 86.19 376 PRO A C 1
ATOM 2950 O O . PRO A 1 376 ? -4.677 -10.014 -14.328 1.00 86.19 376 PRO A O 1
ATOM 2953 N N . PRO A 1 377 ? -5.446 -10.905 -16.239 1.00 84.31 377 PRO A N 1
ATOM 2954 C CA . PRO A 1 377 ? -4.404 -11.912 -16.298 1.00 84.31 377 PRO A CA 1
ATOM 2955 C C . PRO A 1 377 ? -3.010 -11.294 -16.411 1.00 84.31 377 PRO A C 1
ATOM 2957 O O . PRO A 1 377 ? -2.776 -10.308 -17.116 1.00 84.31 377 PRO A O 1
ATOM 2960 N N . LEU A 1 378 ? -2.066 -11.944 -15.734 1.00 86.75 378 LEU A N 1
ATOM 2961 C CA . LEU A 1 378 ? -0.640 -11.742 -15.929 1.00 86.75 378 LEU A CA 1
ATOM 2962 C C . LEU A 1 378 ? -0.206 -12.538 -17.166 1.00 86.75 378 LEU A C 1
ATOM 2964 O O . LEU A 1 378 ? -0.239 -13.769 -17.155 1.00 86.75 378 LEU A O 1
ATOM 2968 N N . TYR A 1 379 ? 0.195 -11.845 -18.229 1.00 85.12 379 TYR A N 1
ATOM 2969 C CA . TYR A 1 379 ? 0.532 -12.469 -19.509 1.00 85.12 379 TYR A CA 1
ATOM 2970 C C . TYR A 1 379 ? 1.962 -12.990 -19.553 1.00 85.12 379 TYR A C 1
ATOM 2972 O O . TYR A 1 379 ? 2.203 -14.094 -20.033 1.00 85.12 379 TYR A O 1
ATOM 2980 N N . ALA A 1 380 ? 2.919 -12.198 -19.070 1.00 86.94 380 ALA A N 1
ATOM 2981 C CA . ALA A 1 380 ? 4.332 -12.539 -19.155 1.00 86.94 380 ALA A CA 1
ATOM 2982 C C . ALA A 1 380 ? 5.171 -11.790 -18.122 1.00 86.94 380 ALA A C 1
ATOM 2984 O O . ALA A 1 380 ? 4.812 -10.710 -17.657 1.00 86.94 380 ALA A O 1
ATOM 2985 N N . ARG A 1 381 ? 6.338 -12.346 -17.812 1.00 90.00 381 ARG A N 1
ATOM 2986 C CA . ARG A 1 381 ? 7.411 -11.712 -17.046 1.00 90.00 381 ARG A CA 1
ATOM 2987 C C . ARG A 1 381 ? 8.590 -11.438 -17.965 1.00 90.00 381 ARG A C 1
ATOM 2989 O O . ARG A 1 381 ? 8.825 -12.168 -18.927 1.00 90.00 381 ARG A O 1
ATOM 2996 N N . PHE A 1 382 ? 9.358 -10.417 -17.636 1.00 87.75 382 PHE A N 1
ATOM 2997 C CA . PHE A 1 382 ? 10.627 -10.119 -18.281 1.00 87.75 382 PHE A CA 1
ATOM 2998 C C . PHE A 1 382 ? 11.657 -9.674 -17.241 1.00 87.75 382 PHE A C 1
ATOM 3000 O O . PHE A 1 382 ? 11.340 -9.528 -16.060 1.00 87.75 382 PHE A O 1
ATOM 3007 N N . THR A 1 383 ? 12.910 -9.505 -17.656 1.00 83.75 383 THR A N 1
ATOM 3008 C CA . THR A 1 383 ? 14.060 -9.370 -16.748 1.00 83.75 383 THR A CA 1
ATOM 3009 C C . THR A 1 383 ? 13.890 -8.241 -15.727 1.00 83.75 383 THR A C 1
ATOM 3011 O O . THR A 1 383 ? 14.300 -8.387 -14.579 1.00 83.75 383 THR A O 1
ATOM 3014 N N . ASN A 1 384 ? 13.242 -7.139 -16.110 1.00 85.06 384 ASN A N 1
ATOM 3015 C CA . ASN A 1 384 ? 12.971 -6.000 -15.235 1.00 85.06 384 ASN A CA 1
ATOM 3016 C C . ASN A 1 384 ? 11.483 -5.628 -15.158 1.00 85.06 384 ASN A C 1
ATOM 3018 O O . ASN A 1 384 ? 11.175 -4.442 -15.055 1.00 85.06 384 ASN A O 1
ATOM 3022 N N . GLY A 1 385 ? 10.561 -6.594 -15.225 1.00 86.31 385 GLY A N 1
ATOM 3023 C CA . GLY A 1 385 ? 9.137 -6.281 -15.113 1.00 86.31 385 GLY A CA 1
ATOM 3024 C C . GLY A 1 385 ? 8.179 -7.384 -15.546 1.00 86.31 385 GLY A C 1
ATOM 3025 O O . GLY A 1 385 ? 8.540 -8.560 -15.633 1.00 86.31 385 GLY A O 1
ATOM 3026 N N . PHE A 1 386 ? 6.934 -7.001 -15.818 1.00 88.94 386 PHE A N 1
ATOM 3027 C CA . PHE A 1 386 ? 5.898 -7.907 -16.307 1.00 88.94 386 PHE A CA 1
ATOM 3028 C C . PHE A 1 386 ? 4.838 -7.209 -17.172 1.00 88.94 386 PHE A C 1
ATOM 3030 O O . PHE A 1 386 ? 4.711 -5.984 -17.179 1.00 88.94 386 PHE A O 1
ATOM 3037 N N . VAL A 1 387 ? 4.096 -8.015 -17.933 1.00 87.38 387 VAL A N 1
ATOM 3038 C CA . VAL A 1 387 ? 3.004 -7.609 -18.827 1.00 87.38 387 VAL A CA 1
ATOM 3039 C C . VAL A 1 387 ? 1.702 -8.203 -18.310 1.00 87.38 387 VAL A C 1
ATOM 3041 O O . VAL A 1 387 ? 1.633 -9.408 -18.060 1.00 87.38 387 VAL A O 1
ATOM 3044 N N . TYR A 1 388 ? 0.671 -7.379 -18.164 1.00 88.38 388 TYR A N 1
ATOM 3045 C CA . TYR A 1 388 ? -0.630 -7.773 -17.620 1.00 88.38 388 TYR A CA 1
ATOM 3046 C C . TYR A 1 388 ? -1.771 -7.046 -18.339 1.00 88.38 388 TYR A C 1
ATOM 3048 O O . TYR A 1 388 ? -1.537 -6.110 -19.107 1.00 88.38 388 TYR A O 1
ATOM 3056 N N . GLY A 1 389 ? -3.002 -7.517 -18.153 1.00 85.06 389 GLY A N 1
ATOM 3057 C CA . GLY A 1 389 ? -4.172 -6.906 -18.785 1.00 85.06 389 GLY A CA 1
ATOM 3058 C C . GLY A 1 389 ? -4.479 -5.502 -18.272 1.00 85.06 389 GLY A C 1
ATOM 3059 O O . GLY A 1 389 ? -4.193 -5.158 -17.126 1.00 85.06 389 GLY A O 1
ATOM 3060 N N . TYR A 1 390 ? -5.054 -4.689 -19.153 1.00 85.06 390 TYR A N 1
ATOM 3061 C CA . TYR A 1 390 ? -5.540 -3.358 -18.820 1.00 85.06 390 TYR A CA 1
ATOM 3062 C C . TYR A 1 390 ? -6.950 -3.427 -18.223 1.00 85.06 390 TYR A C 1
ATOM 3064 O O . TYR A 1 390 ? -7.757 -4.258 -18.635 1.00 85.06 390 TYR A O 1
ATOM 3072 N N . ILE A 1 391 ? -7.229 -2.553 -17.256 1.00 85.44 391 ILE A N 1
ATOM 3073 C CA . ILE A 1 391 ? -8.565 -2.357 -16.687 1.00 85.44 391 ILE A CA 1
ATOM 3074 C C . ILE A 1 391 ? -9.140 -1.084 -17.301 1.00 85.44 391 ILE A C 1
ATOM 3076 O O . ILE A 1 391 ? -8.519 -0.024 -17.200 1.00 85.44 391 ILE A O 1
ATOM 3080 N N . GLU A 1 392 ? -10.301 -1.200 -17.940 1.00 85.31 392 GLU A N 1
ATOM 3081 C CA . GLU A 1 392 ? -11.025 -0.054 -18.486 1.00 85.31 392 GLU A CA 1
ATOM 3082 C C . GLU A 1 392 ? -11.634 0.792 -17.363 1.00 85.31 392 GLU A C 1
ATOM 3084 O O . GLU A 1 392 ? -12.121 0.272 -16.360 1.00 85.31 392 GLU A O 1
ATOM 3089 N N . GLY A 1 393 ? -11.594 2.112 -17.534 1.00 88.44 393 GLY A N 1
ATOM 3090 C CA . GLY A 1 393 ? -12.129 3.065 -16.568 1.00 88.44 393 GLY A CA 1
ATOM 3091 C C . GLY A 1 393 ? -11.185 4.224 -16.267 1.00 88.44 393 GLY A C 1
ATOM 3092 O O . GLY A 1 393 ? -10.103 4.364 -16.846 1.00 88.44 393 GLY A O 1
ATOM 3093 N N . ARG A 1 394 ? -11.615 5.084 -15.343 1.00 91.25 394 ARG A N 1
ATOM 3094 C CA . ARG A 1 394 ? -10.838 6.236 -14.866 1.00 91.25 394 ARG A CA 1
ATOM 3095 C C . ARG A 1 394 ? -10.368 6.009 -13.430 1.00 91.25 394 ARG A C 1
ATOM 3097 O O . ARG A 1 394 ? -11.136 5.467 -12.641 1.00 91.25 394 ARG A O 1
ATOM 3104 N N . PRO A 1 395 ? -9.165 6.457 -13.039 1.00 89.06 395 PRO A N 1
ATOM 3105 C CA . PRO A 1 395 ? -8.806 6.470 -11.628 1.00 89.06 395 PRO A CA 1
ATOM 3106 C C . PRO A 1 395 ? -9.751 7.388 -10.838 1.00 89.06 395 PRO A C 1
ATOM 3108 O O . PRO A 1 395 ? -10.267 8.379 -11.373 1.00 89.06 395 PRO A O 1
ATOM 3111 N N . PHE A 1 396 ? -9.967 7.075 -9.562 1.00 92.88 396 PHE A N 1
ATOM 3112 C CA . PHE A 1 396 ? -10.649 7.982 -8.646 1.00 92.88 396 PHE A CA 1
ATOM 3113 C C . PHE A 1 396 ? -9.836 9.273 -8.482 1.00 92.88 396 PHE A C 1
ATOM 3115 O O . PHE A 1 396 ? -8.606 9.281 -8.398 1.00 92.88 396 PHE A O 1
ATOM 3122 N N . SER A 1 397 ? -10.549 10.386 -8.388 1.00 90.00 397 SER A N 1
ATOM 3123 C CA . SER A 1 397 ? -10.045 11.645 -7.855 1.00 90.00 397 SER A CA 1
ATOM 3124 C C . SER A 1 397 ? -10.240 11.692 -6.334 1.00 90.00 397 SER A C 1
ATOM 3126 O O . SER A 1 397 ? -10.969 10.884 -5.763 1.00 90.00 397 SER A O 1
ATOM 3128 N N . VAL A 1 398 ? -9.603 12.648 -5.649 1.00 90.81 398 VAL A N 1
ATOM 3129 C CA . VAL A 1 398 ? -9.814 12.836 -4.199 1.00 90.81 398 VAL A CA 1
ATOM 3130 C C . VAL A 1 398 ? -11.296 13.103 -3.864 1.00 90.81 398 VAL A C 1
ATOM 3132 O O . VAL A 1 398 ? -11.799 12.458 -2.949 1.00 90.81 398 VAL A O 1
ATOM 3135 N N . PRO A 1 399 ? -12.042 13.948 -4.609 1.00 93.94 399 PRO A N 1
ATOM 3136 C CA . PRO A 1 399 ? -13.483 14.109 -4.392 1.00 93.94 399 PRO A CA 1
ATOM 3137 C C . PRO A 1 399 ? -14.315 12.830 -4.566 1.00 93.94 399 PRO A C 1
ATOM 3139 O O . PRO A 1 399 ? -15.298 12.656 -3.854 1.00 93.94 399 PRO A O 1
ATOM 3142 N N . ASP A 1 400 ? -13.929 11.915 -5.464 1.00 95.19 400 ASP A N 1
ATOM 3143 C CA . ASP A 1 400 ? -14.665 10.651 -5.641 1.00 95.19 400 ASP A CA 1
ATOM 3144 C C . ASP A 1 400 ? -14.607 9.769 -4.379 1.00 95.19 400 ASP A C 1
ATOM 3146 O O . ASP A 1 400 ? -15.527 8.994 -4.124 1.00 95.19 400 ASP A O 1
ATOM 3150 N N . MET A 1 401 ? -13.551 9.897 -3.562 1.00 95.38 401 MET A N 1
ATOM 3151 C CA . MET A 1 401 ? -13.384 9.124 -2.321 1.00 95.38 401 MET A CA 1
ATOM 3152 C C . MET A 1 401 ? -14.516 9.395 -1.322 1.00 95.38 401 MET A C 1
ATOM 3154 O O . MET A 1 401 ? -14.964 8.477 -0.631 1.00 95.38 401 MET A O 1
ATOM 3158 N N . SER A 1 402 ? -14.987 10.646 -1.259 1.00 93.88 402 SER A N 1
ATOM 3159 C CA . SER A 1 402 ? -16.027 11.097 -0.330 1.00 93.88 402 SER A CA 1
ATOM 3160 C C . SER A 1 402 ? -17.439 11.076 -0.920 1.00 93.88 402 SER A C 1
ATOM 3162 O O . SER A 1 402 ? -18.399 11.320 -0.181 1.00 93.88 402 SER A O 1
ATOM 3164 N N . ASP A 1 403 ? -17.599 10.734 -2.205 1.00 97.25 403 ASP A N 1
ATOM 3165 C CA . ASP A 1 403 ? -18.921 10.558 -2.804 1.00 97.25 403 ASP A CA 1
ATOM 3166 C C . ASP A 1 403 ? -19.653 9.367 -2.148 1.00 97.25 403 ASP A C 1
ATOM 3168 O O . ASP A 1 403 ? -19.146 8.238 -2.159 1.00 97.25 403 ASP A O 1
ATOM 3172 N N . PRO A 1 404 ? -20.867 9.561 -1.596 1.00 94.56 404 PRO A N 1
ATOM 3173 C CA . PRO A 1 404 ? -21.561 8.514 -0.849 1.00 94.56 404 PRO A CA 1
ATOM 3174 C C . PRO A 1 404 ? -21.865 7.242 -1.648 1.00 94.56 404 PRO A C 1
ATOM 3176 O O . PRO A 1 404 ? -21.979 6.167 -1.054 1.00 94.56 404 PRO A O 1
ATOM 3179 N N . LYS A 1 405 ? -22.044 7.341 -2.971 1.00 95.56 405 LYS A N 1
ATOM 3180 C CA . LYS A 1 405 ? -22.368 6.196 -3.830 1.00 95.56 405 LYS A CA 1
ATOM 3181 C C . LYS A 1 405 ? -21.098 5.482 -4.273 1.00 95.56 405 LYS A C 1
ATOM 3183 O O . LYS A 1 405 ? -21.021 4.260 -4.126 1.00 95.56 405 LYS A O 1
ATOM 3188 N N . LEU A 1 406 ? -20.113 6.232 -4.767 1.00 97.44 406 LEU A N 1
ATOM 3189 C CA . LEU A 1 406 ? -18.847 5.682 -5.251 1.00 97.44 406 LEU A CA 1
ATOM 3190 C C . LEU A 1 406 ? -18.043 5.057 -4.111 1.00 97.44 406 LEU A C 1
ATOM 3192 O O . LEU A 1 406 ? -17.577 3.926 -4.231 1.00 97.44 406 LEU A O 1
ATOM 3196 N N . SER A 1 407 ? -17.971 5.721 -2.958 1.00 96.88 407 SER A N 1
ATOM 3197 C CA . SER A 1 407 ? -17.265 5.203 -1.782 1.00 96.88 407 SER A CA 1
ATOM 3198 C C . SER A 1 407 ? -17.837 3.855 -1.312 1.00 96.88 407 SER A C 1
ATOM 3200 O O . SER A 1 407 ? -17.102 2.939 -0.942 1.00 96.88 407 SER A O 1
ATOM 3202 N N . GLN A 1 408 ? -19.156 3.656 -1.418 1.00 97.31 408 GLN A N 1
ATOM 3203 C CA . GLN A 1 408 ? -19.778 2.367 -1.100 1.00 97.31 408 GLN A CA 1
ATOM 3204 C C . GLN A 1 408 ? -19.493 1.262 -2.131 1.00 97.31 408 GLN A C 1
ATOM 3206 O O . GLN A 1 408 ? -19.585 0.083 -1.774 1.00 97.31 408 GLN A O 1
ATOM 3211 N N . LEU A 1 409 ? -19.163 1.592 -3.388 1.00 98.25 409 LEU A N 1
ATOM 3212 C CA . LEU A 1 409 ? -18.652 0.596 -4.340 1.00 98.25 409 LEU A CA 1
ATOM 3213 C C . LEU A 1 409 ? -17.318 0.042 -3.844 1.00 98.25 409 LEU A C 1
ATOM 3215 O O . LEU A 1 409 ? -17.148 -1.176 -3.784 1.00 98.25 409 LEU A O 1
ATOM 3219 N N . VAL A 1 410 ? -16.437 0.928 -3.372 1.00 98.38 410 VAL A N 1
ATOM 3220 C CA . VAL A 1 410 ? -15.154 0.546 -2.771 1.00 98.38 410 VAL A CA 1
ATOM 3221 C C . VAL A 1 410 ? -15.379 -0.356 -1.560 1.00 98.38 410 VAL A C 1
ATOM 3223 O O . VAL A 1 410 ? -14.803 -1.439 -1.504 1.00 98.38 410 VAL A O 1
ATOM 3226 N N . ALA A 1 411 ? -16.292 0.001 -0.649 1.00 98.56 411 ALA A N 1
ATOM 3227 C CA . ALA A 1 411 ? -16.631 -0.830 0.513 1.00 98.56 411 ALA A CA 1
ATOM 3228 C C . ALA A 1 411 ? -17.002 -2.273 0.133 1.00 98.56 411 ALA A C 1
ATOM 3230 O O . ALA A 1 411 ? -16.531 -3.239 0.741 1.00 98.56 411 ALA A O 1
ATOM 3231 N N . ARG A 1 412 ? -17.840 -2.430 -0.899 1.00 98.25 412 ARG A N 1
ATOM 3232 C CA . ARG A 1 412 ? -18.255 -3.747 -1.392 1.00 98.25 412 ARG A CA 1
ATOM 3233 C C . ARG A 1 412 ? -17.097 -4.493 -2.049 1.00 98.25 412 ARG A C 1
ATOM 3235 O O . ARG A 1 412 ? -16.919 -5.676 -1.761 1.00 98.25 412 ARG A O 1
ATOM 3242 N N . LYS A 1 413 ? -16.290 -3.838 -2.887 1.00 97.50 413 LYS A N 1
ATOM 3243 C CA . LYS A 1 413 ? -15.163 -4.510 -3.546 1.00 97.50 413 LYS A CA 1
ATOM 3244 C C . LYS A 1 413 ? -14.075 -4.912 -2.542 1.00 97.50 413 LYS A C 1
ATOM 3246 O O . LYS A 1 413 ? -13.618 -6.051 -2.595 1.00 97.50 413 LYS A O 1
ATOM 3251 N N . VAL A 1 414 ? -13.770 -4.077 -1.541 1.00 97.81 414 VAL A N 1
ATOM 3252 C CA . VAL A 1 414 ? -12.884 -4.435 -0.413 1.00 97.81 414 VAL A CA 1
ATOM 3253 C C . VAL A 1 414 ? -13.415 -5.661 0.336 1.00 97.81 414 VAL A C 1
ATOM 3255 O O . VAL A 1 414 ? -12.654 -6.567 0.660 1.00 97.81 414 VAL A O 1
ATOM 3258 N N . ALA A 1 415 ? -14.727 -5.761 0.567 1.00 97.06 415 ALA A N 1
ATOM 3259 C CA . ALA A 1 415 ? -15.311 -6.941 1.205 1.00 97.06 415 ALA A CA 1
ATOM 3260 C C . ALA A 1 415 ? -15.162 -8.224 0.372 1.00 97.06 415 ALA A C 1
ATOM 3262 O O . ALA A 1 415 ? -14.930 -9.290 0.942 1.00 97.06 415 ALA A O 1
ATOM 3263 N N . VAL A 1 416 ? -15.289 -8.147 -0.957 1.00 94.81 416 VAL A N 1
ATOM 3264 C CA . VAL A 1 416 ? -15.027 -9.292 -1.849 1.00 94.81 416 VAL A CA 1
ATOM 3265 C C . VAL A 1 416 ? -13.546 -9.668 -1.807 1.00 94.81 416 VAL A C 1
ATOM 3267 O O . VAL A 1 416 ? -13.219 -10.840 -1.635 1.00 94.81 416 VAL A O 1
ATOM 3270 N N . TRP A 1 417 ? -12.662 -8.675 -1.865 1.00 93.12 417 TRP A N 1
ATOM 3271 C CA . TRP A 1 417 ? -11.217 -8.857 -1.781 1.00 93.12 417 TRP A CA 1
ATOM 3272 C C . TRP A 1 417 ? -10.785 -9.537 -0.475 1.00 93.12 417 TRP A C 1
ATOM 3274 O O . TRP A 1 417 ? -10.065 -10.533 -0.491 1.00 93.12 417 TRP A O 1
ATOM 3284 N N . HIS A 1 418 ? -11.290 -9.067 0.667 1.00 94.44 418 HIS A N 1
ATOM 3285 C CA . HIS A 1 418 ? -10.962 -9.612 1.986 1.00 94.44 418 HIS A CA 1
ATOM 3286 C C . HIS A 1 418 ? -11.436 -11.060 2.192 1.00 94.44 418 HIS A C 1
ATOM 3288 O O . HIS A 1 418 ? -10.927 -11.746 3.080 1.00 94.44 418 HIS A O 1
ATOM 3294 N N . LYS A 1 419 ? -12.391 -11.561 1.393 1.00 90.00 419 LYS A N 1
ATOM 3295 C CA . LYS A 1 419 ? -12.791 -12.980 1.432 1.00 90.00 419 LYS A CA 1
ATOM 3296 C C . LYS A 1 419 ? -11.765 -13.908 0.798 1.00 90.00 419 LYS A C 1
ATOM 3298 O O . LYS A 1 419 ? -11.851 -15.120 1.009 1.00 90.00 419 LYS A O 1
ATOM 3303 N N . LEU A 1 420 ? -10.815 -13.380 0.028 1.00 84.81 420 LEU A N 1
ATOM 3304 C CA . LEU A 1 420 ? -9.750 -14.192 -0.533 1.00 84.81 420 LEU A CA 1
ATOM 3305 C C . LEU A 1 420 ? -8.885 -14.754 0.588 1.00 84.81 420 LEU A C 1
ATOM 3307 O O . LEU A 1 420 ? -8.063 -14.071 1.197 1.00 84.81 420 LEU A O 1
ATOM 3311 N N . TYR A 1 421 ? -9.062 -16.043 0.852 1.00 64.81 421 TYR A N 1
ATOM 3312 C CA . TYR A 1 421 ? -8.183 -16.762 1.749 1.00 64.81 421 TYR A CA 1
ATOM 3313 C C . TYR A 1 421 ? -6.885 -17.106 1.015 1.00 64.81 421 TYR A C 1
ATOM 3315 O O . TYR A 1 421 ? -6.894 -17.707 -0.057 1.00 64.81 421 TYR A O 1
ATOM 3323 N N . ARG A 1 422 ? -5.743 -16.758 1.607 1.00 59.19 422 ARG A N 1
ATOM 3324 C CA . ARG A 1 422 ? -4.424 -17.153 1.106 1.00 59.19 422 ARG A CA 1
ATOM 3325 C C . ARG A 1 422 ? -3.864 -18.244 2.015 1.00 59.19 422 ARG A C 1
ATOM 3327 O O . ARG A 1 422 ? -3.644 -18.011 3.205 1.00 59.19 422 ARG A O 1
ATOM 3334 N N . ALA A 1 423 ? -3.621 -19.444 1.480 1.00 46.34 423 ALA A N 1
ATOM 3335 C CA . ALA A 1 423 ? -3.049 -20.530 2.277 1.00 46.34 423 ALA A CA 1
ATOM 3336 C C . ALA A 1 423 ? -1.671 -20.136 2.833 1.00 46.34 423 ALA A C 1
ATOM 3338 O O . ALA A 1 423 ? -0.783 -19.710 2.096 1.00 46.34 423 ALA A O 1
ATOM 3339 N N . GLY A 1 424 ? -1.505 -20.301 4.148 1.00 47.66 424 GLY A N 1
ATOM 3340 C CA . GLY A 1 424 ? -0.305 -19.894 4.889 1.00 47.66 424 GLY A CA 1
ATOM 3341 C C . GLY A 1 424 ? -0.389 -18.500 5.523 1.00 47.66 424 GLY A C 1
ATOM 3342 O O . GLY A 1 424 ? 0.447 -18.176 6.358 1.00 47.66 424 GLY A O 1
ATOM 3343 N N . GLY A 1 425 ? -1.415 -17.703 5.210 1.00 57.12 425 GLY A N 1
ATOM 3344 C CA . GLY A 1 425 ? -1.639 -16.360 5.756 1.00 57.12 425 GLY A CA 1
ATOM 3345 C C . GLY A 1 425 ? -2.241 -16.338 7.162 1.00 57.12 425 GLY A C 1
ATOM 3346 O O . GLY A 1 425 ? -3.280 -15.721 7.365 1.00 57.12 425 GLY A O 1
ATOM 3347 N N . LYS A 1 426 ? -1.647 -17.057 8.124 1.00 66.38 426 LYS A N 1
ATOM 3348 C CA . LYS A 1 426 ? -2.137 -17.067 9.517 1.00 66.38 426 LYS A CA 1
ATOM 3349 C C . LYS A 1 426 ? -1.658 -15.875 10.345 1.00 66.38 426 LYS A C 1
ATOM 3351 O O . LYS A 1 426 ? -2.190 -15.649 11.425 1.00 66.38 426 LYS A O 1
ATOM 3356 N N . GLU A 1 427 ? -0.672 -15.137 9.850 1.00 83.81 427 GLU A N 1
ATOM 3357 C CA . GLU A 1 427 ? -0.048 -14.020 10.555 1.00 83.81 427 GLU A CA 1
ATOM 3358 C C . GLU A 1 427 ? -0.159 -12.740 9.728 1.00 83.81 427 GLU A C 1
ATOM 3360 O O . GLU A 1 427 ? -0.051 -12.758 8.498 1.00 83.81 427 GLU A O 1
ATOM 3365 N N . ALA A 1 428 ? -0.386 -11.627 10.421 1.00 90.56 428 ALA A N 1
ATOM 3366 C CA . ALA A 1 428 ? -0.439 -10.308 9.818 1.00 90.56 428 ALA A CA 1
ATOM 3367 C C . ALA A 1 428 ? 0.978 -9.769 9.584 1.00 90.56 428 ALA A C 1
ATOM 3369 O O . ALA A 1 428 ? 1.847 -9.879 10.449 1.00 90.56 428 ALA A O 1
ATOM 3370 N N . ASN A 1 429 ? 1.211 -9.139 8.432 1.00 91.81 429 ASN A N 1
ATOM 3371 C CA . ASN A 1 429 ? 2.527 -8.587 8.098 1.00 91.81 429 ASN A CA 1
ATOM 3372 C C . ASN A 1 429 ? 2.755 -7.153 8.598 1.00 91.81 429 ASN A C 1
ATOM 3374 O O . ASN A 1 429 ? 3.900 -6.706 8.572 1.00 91.81 429 ASN A O 1
ATOM 3378 N N . LEU A 1 430 ? 1.726 -6.440 9.080 1.00 95.56 430 LEU A N 1
ATOM 3379 C CA . LEU A 1 430 ? 1.827 -5.026 9.473 1.00 95.56 430 LEU A CA 1
ATOM 3380 C C . LEU A 1 430 ? 3.020 -4.737 10.391 1.00 95.56 430 LEU A C 1
ATOM 3382 O O . LEU A 1 430 ? 3.920 -3.990 10.011 1.00 95.56 430 LEU A O 1
ATOM 3386 N N . PHE A 1 431 ? 3.062 -5.346 11.578 1.00 96.62 431 PHE A N 1
ATOM 3387 C CA . PHE A 1 431 ? 4.113 -5.054 12.559 1.00 96.62 431 PHE A CA 1
ATOM 3388 C C . PHE A 1 431 ? 5.478 -5.588 12.140 1.00 96.62 431 PHE A C 1
ATOM 3390 O O . PHE A 1 431 ? 6.494 -4.943 12.389 1.00 96.62 431 PHE A O 1
ATOM 3397 N N . ARG A 1 432 ? 5.518 -6.699 11.396 1.00 94.38 432 ARG A N 1
ATOM 3398 C CA . ARG A 1 432 ? 6.756 -7.187 10.782 1.00 94.38 432 ARG A CA 1
ATOM 3399 C C . ARG A 1 432 ? 7.352 -6.144 9.834 1.00 94.38 432 ARG A C 1
ATOM 3401 O O . ARG A 1 432 ? 8.558 -5.899 9.886 1.00 94.38 432 ARG A O 1
ATOM 3408 N N . THR A 1 433 ? 6.525 -5.526 8.993 1.00 93.06 433 THR A N 1
ATOM 3409 C CA . THR A 1 433 ? 6.944 -4.465 8.069 1.00 93.06 433 THR A CA 1
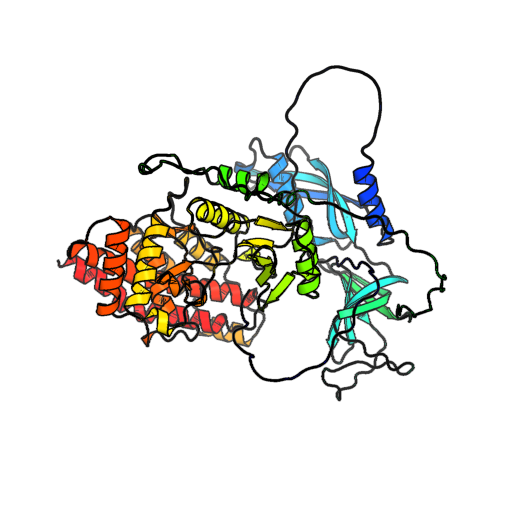ATOM 3410 C C . THR A 1 433 ? 7.335 -3.193 8.817 1.00 93.06 433 THR A C 1
ATOM 3412 O O . THR A 1 433 ? 8.417 -2.665 8.566 1.00 93.06 433 THR A O 1
ATOM 3415 N N . LEU A 1 434 ? 6.534 -2.752 9.794 1.00 96.88 434 LEU A N 1
ATOM 3416 C CA . LEU A 1 434 ? 6.846 -1.583 10.625 1.00 96.88 434 LEU A CA 1
ATOM 3417 C C . LEU A 1 434 ? 8.202 -1.735 11.323 1.00 96.88 434 LEU A C 1
ATOM 3419 O O . LEU A 1 434 ? 9.052 -0.856 11.212 1.00 96.88 434 LEU A O 1
ATOM 3423 N N . TRP A 1 435 ? 8.461 -2.874 11.969 1.00 97.50 435 TRP A N 1
ATOM 3424 C CA . TRP A 1 435 ? 9.743 -3.131 12.624 1.00 97.50 435 TRP A CA 1
ATOM 3425 C C . TRP A 1 435 ? 10.907 -3.272 11.645 1.00 97.50 435 TRP A C 1
ATOM 3427 O O . TRP A 1 435 ? 12.022 -2.853 11.963 1.00 97.50 435 TRP A O 1
ATOM 3437 N N . LYS A 1 436 ? 10.674 -3.847 10.457 1.00 94.00 436 LYS A N 1
ATOM 3438 C CA . LYS A 1 436 ? 11.675 -3.897 9.382 1.00 94.00 436 LYS A CA 1
ATOM 3439 C C . LYS A 1 436 ? 12.079 -2.481 8.966 1.00 94.00 436 LYS A C 1
ATOM 3441 O O . LYS A 1 436 ? 13.271 -2.200 8.898 1.00 94.00 436 LYS A O 1
ATOM 3446 N N . TRP A 1 437 ? 11.115 -1.598 8.717 1.00 94.31 437 TRP A N 1
ATOM 3447 C CA . TRP A 1 437 ? 11.392 -0.219 8.311 1.00 94.31 437 TRP A CA 1
ATOM 3448 C C . TRP A 1 437 ? 11.957 0.629 9.443 1.00 94.31 437 TRP A C 1
ATOM 3450 O O . TRP A 1 437 ? 12.896 1.374 9.201 1.00 94.31 437 TRP A O 1
ATOM 3460 N N . PHE A 1 438 ? 11.492 0.445 10.680 1.00 96.62 438 PHE A N 1
ATOM 3461 C CA . PHE A 1 438 ? 12.073 1.096 11.854 1.00 96.62 438 PHE A CA 1
ATOM 3462 C C . PHE A 1 438 ? 13.569 0.777 12.001 1.00 96.62 438 PHE A C 1
ATOM 3464 O O . PHE A 1 438 ? 14.384 1.672 12.196 1.00 96.62 438 PHE A O 1
ATOM 3471 N N . LYS A 1 439 ? 13.955 -0.495 11.838 1.00 95.06 439 LYS A N 1
ATOM 3472 C CA . LYS A 1 439 ? 15.369 -0.916 11.827 1.00 95.06 439 LYS A CA 1
ATOM 3473 C C . LYS A 1 439 ? 16.143 -0.397 10.612 1.00 95.06 439 LYS A C 1
ATOM 3475 O O . LYS A 1 439 ? 17.364 -0.320 10.668 1.00 95.06 439 LYS A O 1
ATOM 3480 N N . GLY A 1 440 ? 15.442 -0.098 9.522 1.00 91.12 440 GLY A N 1
ATOM 3481 C CA . GLY A 1 440 ? 16.000 0.451 8.290 1.00 91.12 440 GLY A CA 1
ATOM 3482 C C . GLY A 1 440 ? 16.136 1.974 8.284 1.00 91.12 440 GLY A C 1
ATOM 3483 O O . GLY A 1 440 ? 16.607 2.508 7.282 1.00 91.12 440 GLY A O 1
ATOM 3484 N N . ILE A 1 441 ? 15.735 2.675 9.355 1.00 93.69 441 ILE A N 1
ATOM 3485 C CA . ILE A 1 441 ? 15.952 4.121 9.469 1.00 93.69 441 ILE A CA 1
ATOM 3486 C C . ILE A 1 441 ? 17.467 4.379 9.481 1.00 93.69 441 ILE A C 1
ATOM 3488 O O . ILE A 1 441 ? 18.174 3.812 10.321 1.00 93.69 441 ILE A O 1
ATOM 3492 N N . PRO A 1 442 ? 17.991 5.217 8.572 1.00 89.19 442 PRO A N 1
ATOM 3493 C CA . PRO A 1 442 ? 19.417 5.492 8.519 1.00 89.19 442 PRO A CA 1
ATOM 3494 C C . PRO A 1 442 ? 19.878 6.342 9.704 1.00 89.19 442 PRO A C 1
ATOM 3496 O O . PRO A 1 442 ? 19.129 7.156 10.242 1.00 89.19 442 PRO A O 1
ATOM 3499 N N . ALA A 1 443 ? 21.147 6.177 10.085 1.00 90.25 443 ALA A N 1
ATOM 3500 C CA . ALA A 1 443 ? 21.764 6.976 11.144 1.00 90.25 443 ALA A CA 1
ATOM 3501 C C . ALA A 1 443 ? 21.907 8.459 10.754 1.00 90.25 443 ALA A C 1
ATOM 3503 O O . ALA A 1 443 ? 21.871 9.331 11.619 1.00 90.25 443 ALA A O 1
ATOM 3504 N N . SER A 1 444 ? 22.066 8.739 9.459 1.00 93.00 444 SER A N 1
ATOM 3505 C CA . SER A 1 444 ? 22.101 10.089 8.904 1.00 93.00 444 SER A CA 1
ATOM 3506 C C . SER A 1 444 ? 21.679 10.105 7.434 1.00 93.00 444 SER A C 1
ATOM 3508 O O . SER A 1 444 ? 21.785 9.102 6.722 1.00 93.00 444 SER A O 1
ATOM 3510 N N . TYR A 1 445 ? 21.211 11.265 6.979 1.00 93.12 445 TYR A N 1
ATOM 3511 C CA . TYR A 1 445 ? 20.859 11.551 5.594 1.00 93.12 445 TYR A CA 1
ATOM 3512 C C . TYR A 1 445 ? 21.952 12.413 4.942 1.00 93.12 445 TYR A C 1
ATOM 3514 O O . TYR A 1 445 ? 22.485 13.322 5.580 1.00 93.12 445 TYR A O 1
ATOM 3522 N N . PRO A 1 446 ? 22.296 12.165 3.665 1.00 90.12 446 PRO A N 1
ATOM 3523 C CA . PRO A 1 446 ? 23.393 12.865 2.990 1.00 90.12 446 PRO A CA 1
ATOM 3524 C C . PRO A 1 446 ? 23.089 14.345 2.705 1.00 90.12 446 PRO A C 1
ATOM 3526 O O . PRO A 1 446 ? 24.008 15.155 2.588 1.00 90.12 446 PRO A O 1
ATOM 3529 N N . VAL A 1 447 ? 21.809 14.704 2.585 1.00 91.50 447 VAL A N 1
ATOM 3530 C CA . VAL A 1 447 ? 21.354 16.077 2.338 1.00 91.50 447 VAL A CA 1
ATOM 3531 C C . VAL A 1 447 ? 21.202 16.804 3.676 1.00 91.50 447 VAL A C 1
ATOM 3533 O O . VAL A 1 447 ? 20.465 16.346 4.550 1.00 91.50 447 VAL A O 1
ATOM 3536 N N . LYS A 1 448 ? 21.891 17.942 3.843 1.00 92.31 448 LYS A N 1
ATOM 3537 C CA . LYS A 1 448 ? 21.958 18.680 5.119 1.00 92.31 448 LYS A CA 1
ATOM 3538 C C . LYS A 1 448 ? 20.594 19.173 5.587 1.00 92.31 448 LYS A C 1
ATOM 3540 O O . LYS A 1 448 ? 20.285 19.076 6.770 1.00 92.31 448 LYS A O 1
ATOM 3545 N N . GLU A 1 449 ? 19.782 19.683 4.670 1.00 92.38 449 GLU A N 1
ATOM 3546 C CA . GLU A 1 449 ? 18.433 20.171 4.951 1.00 92.38 449 GLU A CA 1
ATOM 3547 C C . GLU A 1 449 ? 17.551 19.024 5.459 1.00 92.38 449 GLU A C 1
ATOM 3549 O O . GLU A 1 449 ? 16.909 19.143 6.501 1.00 92.38 449 GLU A O 1
ATOM 3554 N N . THR A 1 450 ? 17.599 17.872 4.782 1.00 92.88 450 THR A N 1
ATOM 3555 C CA . THR A 1 450 ? 16.899 16.646 5.187 1.00 92.88 450 THR A CA 1
ATOM 3556 C C . THR A 1 450 ? 17.347 16.163 6.565 1.00 92.88 450 THR A C 1
ATOM 3558 O O . THR A 1 450 ? 16.501 15.858 7.405 1.00 92.88 450 THR A O 1
ATOM 3561 N N . GLN A 1 451 ? 18.658 16.136 6.825 1.00 95.44 451 GLN A N 1
ATOM 3562 C CA . GLN A 1 451 ? 19.207 15.758 8.129 1.00 95.44 451 GLN A CA 1
ATOM 3563 C C . GLN A 1 451 ? 18.740 16.711 9.236 1.00 95.44 451 GLN A C 1
ATOM 3565 O O . GLN A 1 451 ? 18.337 16.261 10.304 1.00 95.44 451 GLN A O 1
ATOM 3570 N N . SER A 1 452 ? 18.740 18.018 8.972 1.00 96.19 452 SER A N 1
ATOM 3571 C CA . SER A 1 452 ? 18.309 19.021 9.945 1.00 96.19 452 SER A CA 1
ATOM 3572 C C . SER A 1 452 ? 16.827 18.872 10.302 1.00 96.19 452 SER A C 1
ATOM 3574 O O . SER A 1 452 ? 16.473 18.897 11.481 1.00 96.19 452 SER A O 1
ATOM 3576 N N . ILE A 1 453 ? 15.959 18.644 9.307 1.00 95.38 453 ILE A N 1
ATOM 3577 C CA . ILE A 1 453 ? 14.528 18.391 9.540 1.00 95.38 453 ILE A CA 1
ATOM 3578 C C . ILE A 1 453 ? 14.338 17.119 10.373 1.00 95.38 453 ILE A C 1
ATOM 3580 O O . ILE A 1 453 ? 13.544 17.128 11.318 1.00 95.38 453 ILE A O 1
ATOM 3584 N N . PHE A 1 454 ? 15.073 16.051 10.051 1.00 96.44 454 PHE A N 1
ATOM 3585 C CA . PHE A 1 454 ? 15.035 14.792 10.793 1.00 96.44 454 PHE A CA 1
ATOM 3586 C C . PHE A 1 454 ? 15.404 14.992 12.268 1.00 96.44 454 PHE A C 1
ATOM 3588 O O . PHE A 1 454 ? 14.607 14.659 13.139 1.00 96.44 454 PHE A O 1
ATOM 3595 N N . GLU A 1 455 ? 16.553 15.604 12.558 1.00 95.62 455 GLU A N 1
ATOM 3596 C CA . GLU A 1 455 ? 17.031 15.828 13.931 1.00 95.62 455 GLU A CA 1
ATOM 3597 C C . GLU A 1 455 ? 16.091 16.718 14.756 1.00 95.62 455 GLU A C 1
ATOM 3599 O O . GLU A 1 455 ? 15.919 16.498 15.954 1.00 95.62 455 GLU A O 1
ATOM 3604 N N . GLN A 1 456 ? 15.456 17.710 14.124 1.00 96.31 456 GLN A N 1
ATOM 3605 C CA . GLN A 1 456 ? 14.539 18.631 14.803 1.00 96.31 456 GLN A CA 1
ATOM 3606 C C . GLN A 1 456 ? 13.162 18.025 15.096 1.00 96.31 456 GLN A C 1
ATOM 3608 O O . GLN A 1 456 ? 12.491 18.467 16.027 1.00 96.31 456 GLN A O 1
ATOM 3613 N N . ASN A 1 457 ? 12.704 17.061 14.291 1.00 96.12 457 ASN A N 1
ATOM 3614 C CA . ASN A 1 457 ? 11.314 16.594 14.333 1.00 96.12 457 ASN A CA 1
ATOM 3615 C C . ASN A 1 457 ? 11.162 15.115 14.710 1.00 96.12 457 ASN A C 1
ATOM 3617 O O . ASN A 1 457 ? 10.054 14.697 15.045 1.00 96.12 457 ASN A O 1
ATOM 3621 N N . VAL A 1 458 ? 12.228 14.313 14.645 1.00 95.56 458 VAL A N 1
ATOM 3622 C CA . VAL A 1 458 ? 12.159 12.859 14.821 1.00 95.56 458 VAL A CA 1
ATOM 3623 C C . VAL A 1 458 ? 12.986 12.420 16.022 1.00 95.56 458 VAL A C 1
ATOM 3625 O O . VAL A 1 458 ? 14.206 12.540 16.050 1.00 95.56 458 VAL A O 1
ATOM 3628 N N . ASN A 1 459 ? 12.316 11.823 17.009 1.00 96.38 459 ASN A N 1
ATOM 3629 C CA . ASN A 1 459 ? 12.963 11.183 18.149 1.00 96.38 459 ASN A CA 1
ATOM 3630 C C . ASN A 1 459 ? 12.823 9.658 18.040 1.00 96.38 459 ASN A C 1
ATOM 3632 O O . ASN A 1 459 ? 11.753 9.104 18.284 1.00 96.38 459 ASN A O 1
ATOM 3636 N N . ILE A 1 460 ? 13.918 8.973 17.697 1.00 96.44 460 ILE A N 1
ATOM 3637 C CA . ILE A 1 460 ? 13.935 7.516 17.474 1.00 96.44 460 ILE A CA 1
ATOM 3638 C C . ILE A 1 460 ? 13.566 6.722 18.731 1.00 96.44 460 ILE A C 1
ATOM 3640 O O . ILE A 1 460 ? 12.845 5.729 18.636 1.00 96.44 460 ILE A O 1
ATOM 3644 N N . GLY A 1 461 ? 14.016 7.161 19.910 1.00 96.75 461 GLY A N 1
ATOM 3645 C CA . GLY A 1 461 ? 13.670 6.509 21.176 1.00 96.75 461 GLY A CA 1
ATOM 3646 C C . GLY A 1 461 ? 12.172 6.593 21.466 1.00 96.75 461 GLY A C 1
ATOM 3647 O O . GLY A 1 461 ? 11.552 5.596 21.827 1.00 96.75 461 GLY A O 1
ATOM 3648 N N . TYR A 1 462 ? 11.580 7.763 21.229 1.00 96.31 462 TYR A N 1
ATOM 3649 C CA . TYR A 1 462 ? 10.141 7.968 21.355 1.00 96.31 462 TYR A CA 1
ATOM 3650 C C . TYR A 1 462 ? 9.349 7.143 20.332 1.00 96.31 462 TYR A C 1
ATOM 3652 O O . TYR A 1 462 ? 8.431 6.423 20.717 1.00 96.31 462 TYR A O 1
ATOM 3660 N N . LEU A 1 463 ? 9.744 7.162 19.052 1.00 97.25 463 LEU A N 1
ATOM 3661 C CA . LEU A 1 463 ? 9.089 6.363 18.010 1.00 97.25 463 LEU A CA 1
ATOM 3662 C C . LEU A 1 463 ? 9.113 4.864 18.321 1.00 97.25 463 LEU A C 1
ATOM 3664 O O . LEU A 1 463 ? 8.130 4.177 18.053 1.00 97.25 463 LEU A O 1
ATOM 3668 N N . LYS A 1 464 ? 10.204 4.358 18.910 1.00 98.00 464 LYS A N 1
ATOM 3669 C CA . LYS A 1 464 ? 10.297 2.959 19.341 1.00 98.00 464 LYS A CA 1
ATOM 3670 C C . LYS A 1 464 ? 9.239 2.621 20.393 1.00 98.00 464 LYS A C 1
ATOM 3672 O O . LYS A 1 464 ? 8.506 1.654 20.222 1.00 98.00 464 LYS A O 1
ATOM 3677 N N . LEU A 1 465 ? 9.159 3.426 21.456 1.00 97.81 465 LEU A N 1
ATOM 3678 C CA . LEU A 1 465 ? 8.196 3.224 22.544 1.00 97.81 465 LEU A CA 1
ATOM 3679 C C . LEU A 1 465 ? 6.753 3.291 22.035 1.00 97.81 465 LEU A C 1
ATOM 3681 O O . LEU A 1 465 ? 5.900 2.510 22.450 1.00 97.81 465 LEU A O 1
ATOM 3685 N N . GLU A 1 466 ? 6.479 4.218 21.122 1.00 97.06 466 GLU A N 1
ATOM 3686 C CA . GLU A 1 466 ? 5.163 4.359 20.509 1.00 97.06 466 GLU A CA 1
ATOM 3687 C C . GLU A 1 466 ? 4.814 3.172 19.609 1.00 97.06 466 GLU A C 1
ATOM 3689 O O . GLU A 1 466 ? 3.695 2.671 19.688 1.00 97.06 466 GLU A O 1
ATOM 3694 N N . LEU A 1 467 ? 5.768 2.653 18.830 1.00 97.75 467 LEU A N 1
ATOM 3695 C CA . LEU A 1 467 ? 5.554 1.457 18.018 1.00 97.75 467 LEU A CA 1
ATOM 3696 C C . LEU A 1 467 ? 5.276 0.213 18.881 1.00 97.75 467 LEU A C 1
ATOM 3698 O O . LEU A 1 467 ? 4.360 -0.543 18.567 1.00 97.75 467 LEU A O 1
ATOM 3702 N N . GLU A 1 468 ? 5.995 0.030 19.995 1.00 97.75 468 GLU A N 1
ATOM 3703 C CA . GLU A 1 468 ? 5.747 -1.060 20.958 1.00 97.75 468 GLU A CA 1
ATOM 3704 C C . GLU A 1 468 ? 4.339 -0.968 21.570 1.00 97.75 468 GLU A C 1
ATOM 3706 O O . GLU A 1 468 ? 3.607 -1.959 21.634 1.00 97.75 468 GLU A O 1
ATOM 3711 N N . ARG A 1 469 ? 3.921 0.237 21.983 1.00 95.19 469 ARG A N 1
ATOM 3712 C CA . ARG A 1 469 ? 2.568 0.485 22.514 1.00 95.19 469 ARG A CA 1
ATOM 3713 C C . ARG A 1 469 ? 1.488 0.221 21.474 1.00 95.19 469 ARG A C 1
ATOM 3715 O O . ARG A 1 469 ? 0.445 -0.352 21.798 1.00 95.19 469 ARG A O 1
ATOM 3722 N N . LEU A 1 470 ? 1.728 0.654 20.241 1.00 95.75 470 LEU A N 1
ATOM 3723 C CA . LEU A 1 470 ? 0.807 0.482 19.131 1.00 95.75 470 LEU A CA 1
ATOM 3724 C C . LEU A 1 470 ? 0.621 -1.001 18.796 1.00 95.75 470 LEU A C 1
ATOM 3726 O O . LEU A 1 470 ? -0.513 -1.451 18.644 1.00 95.75 470 LEU A O 1
ATOM 3730 N N . GLU A 1 471 ? 1.711 -1.771 18.754 1.00 96.75 471 GLU A N 1
ATOM 3731 C CA . GLU A 1 471 ? 1.669 -3.220 18.540 1.00 96.75 471 GLU A CA 1
ATOM 3732 C C . GLU A 1 471 ? 0.893 -3.940 19.637 1.00 96.75 471 GLU A C 1
ATOM 3734 O O . GLU A 1 471 ? -0.013 -4.720 19.328 1.00 96.75 471 GLU A O 1
ATOM 3739 N N . LEU A 1 472 ? 1.178 -3.633 20.905 1.00 94.88 472 LEU A N 1
ATOM 3740 C CA . LEU A 1 472 ? 0.456 -4.203 22.040 1.00 94.88 472 LEU A CA 1
ATOM 3741 C C . LEU A 1 472 ? -1.050 -3.912 21.949 1.00 94.88 472 LEU A C 1
ATOM 3743 O O . LEU A 1 472 ? -1.874 -4.815 22.098 1.00 94.88 472 LEU A O 1
ATOM 3747 N N . THR A 1 473 ? -1.407 -2.653 21.681 1.00 93.00 473 THR A N 1
ATOM 3748 C CA . THR A 1 473 ? -2.803 -2.198 21.665 1.00 93.00 473 THR A CA 1
ATOM 3749 C C . THR A 1 473 ? -3.583 -2.820 20.511 1.00 93.00 473 T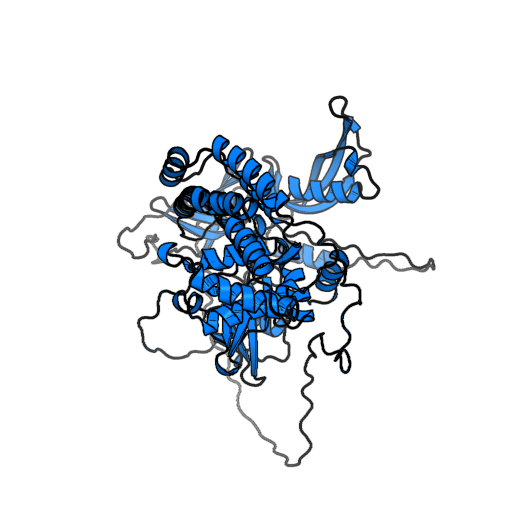HR A C 1
ATOM 3751 O O . THR A 1 473 ? -4.655 -3.384 20.720 1.00 93.00 473 THR A O 1
ATOM 3754 N N . LEU A 1 474 ? -3.057 -2.743 19.288 1.00 95.12 474 LEU A N 1
ATOM 3755 C CA . LEU A 1 474 ? -3.782 -3.196 18.100 1.00 95.12 474 LEU A CA 1
ATOM 3756 C C . LEU A 1 474 ? -3.823 -4.722 17.988 1.00 95.12 474 LEU A C 1
ATOM 3758 O O . LEU A 1 474 ? -4.814 -5.271 17.510 1.00 95.12 474 LEU A O 1
ATOM 3762 N N . SER A 1 475 ? -2.806 -5.427 18.493 1.00 93.38 475 SER A N 1
ATOM 3763 C CA . SER A 1 475 ? -2.841 -6.893 18.572 1.00 93.38 475 SER A CA 1
ATOM 3764 C C . SER A 1 475 ? -3.937 -7.386 19.522 1.00 93.38 475 SER A C 1
ATOM 3766 O O . SER A 1 475 ? -4.570 -8.411 19.260 1.00 93.38 475 SER A O 1
ATOM 3768 N N . ALA A 1 476 ? -4.221 -6.638 20.596 1.00 92.94 476 ALA A N 1
ATOM 3769 C CA . ALA A 1 476 ? -5.277 -6.972 21.549 1.00 92.94 476 ALA A CA 1
ATOM 3770 C C . ALA A 1 476 ? -6.695 -6.857 20.960 1.00 92.94 476 ALA A C 1
ATOM 3772 O O . ALA A 1 476 ? -7.603 -7.530 21.451 1.00 92.94 476 ALA A O 1
ATOM 3773 N N . LEU A 1 477 ? -6.884 -6.077 19.885 1.00 92.06 477 LEU A N 1
ATOM 3774 C CA . LEU A 1 477 ? -8.174 -5.953 19.190 1.00 92.06 477 LEU A CA 1
ATOM 3775 C C . LEU A 1 477 ? -8.602 -7.242 18.488 1.00 92.06 477 LEU A C 1
ATOM 3777 O O . LEU A 1 477 ? -9.782 -7.407 18.193 1.00 92.06 477 LEU A O 1
ATOM 3781 N N . LYS A 1 478 ? -7.659 -8.155 18.207 1.00 92.62 478 LYS A N 1
ATOM 3782 C CA . LYS A 1 478 ? -7.921 -9.412 17.486 1.00 92.62 478 LYS A CA 1
ATOM 3783 C C . LYS A 1 478 ? -8.660 -9.188 16.158 1.00 92.62 478 LYS A C 1
ATOM 3785 O O . LYS A 1 478 ? -9.500 -10.002 15.773 1.00 92.62 478 LYS A O 1
ATOM 3790 N N . SER A 1 479 ? -8.329 -8.099 15.454 1.00 95.38 479 SER A N 1
ATOM 3791 C CA . SER A 1 479 ? -8.843 -7.842 14.105 1.00 95.38 479 SER A CA 1
ATOM 3792 C C . SER A 1 479 ? -8.621 -9.083 13.232 1.00 95.38 479 SER A C 1
ATOM 3794 O O . SER A 1 479 ? -7.501 -9.604 13.203 1.00 95.38 479 SER A O 1
ATOM 3796 N N . PRO A 1 480 ? -9.633 -9.543 12.479 1.00 94.62 480 PRO A N 1
ATOM 3797 C CA . PRO A 1 480 ? -9.473 -10.625 11.521 1.00 94.62 480 PRO A CA 1
ATOM 3798 C C . PRO A 1 480 ? -8.310 -10.376 10.563 1.00 94.62 480 PRO A C 1
ATOM 3800 O O . PRO A 1 480 ? -8.132 -9.260 10.063 1.00 94.62 480 PRO A O 1
ATOM 3803 N N . ILE A 1 481 ? -7.542 -11.434 10.312 1.00 93.62 481 ILE A N 1
ATOM 3804 C CA . ILE A 1 481 ? -6.470 -11.445 9.319 1.00 93.62 481 ILE A CA 1
ATOM 3805 C C . ILE A 1 481 ? -7.079 -11.886 7.992 1.00 93.62 481 ILE A C 1
ATOM 3807 O O . ILE A 1 481 ? -7.644 -12.977 7.892 1.00 93.62 481 ILE A O 1
ATOM 3811 N N . VAL A 1 482 ? -6.969 -11.026 6.990 1.00 93.12 482 VAL A N 1
ATOM 3812 C CA . VAL A 1 482 ? -7.510 -11.208 5.640 1.00 93.12 482 VAL A CA 1
ATOM 3813 C C . VAL A 1 482 ? -6.421 -10.902 4.615 1.00 93.12 482 VAL A C 1
ATOM 3815 O O . VAL A 1 482 ? -5.324 -10.470 4.974 1.00 93.12 482 VAL A O 1
ATOM 3818 N N . PHE A 1 483 ? -6.675 -11.170 3.337 1.00 92.00 483 PHE A N 1
ATOM 3819 C CA . PHE A 1 483 ? -5.800 -10.664 2.285 1.00 92.00 483 PHE A CA 1
ATOM 3820 C C . PHE A 1 483 ? -6.120 -9.186 2.060 1.00 92.00 483 PHE A C 1
ATOM 3822 O O . PHE A 1 483 ? -7.223 -8.868 1.635 1.00 92.00 483 PHE A O 1
ATOM 3829 N N . CYS A 1 484 ? -5.181 -8.304 2.388 1.00 94.38 484 CYS A N 1
ATOM 3830 C CA . CYS A 1 484 ? -5.333 -6.854 2.306 1.00 94.38 48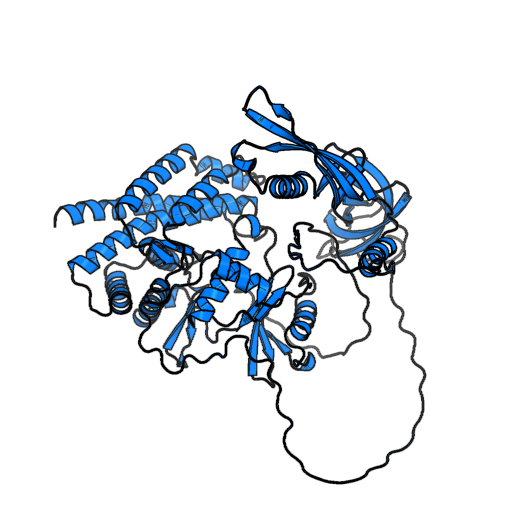4 CYS A CA 1
ATOM 3831 C C . CYS A 1 484 ? -4.584 -6.304 1.091 1.00 94.38 484 CYS A C 1
ATOM 3833 O O . CYS A 1 484 ? -3.563 -6.864 0.679 1.00 94.38 484 CYS A O 1
ATOM 3835 N N . HIS A 1 485 ? -5.061 -5.185 0.557 1.00 95.00 485 HIS A N 1
ATOM 3836 C CA . HIS A 1 485 ? -4.367 -4.390 -0.452 1.00 95.00 485 HIS A CA 1
ATOM 3837 C C . HIS A 1 485 ? -3.220 -3.571 0.165 1.00 95.00 485 HIS A C 1
ATOM 3839 O O . HIS A 1 485 ? -2.129 -3.503 -0.395 1.00 95.00 485 HIS A O 1
ATOM 3845 N N . ASN A 1 486 ? -3.450 -3.001 1.353 1.00 95.81 486 ASN A N 1
ATOM 3846 C CA . ASN A 1 486 ? -2.565 -2.148 2.160 1.00 95.81 486 ASN A CA 1
ATOM 3847 C C . ASN A 1 486 ? -2.246 -0.757 1.586 1.00 95.81 486 ASN A C 1
ATOM 3849 O O . ASN A 1 486 ? -1.687 0.063 2.308 1.00 95.81 486 ASN A O 1
ATOM 3853 N N . ASP A 1 487 ? -2.614 -0.474 0.335 1.00 95.12 487 ASP A N 1
ATOM 3854 C CA . ASP A 1 487 ? -2.334 0.815 -0.324 1.00 95.12 487 ASP A CA 1
ATOM 3855 C C . ASP A 1 487 ? -3.502 1.343 -1.191 1.00 95.12 487 ASP A C 1
ATOM 3857 O O . ASP A 1 487 ? -3.351 1.626 -2.377 1.00 95.12 487 ASP A O 1
ATOM 3861 N N . LEU A 1 488 ? -4.725 1.391 -0.647 1.00 94.44 488 LEU A N 1
ATOM 3862 C CA . LEU A 1 488 ? -5.929 1.836 -1.382 1.00 94.44 488 LEU A CA 1
ATOM 3863 C C . LEU A 1 488 ? -6.107 3.363 -1.403 1.00 94.44 488 LEU A C 1
ATOM 3865 O O . LEU A 1 488 ? -7.090 3.898 -0.878 1.00 94.44 488 LEU A O 1
ATOM 3869 N N . LEU A 1 489 ? -5.161 4.053 -2.038 1.00 92.88 489 LEU A N 1
ATOM 3870 C CA . LEU A 1 489 ? -5.276 5.469 -2.402 1.00 92.88 489 LEU A CA 1
ATOM 3871 C C . LEU A 1 489 ? -6.120 5.665 -3.674 1.00 92.88 489 LEU A C 1
ATOM 3873 O O . LEU A 1 489 ? -6.330 4.725 -4.438 1.00 92.88 489 LEU A O 1
ATOM 3877 N N . SER A 1 490 ? -6.596 6.887 -3.932 1.00 91.12 490 SER A N 1
ATOM 3878 C CA . SER A 1 490 ? -7.529 7.180 -5.041 1.00 91.12 490 SER A CA 1
ATOM 3879 C C . SER A 1 490 ? -7.016 6.744 -6.423 1.00 91.12 490 SER A C 1
ATOM 3881 O O . SER A 1 490 ? -7.743 6.144 -7.208 1.00 91.12 490 SER A O 1
ATOM 3883 N N . GLY A 1 491 ? -5.730 6.952 -6.702 1.00 87.56 491 GLY A N 1
ATOM 3884 C CA . GLY A 1 491 ? -5.070 6.473 -7.921 1.00 87.56 491 GLY A CA 1
ATOM 3885 C C . GLY A 1 491 ? -5.046 4.948 -8.116 1.00 87.56 491 GLY A C 1
ATOM 3886 O O . GLY A 1 491 ? -4.851 4.512 -9.248 1.00 87.56 491 GLY A O 1
ATOM 3887 N N . ASN A 1 492 ? -5.284 4.154 -7.066 1.00 93.94 492 ASN A N 1
ATOM 3888 C CA . ASN A 1 492 ? -5.310 2.687 -7.119 1.00 93.94 492 ASN A CA 1
ATOM 3889 C C . ASN A 1 492 ? -6.734 2.116 -7.249 1.00 93.94 492 ASN A C 1
ATOM 3891 O O . ASN A 1 492 ? -6.920 0.899 -7.217 1.00 93.94 492 ASN A O 1
ATOM 3895 N N . ILE A 1 493 ? -7.739 2.982 -7.416 1.00 95.12 493 ILE A N 1
ATOM 3896 C CA . ILE A 1 493 ? -9.145 2.614 -7.599 1.00 95.12 493 ILE A CA 1
ATOM 3897 C C . ILE A 1 493 ? -9.576 3.074 -8.990 1.00 95.12 493 ILE A C 1
ATOM 3899 O O . ILE A 1 493 ? -9.583 4.269 -9.280 1.00 95.12 493 ILE A O 1
ATOM 3903 N N . ILE A 1 494 ? -9.948 2.131 -9.850 1.00 94.75 494 ILE A N 1
ATOM 3904 C CA . ILE A 1 494 ? -10.413 2.391 -11.211 1.00 94.75 494 ILE A CA 1
ATOM 3905 C C . ILE A 1 494 ? -11.934 2.290 -11.238 1.00 94.75 494 ILE A C 1
ATOM 3907 O O . ILE A 1 494 ? -12.485 1.235 -10.955 1.00 94.75 494 ILE A O 1
ATOM 3911 N N . TYR A 1 495 ? -12.610 3.386 -11.570 1.00 95.62 495 TYR A N 1
ATOM 3912 C CA . TYR A 1 495 ? -14.053 3.433 -11.774 1.00 95.62 495 TYR A CA 1
ATOM 3913 C C . TYR A 1 495 ? -14.410 3.118 -13.223 1.00 95.62 495 TYR A C 1
ATOM 3915 O O . TYR A 1 495 ? -13.992 3.840 -14.136 1.00 95.62 495 TYR A O 1
ATOM 3923 N N . GLU A 1 496 ? -15.244 2.103 -13.422 1.00 94.31 496 GLU A N 1
ATOM 3924 C CA . GLU A 1 496 ? -15.852 1.799 -14.711 1.00 94.31 496 GLU A CA 1
ATOM 3925 C C . GLU A 1 496 ? -17.315 2.256 -14.705 1.00 94.31 496 GLU A C 1
ATOM 3927 O O . GLU A 1 496 ? -18.196 1.610 -14.135 1.00 94.31 496 GLU A O 1
ATOM 3932 N N . GLU A 1 497 ? -17.573 3.403 -15.334 1.00 91.69 497 GLU A N 1
ATOM 3933 C CA . GLU A 1 497 ? -18.857 4.104 -15.241 1.00 91.69 497 GLU A CA 1
ATOM 3934 C C . GLU A 1 497 ? -20.029 3.306 -15.823 1.00 91.69 497 GLU A C 1
ATOM 3936 O O . GLU A 1 497 ? -21.101 3.268 -15.222 1.00 91.69 497 GLU A O 1
ATOM 3941 N N . GLU A 1 498 ? -19.821 2.608 -16.941 1.00 91.44 498 GLU A N 1
ATOM 3942 C CA . GLU A 1 498 ? -20.874 1.819 -17.595 1.00 91.44 498 GLU A CA 1
ATOM 3943 C C . GLU A 1 498 ? -21.333 0.629 -16.747 1.00 91.44 498 GLU A C 1
ATOM 3945 O O . GLU A 1 498 ? -22.522 0.306 -16.712 1.00 91.44 498 GLU A O 1
ATOM 3950 N N . LYS A 1 499 ? -20.400 -0.010 -16.032 1.00 92.44 499 LYS A N 1
ATOM 3951 C CA . LYS A 1 499 ? -20.710 -1.117 -15.116 1.00 92.44 499 LYS A CA 1
ATOM 3952 C C . LYS A 1 499 ? -21.112 -0.632 -13.728 1.00 92.44 499 LYS A C 1
ATOM 3954 O O . LYS A 1 499 ? -21.662 -1.415 -12.953 1.00 92.44 499 LYS A O 1
ATOM 3959 N N . ASN A 1 500 ? -20.856 0.643 -13.424 1.00 94.19 500 ASN A N 1
ATOM 3960 C CA . ASN A 1 500 ? -20.985 1.223 -12.095 1.00 94.19 500 ASN A CA 1
ATOM 3961 C C . ASN A 1 500 ? -20.298 0.334 -11.040 1.00 94.19 500 ASN A C 1
ATOM 3963 O O . ASN A 1 500 ? -20.893 -0.028 -10.023 1.00 94.19 500 ASN A O 1
ATOM 3967 N N . ASP A 1 501 ? -19.055 -0.050 -11.331 1.00 94.50 501 ASP A N 1
ATOM 3968 C CA . ASP A 1 501 ? -18.207 -0.883 -10.477 1.00 94.50 501 ASP A CA 1
ATOM 3969 C C . ASP A 1 501 ? -16.802 -0.274 -10.376 1.00 94.50 501 ASP A C 1
ATOM 3971 O O . ASP A 1 501 ? -16.429 0.623 -11.139 1.00 94.50 501 ASP A O 1
ATOM 3975 N N . VAL A 1 502 ? -16.037 -0.729 -9.388 1.00 96.25 502 VAL A N 1
ATOM 3976 C CA . VAL A 1 502 ? -14.667 -0.272 -9.149 1.00 96.25 502 VAL A CA 1
ATOM 3977 C C . VAL A 1 502 ? -13.719 -1.443 -9.142 1.00 96.25 502 VAL A C 1
ATOM 3979 O O . VAL A 1 502 ? -13.996 -2.417 -8.473 1.00 96.25 502 VAL A O 1
ATOM 3982 N N . GLU A 1 503 ? -12.573 -1.339 -9.790 1.00 94.25 503 GLU A N 1
ATOM 3983 C CA . GLU A 1 503 ? -11.516 -2.345 -9.723 1.00 94.25 503 GLU A CA 1
ATOM 3984 C C . GLU A 1 503 ? -10.274 -1.775 -9.044 1.00 94.25 503 GLU A C 1
ATOM 3986 O O . GLU A 1 503 ? -10.011 -0.572 -9.100 1.00 94.25 503 GLU A O 1
ATOM 3991 N N . PHE A 1 504 ? -9.501 -2.635 -8.384 1.00 94.75 504 PHE A N 1
ATOM 3992 C CA . PHE A 1 504 ? -8.263 -2.221 -7.725 1.00 94.75 504 PHE A CA 1
ATOM 3993 C C . PHE A 1 504 ? -7.054 -2.547 -8.590 1.00 94.75 504 PHE A C 1
ATOM 3995 O O . PHE A 1 504 ? -7.044 -3.529 -9.334 1.00 94.75 504 PHE A O 1
ATOM 4002 N N . ILE A 1 505 ? -6.011 -1.732 -8.466 1.00 89.44 505 ILE A N 1
ATOM 4003 C CA . ILE A 1 505 ? -4.719 -1.935 -9.122 1.00 89.44 505 ILE A CA 1
ATOM 4004 C C . ILE A 1 505 ? -3.578 -1.701 -8.131 1.00 89.44 505 ILE A C 1
ATOM 4006 O O . ILE A 1 505 ? -3.773 -1.111 -7.081 1.00 89.44 505 ILE A O 1
ATOM 4010 N N . ASP A 1 506 ? -2.369 -2.102 -8.523 1.00 85.06 506 ASP A N 1
ATOM 4011 C CA . ASP A 1 506 ? -1.128 -1.851 -7.778 1.00 85.06 506 ASP A CA 1
ATOM 4012 C C . ASP A 1 506 ? -0.977 -2.640 -6.460 1.00 85.06 506 ASP A C 1
ATOM 4014 O O . ASP A 1 506 ? -0.936 -2.116 -5.351 1.00 85.06 506 ASP A O 1
ATOM 4018 N N . PHE A 1 507 ? -0.841 -3.962 -6.593 1.00 87.75 507 PHE A N 1
ATOM 4019 C CA . PHE A 1 507 ? -0.886 -4.916 -5.473 1.00 87.75 507 PHE A CA 1
ATOM 4020 C C . PHE A 1 507 ? 0.472 -5.195 -4.820 1.00 87.75 507 PHE A C 1
ATOM 4022 O O . PHE A 1 507 ? 0.675 -6.267 -4.237 1.00 87.75 507 PHE A O 1
ATOM 4029 N N . GLU A 1 508 ? 1.434 -4.284 -4.950 1.00 83.50 508 GLU A N 1
ATOM 4030 C CA . GLU A 1 508 ? 2.814 -4.520 -4.514 1.00 83.50 508 GLU A CA 1
ATOM 4031 C C . GLU A 1 508 ? 2.964 -4.607 -2.988 1.00 83.50 508 GLU A C 1
ATOM 4033 O O . GLU A 1 508 ? 3.821 -5.341 -2.493 1.00 83.50 508 GLU A O 1
ATOM 4038 N N . TYR A 1 509 ? 2.075 -3.945 -2.243 1.00 87.62 509 TYR A N 1
ATOM 4039 C CA . TYR A 1 509 ? 1.972 -4.066 -0.785 1.00 87.62 509 TYR A CA 1
ATOM 4040 C C . TYR A 1 509 ? 0.963 -5.133 -0.337 1.00 87.62 509 TYR A C 1
ATOM 4042 O O . TYR A 1 509 ? 0.814 -5.370 0.865 1.00 87.62 509 TYR A O 1
ATOM 4050 N N . GLY A 1 510 ? 0.288 -5.804 -1.274 1.00 91.06 510 GLY A N 1
ATOM 4051 C CA . GLY A 1 510 ? -0.743 -6.791 -0.974 1.00 91.06 510 GLY A CA 1
ATOM 4052 C C . GLY A 1 510 ? -0.195 -7.960 -0.156 1.00 91.06 510 GLY A C 1
ATOM 4053 O O . GLY A 1 510 ? 0.806 -8.583 -0.516 1.00 91.06 510 GLY A O 1
ATOM 4054 N N . CYS A 1 511 ? -0.824 -8.277 0.972 1.00 89.69 511 CYS A N 1
ATOM 4055 C CA . CYS A 1 511 ? -0.408 -9.397 1.817 1.00 89.69 511 CYS A CA 1
ATOM 4056 C C . CYS A 1 511 ? -1.483 -9.764 2.842 1.00 89.69 511 CYS A C 1
ATOM 4058 O O . CYS A 1 511 ? -2.486 -9.071 2.996 1.00 89.69 511 CYS A O 1
ATOM 4060 N N . SER A 1 512 ? -1.268 -10.859 3.576 1.00 91.38 512 SER A N 1
ATOM 4061 C CA . SER A 1 512 ? -2.086 -11.163 4.752 1.00 91.38 512 SER A CA 1
ATOM 4062 C C . SER A 1 512 ? -1.855 -10.112 5.833 1.00 91.38 512 SER A C 1
ATOM 4064 O O . SER A 1 512 ? -0.721 -9.930 6.294 1.00 91.38 512 SER A O 1
ATOM 4066 N N . ASN A 1 513 ? -2.920 -9.416 6.217 1.00 94.75 513 ASN A N 1
ATOM 4067 C CA . ASN A 1 513 ? -2.870 -8.347 7.199 1.00 94.75 513 ASN A CA 1
ATOM 4068 C C . ASN A 1 513 ? -4.217 -8.174 7.926 1.00 94.75 513 ASN A C 1
ATOM 4070 O O . ASN A 1 513 ? -5.182 -8.883 7.649 1.00 94.75 513 ASN A O 1
ATOM 4074 N N . TYR A 1 514 ? -4.275 -7.268 8.899 1.00 96.69 514 TYR A N 1
ATOM 4075 C CA . TYR A 1 514 ? -5.497 -6.953 9.637 1.00 96.69 514 TYR A CA 1
ATOM 4076 C C . TYR A 1 514 ? -6.509 -6.228 8.743 1.00 96.69 514 TYR A C 1
ATOM 4078 O O . TYR A 1 514 ? -6.176 -5.198 8.153 1.00 96.69 514 TYR A O 1
ATOM 4086 N N . ARG A 1 515 ? -7.765 -6.697 8.704 1.00 96.88 515 ARG A N 1
ATOM 4087 C CA . ARG A 1 515 ? -8.840 -6.000 7.972 1.00 96.88 515 ARG A CA 1
ATOM 4088 C C . ARG A 1 515 ? -8.997 -4.549 8.441 1.00 96.88 515 ARG A C 1
ATOM 4090 O O . ARG A 1 515 ? -9.220 -3.667 7.619 1.00 96.88 515 ARG A O 1
ATOM 4097 N N . GLY A 1 516 ? -8.853 -4.314 9.751 1.00 97.88 516 GLY A N 1
ATOM 4098 C CA . GLY A 1 516 ? -8.991 -2.990 10.343 1.00 97.88 516 GLY A CA 1
ATOM 4099 C C . GLY A 1 516 ? -7.952 -2.023 9.789 1.00 97.88 516 GLY A C 1
ATOM 4100 O O . GLY A 1 516 ? -8.283 -0.878 9.510 1.00 97.88 516 GLY A O 1
ATOM 4101 N N . TYR A 1 517 ? -6.729 -2.503 9.539 1.00 98.50 517 TYR A N 1
ATOM 4102 C CA . TYR A 1 517 ? -5.663 -1.706 8.936 1.00 98.50 517 TYR A CA 1
ATOM 4103 C C . TYR A 1 517 ? -5.971 -1.292 7.501 1.00 98.50 517 TYR A C 1
ATOM 4105 O O . TYR A 1 517 ? -5.804 -0.122 7.179 1.00 98.50 517 TYR A O 1
ATOM 4113 N N . ASP A 1 518 ? -6.428 -2.213 6.653 1.00 98.50 518 ASP A N 1
ATOM 4114 C CA . ASP A 1 518 ? -6.641 -1.901 5.234 1.00 98.50 518 ASP A CA 1
ATOM 4115 C C . ASP A 1 518 ? -7.746 -0.851 5.047 1.00 98.50 518 ASP A C 1
ATOM 4117 O O . ASP A 1 518 ? -7.581 0.135 4.328 1.00 98.50 518 ASP A O 1
ATOM 4121 N N . ILE A 1 519 ? -8.841 -1.007 5.800 1.00 98.69 519 ILE A N 1
ATOM 4122 C CA . ILE A 1 519 ? -9.951 -0.049 5.816 1.00 98.69 519 ILE A CA 1
ATOM 4123 C C . ILE A 1 519 ? -9.497 1.294 6.405 1.00 98.69 519 ILE A C 1
ATOM 4125 O O . ILE A 1 519 ? -9.787 2.349 5.843 1.00 98.69 519 ILE A O 1
ATOM 4129 N N . ALA A 1 520 ? -8.761 1.275 7.520 1.00 98.56 520 ALA A N 1
ATOM 4130 C CA . ALA A 1 520 ? -8.265 2.496 8.148 1.00 98.56 520 ALA A CA 1
ATOM 4131 C C . ALA A 1 520 ? -7.312 3.263 7.233 1.00 98.56 520 ALA A C 1
ATOM 4133 O O . ALA A 1 520 ? -7.386 4.488 7.146 1.00 98.56 520 ALA A O 1
ATOM 4134 N N . ASN A 1 521 ? -6.431 2.543 6.534 1.00 98.56 521 ASN A N 1
ATOM 4135 C CA . ASN A 1 521 ? -5.524 3.129 5.567 1.00 98.56 521 ASN A CA 1
ATOM 4136 C C . ASN A 1 521 ? -6.302 3.794 4.432 1.00 98.56 521 ASN A C 1
ATOM 4138 O O . ASN A 1 521 ? -6.052 4.958 4.143 1.00 98.56 521 ASN A O 1
ATOM 4142 N N . HIS A 1 522 ? -7.298 3.107 3.866 1.00 98.50 522 HIS A N 1
ATOM 4143 C CA . HIS A 1 522 ? -8.168 3.688 2.847 1.00 98.50 522 HIS A CA 1
ATOM 4144 C C . HIS A 1 522 ? -8.838 4.992 3.319 1.00 98.50 522 HIS A C 1
ATOM 4146 O O . HIS A 1 522 ? -8.823 5.981 2.591 1.00 98.50 522 HIS A O 1
ATOM 4152 N N . PHE A 1 523 ? -9.351 5.050 4.554 1.00 98.56 523 PHE A N 1
ATOM 4153 C CA . PHE A 1 523 ? -9.909 6.290 5.114 1.00 98.56 523 PHE A CA 1
ATOM 4154 C C . PHE A 1 523 ? -8.863 7.394 5.308 1.00 98.56 523 PHE A C 1
ATOM 4156 O O . PHE A 1 523 ? -9.163 8.566 5.084 1.00 98.56 523 PHE A O 1
ATOM 4163 N N . CYS A 1 524 ? -7.625 7.055 5.681 1.00 97.81 524 CYS A N 1
ATOM 4164 C CA . CYS A 1 524 ? -6.533 8.028 5.731 1.00 97.81 524 CYS A CA 1
ATOM 4165 C C . CYS A 1 524 ? -6.208 8.622 4.349 1.00 97.81 524 CYS A C 1
ATOM 4167 O O . CYS A 1 524 ? -5.820 9.788 4.281 1.00 97.81 524 CYS A O 1
ATOM 4169 N N . GLU A 1 525 ? -6.405 7.868 3.265 1.00 96.62 525 GLU A N 1
ATOM 4170 C CA . GLU A 1 525 ? -6.137 8.315 1.891 1.00 96.62 525 GLU A CA 1
ATOM 4171 C C . GLU A 1 525 ? -7.199 9.276 1.323 1.00 96.62 525 GLU A C 1
ATOM 4173 O O . GLU A 1 525 ? -6.985 9.878 0.268 1.00 96.62 525 GLU A O 1
ATOM 4178 N N . PHE A 1 526 ? -8.302 9.533 2.041 1.00 96.56 526 PHE A N 1
ATOM 4179 C CA . PHE A 1 526 ? -9.249 10.607 1.688 1.00 96.56 526 PHE A CA 1
ATOM 4180 C C . PHE A 1 526 ? -8.580 11.988 1.712 1.00 96.56 526 PHE A C 1
ATOM 4182 O O . PHE A 1 526 ? -9.010 12.902 1.015 1.00 96.56 526 PHE A O 1
ATOM 4189 N N . ALA A 1 527 ? -7.496 12.130 2.479 1.00 92.56 527 ALA A N 1
ATOM 4190 C CA . ALA A 1 527 ? -6.697 13.346 2.552 1.00 92.56 527 ALA A CA 1
ATOM 4191 C C . ALA A 1 527 ? -5.903 13.638 1.259 1.00 92.56 527 ALA A C 1
ATOM 4193 O O . ALA A 1 527 ? -5.398 14.750 1.071 1.00 92.56 527 ALA A O 1
ATOM 4194 N N . GLY A 1 528 ? -5.776 12.644 0.371 1.00 87.62 528 GLY A N 1
ATOM 4195 C CA . GLY A 1 528 ? -5.007 12.721 -0.866 1.00 87.62 528 GLY A CA 1
ATOM 4196 C C . GLY A 1 528 ? -3.522 13.037 -0.657 1.00 87.62 528 GLY A C 1
ATOM 4197 O O . GLY A 1 528 ? -3.010 13.103 0.458 1.00 87.62 528 GLY A O 1
ATOM 4198 N N . PHE A 1 529 ? -2.807 13.305 -1.754 1.00 75.19 529 PHE A N 1
ATOM 4199 C CA . PHE A 1 529 ? -1.369 13.619 -1.703 1.00 75.19 529 PHE A CA 1
ATOM 4200 C C . PHE A 1 529 ? -1.043 14.935 -0.988 1.00 75.19 529 PHE A C 1
ATOM 4202 O O . PHE A 1 529 ? 0.069 15.104 -0.494 1.00 75.19 529 PHE A O 1
ATOM 4209 N N . GLN A 1 530 ? -2.002 15.863 -0.928 1.00 80.44 530 GLN A N 1
ATOM 4210 C CA . GLN A 1 530 ? -1.868 17.095 -0.145 1.00 80.44 530 GLN A CA 1
ATOM 4211 C C . GLN A 1 530 ? -1.983 16.838 1.361 1.00 80.44 530 GLN A C 1
ATOM 4213 O O . GLN A 1 530 ? -1.633 17.716 2.145 1.00 80.44 530 GLN A O 1
ATOM 4218 N N . CYS A 1 531 ? -2.424 15.636 1.751 1.00 87.06 531 CYS A N 1
ATOM 4219 C CA . CYS A 1 531 ? -2.596 15.213 3.131 1.00 87.06 531 CYS A CA 1
ATOM 4220 C C . CYS A 1 531 ? -3.498 16.167 3.926 1.00 87.06 531 CYS A C 1
ATOM 4222 O O . CYS A 1 531 ? -3.246 16.465 5.096 1.00 87.06 531 CYS A O 1
ATOM 4224 N N . ASP A 1 532 ? -4.571 16.631 3.281 1.00 91.75 532 ASP A N 1
ATOM 4225 C CA . ASP A 1 532 ? -5.607 17.431 3.918 1.00 91.75 532 ASP A CA 1
ATOM 4226 C C . ASP A 1 532 ? -6.523 16.532 4.758 1.00 91.75 532 ASP A C 1
ATOM 4228 O O . ASP A 1 532 ? -7.561 16.041 4.313 1.00 91.75 532 ASP A O 1
ATOM 4232 N N . TYR A 1 533 ? -6.128 16.301 6.008 1.00 92.62 533 TYR A N 1
ATOM 4233 C CA . TYR A 1 533 ? -6.887 15.462 6.933 1.00 92.62 533 TYR A CA 1
ATOM 4234 C C . TYR A 1 533 ? -8.214 16.081 7.398 1.00 92.62 533 TYR A C 1
ATOM 4236 O O . TYR A 1 533 ? -8.954 15.411 8.120 1.00 92.62 533 TYR A O 1
ATOM 4244 N N . SER A 1 534 ? -8.570 17.298 6.958 1.00 93.81 534 SER A N 1
ATOM 4245 C CA . SER A 1 534 ? -9.946 17.794 7.101 1.00 93.81 534 SER A CA 1
ATOM 4246 C C . SER A 1 534 ? -10.943 16.994 6.250 1.00 93.81 534 SER A C 1
ATOM 4248 O O . SER A 1 534 ? -12.126 16.949 6.579 1.00 93.81 534 SER A O 1
ATOM 4250 N N . LEU A 1 535 ? -10.453 16.298 5.216 1.00 95.38 535 LEU A N 1
ATOM 4251 C CA . LEU A 1 535 ? -11.233 15.419 4.343 1.00 95.38 535 LEU A CA 1
ATOM 4252 C C . LEU A 1 535 ? -11.399 13.994 4.891 1.00 95.38 535 LEU A C 1
ATOM 4254 O O . LEU A 1 535 ? -12.081 13.181 4.268 1.00 95.38 535 LEU A O 1
ATOM 4258 N N . TYR A 1 536 ? -10.777 13.663 6.029 1.00 96.31 536 TYR A N 1
ATOM 4259 C CA . TYR A 1 536 ? -10.939 12.350 6.655 1.00 96.31 536 TYR A CA 1
ATOM 4260 C C . TYR A 1 536 ? -12.430 12.083 6.941 1.00 96.31 536 TYR A C 1
ATOM 4262 O O . TYR A 1 536 ? -13.089 12.947 7.527 1.00 96.31 536 TYR A O 1
ATOM 4270 N N . PRO A 1 537 ? -12.977 10.907 6.573 1.00 97.12 537 PRO A N 1
ATOM 4271 C CA . PRO A 1 537 ? -14.416 10.687 6.607 1.00 97.12 537 PRO A CA 1
ATOM 4272 C C . PRO A 1 537 ? -14.961 10.783 8.033 1.00 97.12 537 PRO A C 1
ATOM 4274 O O . PRO A 1 537 ? -14.410 10.196 8.973 1.00 97.12 537 PRO A O 1
ATOM 4277 N N . THR A 1 538 ? -16.064 11.510 8.208 1.00 96.75 538 THR A N 1
ATOM 4278 C CA . THR A 1 538 ? -16.725 11.647 9.513 1.00 96.75 538 THR A CA 1
ATOM 4279 C C . THR A 1 538 ? -17.398 10.339 9.926 1.00 96.75 538 THR A C 1
ATOM 4281 O O . THR A 1 538 ? -17.560 9.421 9.119 1.00 96.75 538 THR A O 1
ATOM 4284 N N . ARG A 1 539 ? -17.840 10.233 11.184 1.00 96.56 539 ARG A N 1
ATOM 4285 C CA . ARG A 1 539 ? -18.563 9.042 11.657 1.00 96.56 539 ARG A CA 1
ATOM 4286 C C . ARG A 1 539 ? -19.810 8.764 10.809 1.00 96.56 539 ARG A C 1
ATOM 4288 O O . ARG A 1 539 ? -20.073 7.616 10.465 1.00 96.56 539 ARG A O 1
ATOM 4295 N N . GLU A 1 540 ? -20.528 9.809 10.407 1.00 96.81 540 GLU A N 1
ATOM 4296 C CA . GLU A 1 540 ? -21.721 9.736 9.555 1.00 96.81 540 GLU A CA 1
ATOM 4297 C C . GLU A 1 540 ? -21.411 9.195 8.153 1.00 96.81 540 GLU A C 1
ATOM 4299 O O . GLU A 1 540 ? -22.270 8.562 7.545 1.00 96.81 540 GLU A O 1
ATOM 4304 N N . GLN A 1 541 ? -20.192 9.405 7.647 1.00 96.94 541 GLN A N 1
ATOM 4305 C CA . GLN A 1 541 ? -19.735 8.859 6.365 1.00 96.94 541 GLN A CA 1
ATOM 4306 C C . GLN A 1 541 ? -19.171 7.440 6.513 1.00 96.94 541 GLN A C 1
ATOM 4308 O O . GLN A 1 541 ? -19.411 6.582 5.663 1.00 96.94 541 GLN A O 1
ATOM 4313 N N . GLN A 1 542 ? -18.457 7.167 7.608 1.00 98.38 542 GLN A N 1
ATOM 4314 C CA . GLN A 1 542 ? -17.850 5.862 7.861 1.00 98.38 542 GLN A CA 1
ATOM 4315 C C . GLN A 1 542 ? -18.895 4.778 8.135 1.00 98.38 542 GLN A C 1
ATOM 4317 O O . GLN A 1 542 ? -18.771 3.679 7.604 1.00 98.38 542 GLN A O 1
ATOM 4322 N N . LEU A 1 543 ? -19.932 5.047 8.936 1.00 98.12 543 LEU A N 1
ATOM 4323 C CA . LEU A 1 543 ? -20.895 4.007 9.323 1.00 98.12 543 LEU A CA 1
ATOM 4324 C C . LEU A 1 543 ? -21.632 3.376 8.123 1.00 98.12 543 LEU A C 1
ATOM 4326 O O . LEU A 1 543 ? -21.655 2.146 8.044 1.00 98.12 543 LEU A O 1
ATOM 4330 N N . PRO A 1 544 ? -22.171 4.139 7.147 1.00 98.19 544 PRO A N 1
ATOM 4331 C CA . PRO A 1 544 ? -22.747 3.555 5.933 1.00 98.19 544 PRO A CA 1
ATOM 4332 C C . PRO A 1 544 ? -21.735 2.753 5.109 1.00 98.19 544 PRO A C 1
ATOM 4334 O O . PRO A 1 544 ? -22.079 1.696 4.577 1.00 98.19 544 PRO A O 1
ATOM 4337 N N . TRP A 1 545 ? -20.484 3.219 5.027 1.00 98.56 545 TRP A N 1
ATOM 4338 C CA . TRP A 1 545 ? -19.405 2.506 4.339 1.00 98.56 545 TRP A CA 1
ATOM 4339 C C . TRP A 1 545 ? -19.127 1.155 5.010 1.00 98.56 545 TRP A C 1
ATOM 4341 O O . TRP A 1 545 ? -19.155 0.110 4.359 1.00 98.56 545 TRP A O 1
ATOM 4351 N N . LEU A 1 546 ? -18.947 1.155 6.334 1.00 98.75 546 LEU A N 1
ATOM 4352 C CA . LEU A 1 546 ? -18.701 -0.048 7.129 1.00 98.75 546 LEU A CA 1
ATOM 4353 C C . LEU A 1 546 ? -19.892 -1.011 7.063 1.00 98.75 546 LEU A C 1
ATOM 4355 O O . LEU A 1 546 ? -19.693 -2.223 7.007 1.00 98.75 546 LEU A O 1
ATOM 4359 N N . ALA A 1 547 ? -21.124 -0.499 7.008 1.00 98.56 547 ALA A N 1
ATOM 4360 C CA . ALA A 1 547 ? -22.326 -1.316 6.885 1.00 98.56 547 ALA A CA 1
ATOM 4361 C C . ALA A 1 547 ? -22.418 -1.978 5.502 1.00 98.56 547 ALA A C 1
ATOM 4363 O O . ALA A 1 547 ? -22.769 -3.158 5.404 1.00 98.56 547 ALA A O 1
ATOM 4364 N N . ALA A 1 548 ? -22.057 -1.256 4.434 1.00 98.56 548 ALA A N 1
ATOM 4365 C CA . ALA A 1 548 ? -21.969 -1.805 3.083 1.00 98.56 548 ALA A CA 1
ATOM 4366 C C . ALA A 1 548 ? -20.887 -2.894 2.986 1.00 98.56 548 ALA A C 1
ATOM 4368 O O . ALA A 1 548 ? -21.161 -3.978 2.461 1.00 98.56 548 ALA A O 1
ATOM 4369 N N . TYR A 1 549 ? -19.702 -2.642 3.554 1.00 98.62 549 TYR A N 1
ATOM 4370 C CA . TYR A 1 549 ? -18.634 -3.634 3.684 1.00 98.62 549 TYR A CA 1
ATOM 4371 C C . TYR A 1 549 ? -19.121 -4.871 4.452 1.00 98.62 549 TYR A C 1
ATOM 4373 O O . TYR A 1 549 ? -19.018 -5.992 3.956 1.00 98.62 549 TYR A O 1
ATOM 4381 N N . TRP A 1 550 ? -19.712 -4.682 5.636 1.00 98.31 550 TRP A N 1
ATOM 4382 C CA . TRP A 1 550 ? -20.174 -5.773 6.495 1.00 98.31 550 TRP A CA 1
ATOM 4383 C C . TRP A 1 550 ? -21.218 -6.636 5.796 1.00 98.31 550 TRP A C 1
ATOM 4385 O O . TRP A 1 550 ? -21.093 -7.861 5.775 1.00 98.31 550 TRP A O 1
ATOM 4395 N N . LYS A 1 551 ? -22.224 -6.007 5.179 1.00 98.31 551 LYS A N 1
ATOM 4396 C CA . LYS A 1 551 ? -23.275 -6.712 4.443 1.00 98.31 551 LYS A CA 1
ATOM 4397 C C . LYS A 1 551 ? -22.695 -7.565 3.321 1.00 98.31 551 LYS A C 1
ATOM 4399 O O . LYS A 1 551 ? -23.087 -8.720 3.181 1.00 98.31 551 LYS A O 1
ATOM 4404 N N . GLN A 1 552 ? -21.741 -7.028 2.564 1.00 97.62 552 GLN A N 1
ATOM 4405 C CA . GLN A 1 552 ? -21.078 -7.765 1.491 1.00 97.62 552 GLN A CA 1
ATOM 4406 C C . GLN A 1 552 ? -20.183 -8.892 2.035 1.00 97.62 552 GLN A C 1
ATOM 4408 O O . GLN A 1 552 ? -20.156 -9.995 1.481 1.00 97.62 552 GLN A O 1
ATOM 4413 N N . TYR A 1 553 ? -19.478 -8.653 3.143 1.00 96.50 553 TYR A N 1
ATOM 4414 C CA . TYR A 1 553 ? -18.556 -9.614 3.743 1.00 96.50 553 TYR A CA 1
ATOM 4415 C C . TYR A 1 553 ? -19.294 -10.780 4.421 1.00 96.50 553 TYR A C 1
ATOM 4417 O O . TYR A 1 553 ? -19.041 -11.943 4.119 1.00 96.50 553 TYR A O 1
ATOM 4425 N N . TYR A 1 554 ? -20.259 -10.491 5.288 1.00 95.94 554 TYR A N 1
ATOM 4426 C CA . TYR A 1 554 ? -20.969 -11.497 6.082 1.00 95.94 554 TYR A CA 1
ATOM 4427 C C . TYR A 1 554 ? -22.271 -11.993 5.447 1.00 95.94 554 TYR A C 1
ATOM 4429 O O . TYR A 1 554 ? -22.860 -12.950 5.942 1.00 95.94 554 TYR A O 1
ATOM 4437 N N . GLY A 1 555 ? -22.744 -11.358 4.372 1.00 97.00 555 GLY A N 1
ATOM 4438 C CA . GLY A 1 555 ? -24.002 -11.720 3.711 1.00 97.00 555 GLY A CA 1
ATOM 4439 C C . GLY A 1 555 ? -25.257 -11.317 4.492 1.00 97.00 555 GLY A C 1
ATOM 4440 O O . GLY A 1 555 ? -26.358 -11.725 4.132 1.00 97.00 555 GLY A O 1
ATOM 4441 N N . ARG A 1 556 ? -25.115 -10.517 5.555 1.00 97.62 556 ARG A N 1
ATOM 4442 C CA . ARG A 1 556 ? -26.222 -10.007 6.375 1.00 97.62 556 ARG A CA 1
ATOM 4443 C C . ARG A 1 556 ? -25.930 -8.598 6.895 1.00 97.62 556 ARG A C 1
ATOM 4445 O O . ARG A 1 556 ? -24.759 -8.255 7.025 1.00 97.62 556 ARG A O 1
ATOM 4452 N N . PRO A 1 557 ? -26.950 -7.795 7.238 1.00 97.69 557 PRO A N 1
ATOM 4453 C CA . PRO A 1 557 ? -26.744 -6.543 7.961 1.00 97.69 557 PRO A CA 1
ATOM 4454 C C . PRO A 1 557 ? -26.003 -6.756 9.293 1.00 97.69 557 PRO A C 1
ATOM 4456 O O . PRO A 1 557 ? -26.155 -7.803 9.935 1.00 97.69 557 PRO A O 1
ATOM 4459 N N . ALA A 1 558 ? -25.197 -5.769 9.686 1.00 96.88 558 ALA A N 1
ATOM 4460 C CA . ALA A 1 558 ? -24.597 -5.697 11.017 1.00 96.88 558 ALA A CA 1
ATOM 4461 C C . ALA A 1 558 ? -25.660 -5.321 12.055 1.00 96.88 558 ALA A C 1
ATOM 4463 O O . ALA A 1 558 ? -26.603 -4.598 11.732 1.00 96.88 558 ALA A O 1
ATOM 4464 N N . THR A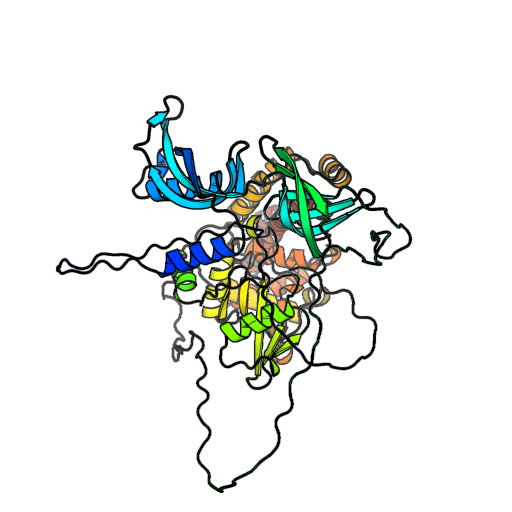 1 559 ? -25.489 -5.774 13.294 1.00 97.94 559 THR A N 1
ATOM 4465 C CA . THR A 1 559 ? -26.161 -5.146 14.440 1.00 97.94 559 THR A CA 1
ATOM 4466 C C . THR A 1 559 ? -25.454 -3.842 14.821 1.00 97.94 559 THR A C 1
ATOM 4468 O O . THR A 1 559 ? -24.302 -3.623 14.439 1.00 97.94 559 THR A O 1
ATOM 4471 N N . ASP A 1 560 ? -26.107 -2.995 15.619 1.00 95.94 560 ASP A N 1
ATOM 4472 C CA . ASP A 1 560 ? -25.506 -1.741 16.101 1.00 95.94 560 ASP A CA 1
ATOM 4473 C C . ASP A 1 560 ? -24.221 -1.982 16.914 1.00 95.94 560 ASP A C 1
ATOM 4475 O O . ASP A 1 560 ? -23.254 -1.232 16.813 1.00 95.94 560 ASP A O 1
ATOM 4479 N N . VAL A 1 561 ? -24.166 -3.085 17.666 1.00 95.81 561 VAL A N 1
ATOM 4480 C CA . VAL A 1 561 ? -22.974 -3.477 18.435 1.00 95.81 561 VAL A CA 1
ATOM 4481 C C . VAL A 1 561 ? -21.835 -3.902 17.505 1.00 95.81 561 VAL A C 1
ATOM 4483 O O . VAL A 1 561 ? -20.682 -3.533 17.712 1.00 95.81 561 VAL A O 1
ATOM 4486 N N . GLU A 1 562 ? -22.143 -4.670 16.460 1.00 97.12 562 GLU A N 1
ATOM 4487 C CA . GLU A 1 562 ? -21.145 -5.145 15.499 1.00 97.12 562 GLU A CA 1
ATOM 4488 C C . GLU A 1 562 ? -20.557 -4.012 14.663 1.00 97.12 562 GLU A C 1
ATOM 4490 O O . GLU A 1 562 ? -19.346 -3.982 14.428 1.00 97.12 562 GLU A O 1
ATOM 4495 N N . ILE A 1 563 ? -21.405 -3.081 14.217 1.00 97.81 563 ILE A N 1
ATOM 4496 C CA . ILE A 1 563 ? -20.947 -1.946 13.421 1.00 97.81 563 ILE A CA 1
ATOM 4497 C C . ILE A 1 563 ? -20.118 -0.980 14.265 1.00 97.81 563 ILE A C 1
ATOM 4499 O O . ILE A 1 563 ? -19.096 -0.493 13.782 1.00 97.81 563 ILE A O 1
ATOM 4503 N N . GLU A 1 564 ? -20.490 -0.763 15.530 1.00 96.38 564 GLU A N 1
ATOM 4504 C CA . GLU A 1 564 ? -19.712 0.069 16.448 1.00 96.38 564 GLU A CA 1
ATOM 4505 C C . GLU A 1 564 ? -18.366 -0.583 16.782 1.00 96.38 564 GLU A C 1
ATOM 4507 O O . GLU A 1 564 ? -17.328 0.073 16.732 1.00 96.38 564 GLU A O 1
ATOM 4512 N N . ALA A 1 565 ? -18.340 -1.896 17.030 1.00 96.19 565 ALA A N 1
ATOM 4513 C CA . ALA A 1 565 ? -17.092 -2.623 17.243 1.00 96.19 565 ALA A CA 1
ATOM 4514 C C . ALA A 1 565 ? -16.154 -2.517 16.028 1.00 96.19 565 ALA A C 1
ATOM 4516 O O . ALA A 1 565 ? -14.962 -2.257 16.197 1.00 96.19 565 ALA A O 1
ATOM 4517 N N . LEU A 1 566 ? -16.685 -2.657 14.805 1.00 97.62 566 LEU A N 1
ATOM 4518 C CA . LEU A 1 566 ? -15.901 -2.475 13.582 1.00 97.62 566 LEU A CA 1
ATOM 4519 C C . LEU A 1 566 ? -15.431 -1.021 13.414 1.00 97.62 566 LEU A C 1
ATOM 4521 O O . LEU A 1 566 ? -14.297 -0.791 12.999 1.00 97.62 566 LEU A O 1
ATOM 4525 N N . TYR A 1 567 ? -16.267 -0.040 13.758 1.00 98.00 567 TYR A N 1
ATOM 4526 C CA . TYR A 1 567 ? -15.898 1.375 13.735 1.00 98.00 567 TYR A CA 1
ATOM 4527 C C . TYR A 1 567 ? -14.727 1.670 14.683 1.00 98.00 567 TYR A C 1
ATOM 4529 O O . TYR A 1 567 ? -13.760 2.320 14.274 1.00 98.00 567 TYR A O 1
ATOM 4537 N N . VAL A 1 568 ? -14.764 1.153 15.915 1.00 96.50 568 VAL A N 1
ATOM 4538 C CA . VAL A 1 568 ? -13.669 1.299 16.886 1.00 96.50 568 VAL A CA 1
ATOM 4539 C C . VAL A 1 568 ? -12.406 0.580 16.410 1.00 96.50 568 VAL A C 1
ATOM 4541 O O . VAL A 1 568 ? -11.326 1.169 16.453 1.00 96.50 568 VAL A O 1
ATOM 4544 N N . GLU A 1 569 ? -12.536 -0.653 15.908 1.00 97.06 569 GLU A N 1
ATOM 4545 C CA . GLU A 1 569 ? -11.431 -1.421 15.321 1.00 97.06 569 GLU A CA 1
ATOM 4546 C C . GLU A 1 569 ? -10.713 -0.597 14.244 1.00 97.06 569 GLU A C 1
ATOM 4548 O O . GLU A 1 569 ? -9.520 -0.318 14.367 1.00 97.06 569 GLU A O 1
ATOM 4553 N N . VAL A 1 570 ? -11.446 -0.146 13.223 1.00 98.12 570 VAL A N 1
ATOM 4554 C CA . VAL A 1 570 ? -10.900 0.614 12.091 1.00 98.12 570 VAL A CA 1
ATOM 4555 C C . VAL A 1 570 ? -10.265 1.925 12.552 1.00 98.12 570 VAL A C 1
ATOM 4557 O O . VAL A 1 570 ? -9.124 2.212 12.197 1.00 98.12 570 VAL A O 1
ATOM 4560 N N . ASN A 1 571 ? -10.945 2.718 13.383 1.00 97.56 571 ASN A N 1
ATOM 4561 C CA . ASN A 1 571 ? -10.405 4.019 13.784 1.00 97.56 571 ASN A CA 1
ATOM 4562 C C . ASN A 1 571 ? -9.154 3.907 14.662 1.00 97.56 571 ASN A C 1
ATOM 4564 O O . ASN A 1 571 ? -8.319 4.802 14.626 1.00 97.56 571 ASN A O 1
ATOM 4568 N N . LEU A 1 572 ? -8.957 2.817 15.406 1.00 97.00 572 LEU A N 1
ATOM 4569 C CA . LEU A 1 572 ? -7.694 2.593 16.116 1.00 97.00 572 LEU A CA 1
ATOM 4570 C C . LEU A 1 572 ? -6.541 2.283 15.157 1.00 97.00 572 LEU A C 1
ATOM 4572 O O . LEU A 1 572 ? -5.419 2.751 15.363 1.00 97.00 572 LEU A O 1
ATOM 4576 N N . PHE A 1 573 ? -6.804 1.543 14.078 1.00 98.19 573 PHE A N 1
ATOM 4577 C CA . PHE A 1 573 ? -5.788 1.217 13.079 1.00 98.19 573 PHE A CA 1
ATOM 4578 C C . PHE A 1 573 ? -5.328 2.419 12.232 1.00 98.19 573 PHE A C 1
ATOM 4580 O O . PHE A 1 573 ? -4.279 2.326 11.588 1.00 98.19 573 PHE A O 1
ATOM 4587 N N . THR A 1 574 ? -6.006 3.575 12.274 1.00 97.56 574 THR A N 1
ATOM 4588 C CA . THR A 1 574 ? -5.526 4.796 11.587 1.00 97.56 574 THR A CA 1
ATOM 4589 C C . THR A 1 574 ? -4.167 5.231 12.128 1.00 97.56 574 THR A C 1
ATOM 4591 O O . THR A 1 574 ? -3.308 5.704 11.384 1.00 97.56 574 THR A O 1
ATOM 4594 N N . LEU A 1 575 ? -3.933 4.999 13.424 1.00 97.75 575 LEU A N 1
ATOM 4595 C CA . LEU A 1 575 ? -2.647 5.226 14.073 1.00 97.75 575 LEU A CA 1
ATOM 4596 C C . LEU A 1 575 ? -1.529 4.419 13.398 1.00 97.75 575 LEU A C 1
ATOM 4598 O O . LEU A 1 575 ? -0.456 4.958 13.121 1.00 97.75 575 LEU A O 1
ATOM 4602 N N . ALA A 1 576 ? -1.801 3.157 13.057 1.00 98.00 576 ALA A N 1
ATOM 4603 C CA . ALA A 1 576 ? -0.856 2.320 12.328 1.00 98.00 576 ALA A CA 1
ATOM 4604 C C . ALA A 1 576 ? -0.654 2.768 10.883 1.00 98.00 576 ALA A C 1
ATOM 4606 O O . ALA A 1 576 ? 0.480 2.712 10.419 1.00 98.00 576 ALA A O 1
ATOM 4607 N N . SER A 1 577 ? -1.681 3.266 10.185 1.00 97.94 577 SER A N 1
ATOM 4608 C CA . SER A 1 577 ? -1.491 3.854 8.847 1.00 97.94 577 SER A CA 1
ATOM 4609 C C . SER A 1 577 ? -0.516 5.035 8.899 1.00 97.94 577 SER A C 1
ATOM 4611 O O . SER A 1 577 ? 0.426 5.106 8.108 1.00 97.94 577 SER A O 1
ATOM 4613 N N . HIS A 1 578 ? -0.673 5.955 9.855 1.00 97.88 578 HIS A N 1
ATOM 4614 C CA . HIS A 1 578 ? 0.258 7.076 10.007 1.00 97.88 578 HIS A CA 1
ATOM 4615 C C . HIS A 1 578 ? 1.688 6.625 10.320 1.00 97.88 578 HIS A C 1
ATOM 4617 O O . HIS A 1 578 ? 2.621 7.118 9.687 1.00 97.88 578 HIS A O 1
ATOM 4623 N N . PHE A 1 579 ? 1.864 5.653 11.218 1.00 97.50 579 PHE A N 1
ATOM 4624 C CA . PHE A 1 579 ? 3.183 5.085 11.508 1.00 97.50 579 PHE A CA 1
ATOM 4625 C C . PHE A 1 579 ? 3.806 4.391 10.293 1.00 97.50 579 PHE A C 1
ATOM 4627 O O . PHE A 1 579 ? 4.992 4.568 10.023 1.00 97.50 579 PHE A O 1
ATOM 4634 N N . TYR A 1 580 ? 3.006 3.632 9.544 1.00 97.44 580 TYR A N 1
ATOM 4635 C CA . TYR A 1 580 ? 3.441 2.872 8.376 1.00 97.44 580 TYR A CA 1
ATOM 4636 C C . TYR A 1 580 ? 4.054 3.774 7.316 1.00 97.44 580 TYR A C 1
ATOM 4638 O O . TYR A 1 580 ? 5.222 3.618 6.962 1.00 97.44 580 TYR A O 1
ATOM 4646 N N . TRP A 1 581 ? 3.301 4.781 6.886 1.00 96.19 581 TRP A N 1
ATOM 4647 C CA . TRP A 1 581 ? 3.763 5.707 5.861 1.00 96.19 581 TRP A CA 1
ATOM 4648 C C . TRP A 1 581 ? 4.785 6.723 6.384 1.00 96.19 581 TRP A C 1
ATOM 4650 O O . TRP A 1 581 ? 5.627 7.188 5.619 1.00 96.19 581 TRP A O 1
ATOM 4660 N N . GLY A 1 582 ? 4.778 7.015 7.690 1.00 97.25 582 GLY A N 1
ATOM 4661 C CA . GLY A 1 582 ? 5.829 7.794 8.345 1.00 97.25 582 GLY A CA 1
ATOM 4662 C C . GLY A 1 582 ? 7.188 7.092 8.283 1.00 97.25 582 GLY A C 1
ATOM 4663 O O . GLY A 1 582 ? 8.162 7.666 7.801 1.00 97.25 582 GLY A O 1
ATOM 4664 N N . LEU A 1 583 ? 7.251 5.823 8.699 1.00 96.81 583 LEU A N 1
ATOM 4665 C CA . LEU A 1 583 ? 8.473 5.014 8.629 1.00 96.81 583 LEU A CA 1
ATOM 4666 C C . LEU A 1 583 ? 8.909 4.758 7.184 1.00 96.81 583 LEU A C 1
ATOM 4668 O O . LEU A 1 583 ? 10.097 4.854 6.882 1.00 96.81 583 LEU A O 1
ATOM 4672 N N . TRP A 1 584 ? 7.957 4.484 6.289 1.00 94.06 584 TRP A N 1
ATOM 4673 C CA . TRP A 1 584 ? 8.227 4.375 4.857 1.00 94.06 584 TRP A CA 1
ATOM 4674 C C . TRP A 1 584 ? 8.884 5.648 4.312 1.00 94.06 584 TRP A C 1
ATOM 4676 O O . TRP A 1 584 ? 9.898 5.558 3.625 1.00 94.06 584 TRP A O 1
ATOM 4686 N N . GLY A 1 585 ? 8.370 6.829 4.673 1.00 93.81 585 GLY A N 1
ATOM 4687 C CA . GLY A 1 585 ? 8.933 8.113 4.257 1.00 93.81 585 GLY A CA 1
ATOM 4688 C C . GLY A 1 585 ? 10.361 8.325 4.767 1.00 93.81 585 GLY A C 1
ATOM 4689 O O . GLY A 1 585 ? 11.226 8.733 3.995 1.00 93.81 585 GLY A O 1
ATOM 4690 N N . LEU A 1 586 ? 10.650 7.965 6.024 1.00 95.31 586 LEU A N 1
ATOM 4691 C CA . LEU A 1 586 ? 12.018 8.022 6.557 1.00 95.31 586 LEU A CA 1
ATOM 4692 C C . LEU A 1 586 ? 12.983 7.139 5.752 1.00 95.31 586 LEU A C 1
ATOM 4694 O O . LEU A 1 586 ? 14.056 7.588 5.365 1.00 95.31 586 LEU A O 1
ATOM 4698 N N . VAL A 1 587 ? 12.594 5.902 5.438 1.00 91.75 587 VAL A N 1
ATOM 4699 C CA . VAL A 1 587 ? 13.432 5.002 4.628 1.00 91.75 587 VAL A CA 1
ATOM 4700 C C . VAL A 1 587 ? 13.605 5.548 3.203 1.00 91.75 587 VAL A C 1
ATOM 4702 O O . VAL A 1 587 ? 14.719 5.587 2.679 1.00 91.75 587 VAL A O 1
ATOM 4705 N N . GLN A 1 588 ? 12.527 6.015 2.572 1.00 86.81 588 GLN A N 1
ATOM 4706 C CA . GLN A 1 588 ? 12.559 6.513 1.194 1.00 86.81 588 GLN A CA 1
ATOM 4707 C C . GLN A 1 588 ? 13.369 7.795 1.023 1.00 86.81 588 GLN A C 1
ATOM 4709 O O . GLN A 1 588 ? 13.981 7.973 -0.030 1.00 86.81 588 GLN A O 1
ATOM 4714 N N . ALA A 1 589 ? 13.443 8.647 2.049 1.00 89.81 589 ALA A N 1
ATOM 4715 C CA . ALA A 1 589 ? 14.240 9.872 2.020 1.00 89.81 589 ALA A CA 1
ATOM 4716 C C . ALA A 1 589 ? 15.738 9.621 1.749 1.00 89.81 589 ALA A C 1
ATOM 4718 O O . ALA A 1 589 ? 16.436 10.534 1.312 1.00 89.81 589 ALA A O 1
ATOM 4719 N N . LEU A 1 590 ? 16.236 8.397 1.971 1.00 87.25 590 LEU A N 1
ATOM 4720 C CA . LEU A 1 590 ? 17.602 8.005 1.617 1.00 87.25 590 LEU A CA 1
ATOM 4721 C C . LEU A 1 590 ? 17.719 7.366 0.222 1.00 87.25 590 LEU A C 1
ATOM 4723 O O . LEU A 1 590 ? 18.734 7.545 -0.453 1.00 87.25 590 LEU A O 1
ATOM 4727 N N . PHE A 1 591 ? 16.732 6.569 -0.193 1.00 78.38 591 PHE A N 1
ATOM 4728 C CA . PHE A 1 591 ? 16.891 5.644 -1.323 1.00 78.38 591 PHE A CA 1
ATOM 4729 C C . PHE A 1 591 ? 16.166 6.054 -2.603 1.00 78.38 591 PHE A C 1
ATOM 4731 O O . PHE A 1 591 ? 16.576 5.612 -3.680 1.00 78.38 591 PHE A O 1
ATOM 4738 N N . SER A 1 592 ? 15.098 6.844 -2.501 1.00 74.12 592 SER A N 1
ATOM 4739 C CA . SER A 1 592 ? 14.256 7.170 -3.646 1.00 74.12 592 SER A CA 1
ATOM 4740 C C . SER A 1 592 ? 14.924 8.184 -4.573 1.00 74.12 592 SER A C 1
ATOM 4742 O O . SER A 1 592 ? 15.274 9.285 -4.164 1.00 74.12 592 SER A O 1
ATOM 4744 N N . ASP A 1 593 ? 14.964 7.853 -5.864 1.00 67.19 593 ASP A N 1
ATOM 4745 C CA . ASP A 1 593 ? 15.386 8.767 -6.932 1.00 67.19 593 ASP A CA 1
ATOM 4746 C C . ASP A 1 593 ? 14.229 9.697 -7.407 1.00 67.19 593 ASP A C 1
ATOM 4748 O O . ASP A 1 593 ? 14.419 10.529 -8.293 1.00 67.19 593 ASP A O 1
ATOM 4752 N N . ILE A 1 594 ? 13.012 9.558 -6.854 1.00 68.56 594 ILE A N 1
ATOM 4753 C CA . ILE A 1 594 ? 11.836 10.391 -7.186 1.00 68.56 594 ILE A CA 1
ATOM 4754 C C . ILE A 1 594 ? 11.929 11.753 -6.470 1.00 68.56 594 ILE A C 1
ATOM 4756 O O . ILE A 1 594 ? 12.145 11.763 -5.256 1.00 68.56 594 ILE A O 1
ATOM 4760 N N . PRO A 1 595 ? 11.699 12.886 -7.169 1.00 74.19 595 PRO A N 1
ATOM 4761 C CA . PRO A 1 595 ? 11.725 14.228 -6.584 1.00 74.19 595 PRO A CA 1
ATOM 4762 C C . PRO A 1 595 ? 10.466 14.498 -5.742 1.00 74.19 595 PRO A C 1
ATOM 4764 O O . PRO A 1 595 ? 9.548 15.202 -6.161 1.00 74.19 595 PRO A O 1
ATOM 4767 N N . PHE A 1 596 ? 10.423 13.911 -4.549 1.00 79.81 596 PHE A N 1
ATOM 4768 C CA . PHE A 1 596 ? 9.372 14.081 -3.552 1.00 79.81 596 PHE A CA 1
ATOM 4769 C C . PHE A 1 596 ? 10.005 14.337 -2.179 1.00 79.81 596 PHE A C 1
ATOM 4771 O O . PHE A 1 596 ? 11.031 13.744 -1.845 1.00 79.81 596 PHE A O 1
ATOM 4778 N N . ASP A 1 597 ? 9.407 15.219 -1.377 1.00 87.38 597 ASP A N 1
ATOM 4779 C CA . ASP A 1 597 ? 9.912 15.534 -0.038 1.00 87.38 597 ASP A CA 1
ATOM 4780 C C . ASP A 1 597 ? 9.447 14.490 0.990 1.00 87.38 597 ASP A C 1
ATOM 4782 O O . ASP A 1 597 ? 8.520 14.693 1.779 1.00 87.38 597 ASP A O 1
ATOM 4786 N N . TYR A 1 598 ? 10.109 13.334 0.954 1.00 90.56 598 TYR A N 1
ATOM 4787 C CA . TYR A 1 598 ? 9.821 12.198 1.828 1.00 90.56 598 TYR A CA 1
ATOM 4788 C C . TYR A 1 598 ? 9.998 12.506 3.316 1.00 90.56 598 TYR A C 1
ATOM 4790 O O . TYR A 1 598 ? 9.276 11.947 4.142 1.00 90.56 598 TYR A O 1
ATOM 4798 N N . MET A 1 599 ? 10.940 13.385 3.670 1.00 94.75 599 MET A N 1
ATOM 4799 C CA . MET A 1 599 ? 11.219 13.714 5.066 1.00 94.75 599 MET A CA 1
ATOM 4800 C C . MET A 1 599 ? 10.107 14.578 5.656 1.00 94.75 599 MET A C 1
ATOM 4802 O O . MET A 1 599 ? 9.568 14.245 6.712 1.00 94.75 599 MET A O 1
ATOM 4806 N N . SER A 1 600 ? 9.698 15.639 4.954 1.00 92.94 600 SER A N 1
ATOM 4807 C CA . SER A 1 600 ? 8.564 16.461 5.392 1.00 92.94 600 SER A CA 1
ATOM 4808 C C . SER A 1 600 ? 7.266 15.652 5.428 1.00 92.94 600 SER A C 1
ATOM 4810 O O . SER A 1 600 ? 6.493 15.775 6.382 1.00 92.94 600 SER A O 1
ATOM 4812 N N . TYR A 1 601 ? 7.058 14.764 4.448 1.00 92.56 601 TYR A N 1
ATOM 4813 C CA . TYR A 1 601 ? 5.942 13.820 4.452 1.00 92.56 601 TYR A CA 1
ATOM 4814 C C . TYR A 1 601 ? 5.956 12.922 5.697 1.00 92.56 601 TYR A C 1
ATOM 4816 O O . TYR A 1 601 ? 4.951 12.837 6.404 1.00 92.56 601 TYR A O 1
ATOM 4824 N N . ALA A 1 602 ? 7.096 12.305 6.023 1.00 96.06 602 ALA A N 1
ATOM 4825 C CA . ALA A 1 602 ? 7.228 11.451 7.200 1.00 96.06 602 ALA A CA 1
ATOM 4826 C C . ALA A 1 602 ? 6.901 12.203 8.499 1.00 96.06 602 ALA A C 1
ATOM 4828 O O . ALA A 1 602 ? 6.097 11.734 9.308 1.00 96.06 602 ALA A O 1
ATOM 4829 N N . VAL A 1 603 ? 7.468 13.401 8.675 1.00 96.00 603 VAL A N 1
ATOM 4830 C CA . VAL A 1 603 ? 7.213 14.261 9.841 1.00 96.00 603 VAL A CA 1
ATOM 4831 C C . VAL A 1 603 ? 5.730 14.602 9.964 1.00 96.00 603 VAL A C 1
ATOM 4833 O O . VAL A 1 603 ? 5.161 14.519 11.053 1.00 96.00 603 VAL A O 1
ATOM 4836 N N . MET A 1 604 ? 5.081 14.962 8.858 1.00 95.56 604 MET A N 1
ATOM 4837 C CA . MET A 1 604 ? 3.651 15.255 8.837 1.00 95.56 604 MET A CA 1
ATOM 4838 C C . MET A 1 604 ? 2.814 14.026 9.227 1.00 95.56 604 MET A C 1
ATOM 4840 O O . MET A 1 604 ? 1.896 14.159 10.037 1.00 95.56 604 MET A O 1
ATOM 4844 N N . ARG A 1 605 ? 3.151 12.821 8.743 1.00 96.69 605 ARG A N 1
ATOM 4845 C CA . ARG A 1 605 ? 2.459 11.582 9.144 1.00 96.69 605 ARG A CA 1
ATOM 4846 C C . ARG A 1 605 ? 2.590 11.326 10.650 1.00 96.69 605 ARG A C 1
ATOM 4848 O O . ARG A 1 605 ? 1.585 11.028 11.290 1.00 96.69 605 ARG A O 1
ATOM 4855 N N . PHE A 1 606 ? 3.772 11.508 11.245 1.00 97.19 606 PHE A N 1
ATOM 4856 C CA . PHE A 1 606 ? 3.946 11.362 12.700 1.00 97.19 606 PHE A CA 1
ATOM 4857 C C . PHE A 1 606 ? 3.212 12.443 13.507 1.00 97.19 606 PHE A C 1
ATOM 4859 O O . PHE A 1 606 ? 2.633 12.143 14.550 1.00 97.19 606 PHE A O 1
ATOM 4866 N N . LYS A 1 607 ? 3.150 13.685 13.015 1.00 95.50 607 LYS A N 1
ATOM 4867 C CA . LYS A 1 607 ? 2.319 14.735 13.632 1.00 95.50 607 LYS A CA 1
ATOM 4868 C C . LYS A 1 607 ? 0.835 14.365 13.597 1.00 95.50 607 LYS A C 1
ATOM 4870 O O . LYS A 1 607 ? 0.143 14.537 14.598 1.00 95.50 607 LYS A O 1
ATOM 4875 N N . GLN A 1 608 ? 0.361 13.803 12.485 1.00 95.81 608 GLN A N 1
ATOM 4876 C CA . GLN A 1 608 ? -1.022 13.346 12.370 1.00 95.81 608 GLN A CA 1
ATOM 4877 C C . GLN A 1 608 ? -1.317 12.133 13.265 1.00 95.81 608 GLN A C 1
ATOM 4879 O O . GLN A 1 608 ? -2.409 12.051 13.831 1.00 95.81 608 GLN A O 1
ATOM 4884 N N . TYR A 1 609 ? -0.351 11.224 13.444 1.00 96.56 609 TYR A N 1
ATOM 4885 C CA . TYR A 1 609 ? -0.431 10.167 14.454 1.00 96.56 609 TYR A CA 1
ATOM 4886 C C . TYR A 1 609 ? -0.698 10.772 15.838 1.00 96.56 609 TYR A C 1
ATOM 4888 O O . TYR A 1 609 ? -1.715 10.445 16.449 1.00 96.56 609 TYR A O 1
ATOM 4896 N N . GLU A 1 610 ? 0.131 11.719 16.290 1.00 95.31 610 GLU A N 1
ATOM 4897 C CA . GLU A 1 610 ? -0.039 12.362 17.602 1.00 95.31 610 GLU A CA 1
ATOM 4898 C C . 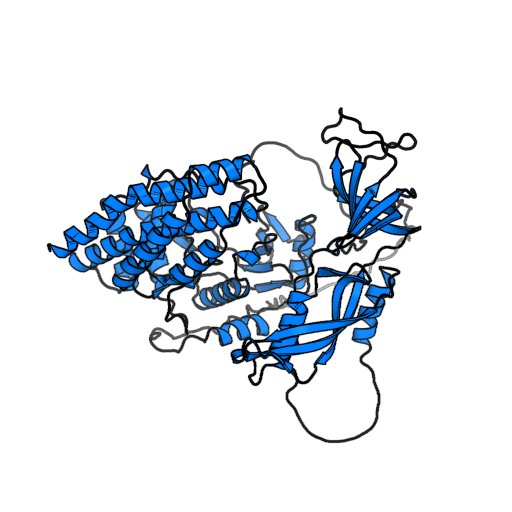GLU A 1 610 ? -1.385 13.084 17.739 1.00 95.31 610 GLU A C 1
ATOM 4900 O O . GLU A 1 610 ? -2.082 12.909 18.741 1.00 95.31 610 GLU A O 1
ATOM 4905 N N . ALA A 1 611 ? -1.800 13.830 16.712 1.00 94.25 611 ALA A N 1
ATOM 4906 C CA . ALA A 1 611 ? -3.093 14.515 16.697 1.00 94.25 611 ALA A CA 1
ATOM 4907 C C . ALA A 1 611 ? -4.279 13.535 16.793 1.00 94.25 611 ALA A C 1
ATOM 4909 O O . ALA A 1 611 ? -5.297 13.835 17.420 1.00 94.25 611 ALA A O 1
ATOM 4910 N N . SER A 1 612 ? -4.142 12.344 16.207 1.00 93.25 612 SER A N 1
ATOM 4911 C CA . SER A 1 612 ? -5.206 11.339 16.155 1.00 93.25 612 SER A CA 1
ATOM 4912 C C . SER A 1 612 ? -5.289 10.480 17.420 1.00 93.25 612 SER A C 1
ATOM 4914 O O . SER A 1 612 ? -6.374 9.986 17.734 1.00 93.25 612 SER A O 1
ATOM 4916 N N . LYS A 1 613 ? -4.196 10.314 18.181 1.00 92.00 613 LYS A N 1
ATOM 4917 C CA . LYS A 1 613 ? -4.130 9.430 19.366 1.00 92.00 613 LYS A CA 1
ATOM 4918 C C . LYS A 1 613 ? -5.253 9.663 20.356 1.00 92.00 613 LYS A C 1
ATOM 4920 O O . LYS A 1 613 ? -5.946 8.715 20.707 1.00 92.00 613 LYS A O 1
ATOM 4925 N N . LYS A 1 614 ? -5.452 10.912 20.792 1.00 89.19 614 LYS A N 1
ATOM 4926 C CA . LYS A 1 614 ? -6.461 11.231 21.813 1.00 89.19 614 LYS A CA 1
ATOM 4927 C C . LYS A 1 614 ? -7.853 10.790 21.361 1.00 89.19 614 LYS A C 1
ATOM 4929 O O . LYS A 1 614 ? -8.556 10.123 22.110 1.00 89.19 614 LYS A O 1
ATOM 4934 N N . ARG A 1 615 ? -8.223 11.107 20.115 1.00 89.94 615 ARG A N 1
ATOM 4935 C CA . ARG A 1 615 ? -9.501 10.687 19.525 1.00 89.94 615 ARG A CA 1
ATOM 4936 C C . ARG A 1 615 ? -9.623 9.164 19.498 1.00 89.94 615 ARG A C 1
ATOM 4938 O O . ARG A 1 615 ? -10.658 8.647 19.890 1.00 89.94 615 ARG A O 1
ATOM 4945 N N . CYS A 1 616 ? -8.585 8.464 19.046 1.00 89.44 616 CYS A N 1
ATOM 4946 C CA . CYS A 1 616 ? -8.635 7.016 18.859 1.00 89.44 616 CYS A CA 1
ATOM 4947 C C . CYS A 1 616 ? -8.665 6.262 20.197 1.00 89.44 616 CYS A C 1
ATOM 4949 O O . CYS A 1 616 ? -9.471 5.356 20.359 1.00 89.44 616 CYS A O 1
ATOM 4951 N N . PHE A 1 617 ? -7.857 6.660 21.184 1.00 84.81 617 PHE A N 1
ATOM 4952 C CA . PHE A 1 617 ? -7.864 6.023 22.503 1.00 84.81 617 PHE A CA 1
ATOM 4953 C C . PHE A 1 617 ? -9.152 6.289 23.285 1.00 84.81 617 PHE A C 1
ATOM 4955 O O . PHE A 1 617 ? -9.638 5.378 23.946 1.00 84.81 617 PHE A O 1
ATOM 4962 N N . ASN A 1 618 ? -9.773 7.465 23.135 1.00 87.19 618 ASN A N 1
ATOM 4963 C CA . ASN A 1 618 ? -11.078 7.728 23.747 1.00 87.19 618 ASN A CA 1
ATOM 4964 C C . ASN A 1 618 ? -12.160 6.730 23.286 1.00 87.19 618 ASN A C 1
ATOM 4966 O O . ASN A 1 618 ? -13.065 6.426 24.060 1.00 87.19 618 ASN A O 1
ATOM 4970 N N . LEU A 1 619 ? -12.058 6.184 22.064 1.00 85.25 619 LEU A N 1
ATOM 4971 C CA . LEU A 1 619 ? -12.991 5.164 21.565 1.00 85.25 619 LEU A CA 1
ATOM 4972 C C . LEU A 1 619 ? -12.891 3.835 22.333 1.00 85.25 619 LEU A C 1
ATOM 4974 O O . LEU A 1 619 ? -13.871 3.096 22.407 1.00 85.25 619 LEU A O 1
ATOM 4978 N N . LEU A 1 620 ? -11.728 3.517 22.917 1.00 77.44 620 LEU A N 1
ATOM 4979 C CA . LEU A 1 620 ? -11.558 2.317 23.746 1.00 77.44 620 LEU A CA 1
ATOM 4980 C C . LEU A 1 620 ? -12.251 2.450 25.101 1.00 77.44 620 LEU A C 1
ATOM 4982 O O . LEU A 1 620 ? -12.718 1.450 25.645 1.00 77.44 620 LEU A O 1
ATOM 4986 N N . ASP A 1 621 ? -12.307 3.661 25.649 1.00 69.69 621 ASP A N 1
ATOM 4987 C CA . ASP A 1 621 ? -12.891 3.909 26.966 1.00 69.69 621 ASP A CA 1
ATOM 4988 C C . ASP A 1 621 ? -14.421 3.975 26.897 1.00 69.69 621 ASP A C 1
ATOM 4990 O O . ASP A 1 621 ? -15.112 3.436 27.766 1.00 69.69 621 ASP A O 1
ATOM 4994 N N . THR A 1 622 ? -14.974 4.540 25.818 1.00 61.34 622 THR A N 1
ATOM 4995 C CA . THR A 1 622 ? -16.427 4.564 25.593 1.00 61.34 622 THR A CA 1
ATOM 4996 C C . THR A 1 622 ? -17.008 3.167 25.391 1.00 61.34 622 THR A C 1
ATOM 4998 O O . THR A 1 622 ? -18.083 2.885 25.904 1.00 61.34 622 THR A O 1
ATOM 5001 N N . ASN A 1 623 ? -16.277 2.267 24.726 1.00 54.53 623 ASN A N 1
ATOM 5002 C CA . ASN A 1 623 ? -16.748 0.911 24.416 1.00 54.53 623 ASN A CA 1
ATOM 5003 C C . ASN A 1 623 ? -16.636 -0.067 25.607 1.00 54.53 623 ASN A C 1
ATOM 5005 O O . ASN A 1 623 ? -17.192 -1.155 25.576 1.00 54.53 623 ASN A O 1
ATOM 5009 N N . LYS A 1 624 ? -15.912 0.302 26.676 1.00 51.81 624 LYS A N 1
ATOM 5010 C CA . LYS A 1 624 ? -15.901 -0.445 27.954 1.00 51.81 624 LYS A CA 1
ATOM 5011 C C . LYS A 1 624 ? -17.070 -0.075 28.873 1.00 51.81 624 LYS A C 1
ATOM 5013 O O . LYS A 1 624 ? -17.265 -0.730 29.892 1.00 51.81 624 LYS A O 1
ATOM 5018 N N . SER A 1 625 ? -17.776 1.008 28.550 1.00 37.22 625 SER A N 1
ATOM 5019 C CA . SER A 1 625 ? -18.842 1.601 29.369 1.00 37.22 625 SER A CA 1
ATOM 5020 C C . SER A 1 625 ? -20.251 1.209 28.899 1.00 37.22 625 SER A C 1
ATOM 5022 O O . SER A 1 625 ? -21.232 1.571 29.546 1.00 37.22 625 SER A O 1
ATOM 5024 N N . SER A 1 626 ? -20.333 0.500 27.773 1.00 35.59 626 SER A N 1
ATOM 5025 C CA . SER A 1 626 ? -21.526 -0.047 27.116 1.00 35.59 626 SER A CA 1
ATOM 5026 C C . SER A 1 626 ? -21.430 -1.561 27.072 1.00 35.59 626 SER A C 1
ATOM 5028 O O . SER A 1 626 ? -22.465 -2.222 27.296 1.00 35.59 626 SER A O 1
#